Protein AF-A0A284QQT1-F1 (afdb_monomer_lite)

Organism: Armillaria ostoyae (NCBI:txid47428)

Structure (mmCIF, N/CA/C/O backbone):
data_AF-A0A284QQT1-F1
#
_entry.id   AF-A0A284QQT1-F1
#
loop_
_atom_site.group_PDB
_atom_site.id
_atom_site.type_symbol
_atom_site.label_atom_id
_atom_site.label_alt_id
_atom_site.label_comp_id
_atom_site.label_asym_id
_atom_site.label_entity_id
_atom_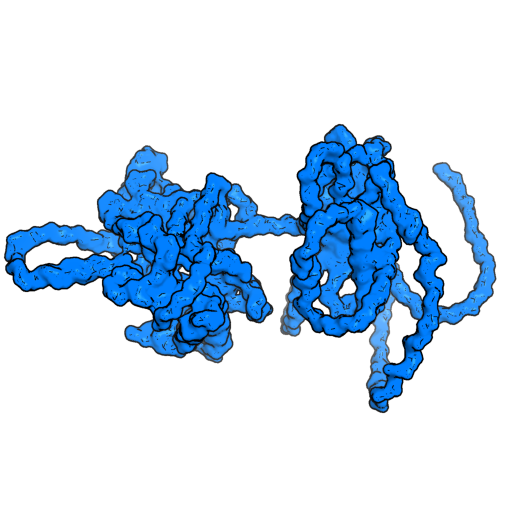site.label_seq_id
_atom_site.pdbx_PDB_ins_code
_atom_site.Cartn_x
_atom_site.Cartn_y
_atom_site.Cartn_z
_atom_site.occupancy
_atom_site.B_iso_or_equiv
_atom_site.auth_seq_id
_atom_site.auth_comp_id
_atom_site.auth_asym_id
_atom_site.auth_atom_id
_atom_site.pdbx_PDB_model_num
ATOM 1 N N . MET A 1 1 ? -47.652 -57.757 -17.327 1.00 28.08 1 MET A N 1
ATOM 2 C CA . MET A 1 1 ? -48.384 -58.516 -18.363 1.00 28.08 1 MET A CA 1
ATOM 3 C C . MET A 1 1 ? -47.341 -58.958 -19.384 1.00 28.08 1 MET A C 1
ATOM 5 O O . MET A 1 1 ? -46.647 -58.100 -19.905 1.00 28.08 1 MET A O 1
ATOM 9 N N . GLN A 1 2 ? -47.108 -60.270 -19.503 1.00 24.55 2 GLN A N 1
ATOM 10 C CA . GLN A 1 2 ? -46.099 -60.898 -20.380 1.00 24.55 2 GLN A CA 1
ATOM 11 C C . GLN A 1 2 ? -46.450 -60.778 -21.873 1.00 24.55 2 GLN A C 1
ATOM 13 O O . GLN A 1 2 ? -47.635 -60.691 -22.186 1.00 24.55 2 GLN A O 1
ATOM 18 N N . VAL A 1 3 ? -45.424 -60.898 -22.741 1.00 20.69 3 VAL A N 1
ATOM 19 C CA . VAL A 1 3 ? -45.260 -61.805 -23.925 1.00 20.69 3 VAL A CA 1
ATOM 20 C C . VAL A 1 3 ? -44.183 -61.166 -24.844 1.00 20.69 3 VAL A C 1
ATOM 22 O O . VAL A 1 3 ? -44.364 -60.019 -25.223 1.00 20.69 3 VAL A O 1
ATOM 25 N N . ASN A 1 4 ? -42.960 -61.682 -25.064 1.00 23.77 4 ASN A N 1
ATOM 26 C CA . ASN A 1 4 ? -42.384 -62.929 -25.637 1.00 23.77 4 ASN A CA 1
ATOM 27 C C . ASN A 1 4 ? -42.171 -62.964 -27.174 1.00 23.77 4 ASN A C 1
ATOM 29 O O . ASN A 1 4 ? -43.134 -62.916 -27.932 1.00 23.77 4 ASN A O 1
ATOM 33 N N . GLY A 1 5 ? -40.916 -63.259 -27.573 1.00 24.55 5 GLY A N 1
ATOM 34 C CA . GLY A 1 5 ? -40.476 -63.856 -28.857 1.00 24.55 5 GLY A CA 1
ATOM 35 C C . GLY A 1 5 ? -39.921 -62.855 -29.887 1.00 24.55 5 GLY A C 1
ATOM 36 O O . GLY A 1 5 ? -40.485 -61.787 -30.040 1.00 24.55 5 GLY A O 1
ATOM 37 N N . LYS A 1 6 ? -38.869 -63.113 -30.676 1.00 22.75 6 LYS A N 1
ATOM 38 C CA . LYS A 1 6 ? -38.123 -64.339 -31.001 1.00 22.75 6 LYS A CA 1
ATOM 39 C C . LYS A 1 6 ? -36.881 -63.922 -31.823 1.00 22.75 6 LYS A C 1
ATOM 41 O O . LYS A 1 6 ? -36.971 -62.991 -32.615 1.00 22.75 6 LYS A O 1
ATOM 46 N N . VAL A 1 7 ? -35.756 -64.612 -31.644 1.00 26.89 7 VAL A N 1
ATOM 47 C CA . VAL A 1 7 ? -34.553 -64.511 -32.493 1.00 26.89 7 VAL A CA 1
ATOM 48 C C . VAL A 1 7 ? -34.760 -65.349 -33.756 1.00 26.89 7 VAL A C 1
ATOM 50 O O . VAL A 1 7 ? -35.151 -66.508 -33.631 1.00 26.89 7 VAL A O 1
ATOM 53 N N . ASP A 1 8 ? -34.424 -64.801 -34.927 1.00 25.69 8 ASP A N 1
ATOM 54 C CA . ASP A 1 8 ? -34.067 -65.572 -36.123 1.00 25.69 8 ASP A CA 1
ATOM 55 C C . ASP A 1 8 ? -32.670 -65.132 -36.591 1.00 25.69 8 ASP A C 1
ATOM 57 O O . ASP A 1 8 ? -32.424 -63.962 -36.879 1.00 25.69 8 ASP A O 1
ATOM 61 N N . LYS A 1 9 ? -31.742 -66.096 -36.623 1.00 30.42 9 LYS A N 1
ATOM 62 C CA . LYS A 1 9 ? -30.432 -65.996 -37.275 1.00 30.42 9 LYS A CA 1
ATOM 63 C C . LYS A 1 9 ? -30.581 -66.516 -38.703 1.00 30.42 9 LYS A C 1
ATOM 65 O O . LYS A 1 9 ? -30.955 -67.674 -38.878 1.00 30.42 9 LYS A O 1
ATOM 70 N N . SER A 1 10 ? -30.190 -65.734 -39.707 1.00 26.75 10 SER A N 1
ATOM 71 C CA . SER A 1 10 ? -29.832 -66.296 -41.012 1.00 26.75 10 SER A CA 1
ATOM 72 C C . SER A 1 10 ? -28.797 -65.452 -41.756 1.00 26.75 10 SER A C 1
ATOM 74 O O . SER A 1 10 ? -28.992 -64.257 -41.955 1.00 26.75 10 SER A O 1
ATOM 76 N N . SER A 1 11 ? -27.762 -66.169 -42.201 1.00 26.08 11 SER A N 1
ATOM 77 C CA . SER A 1 11 ? -26.782 -65.897 -43.260 1.00 26.08 11 SER A CA 1
ATOM 78 C C . SER A 1 11 ? -25.823 -64.714 -43.107 1.00 26.08 11 SER A C 1
ATOM 80 O O . SER A 1 11 ? -26.127 -63.574 -43.445 1.00 26.08 11 SER A O 1
ATOM 82 N N . GLU A 1 12 ? -24.610 -65.090 -42.708 1.00 27.80 12 GLU A N 1
ATOM 83 C CA . GLU A 1 12 ? -23.335 -64.437 -42.981 1.00 27.80 12 GLU A CA 1
ATOM 84 C C . GLU A 1 12 ? -23.133 -64.194 -44.487 1.00 27.80 12 GLU A C 1
ATOM 86 O O . GLU A 1 12 ? -23.283 -65.104 -45.303 1.00 27.80 12 GLU A O 1
ATOM 91 N N . HIS A 1 13 ? -22.694 -62.987 -44.842 1.00 27.36 13 HIS A N 1
ATOM 92 C CA . HIS A 1 13 ? -21.769 -62.787 -45.951 1.00 27.36 13 HIS A CA 1
ATOM 93 C C . HIS A 1 13 ? -20.703 -61.782 -45.515 1.00 27.36 13 HIS A C 1
ATOM 95 O O . HIS A 1 13 ? -21.000 -60.636 -45.185 1.00 27.36 13 HIS A O 1
ATOM 101 N N . CYS A 1 14 ? -19.463 -62.266 -45.483 1.00 27.08 14 CYS A N 1
ATOM 102 C CA . CYS A 1 14 ? -18.268 -61.549 -45.071 1.00 27.08 14 CYS A CA 1
ATOM 103 C C . CYS A 1 14 ? -17.951 -60.377 -46.013 1.00 27.08 14 CYS A C 1
ATOM 105 O O . CYS A 1 14 ? -17.749 -60.576 -47.211 1.00 27.08 14 CYS A O 1
ATOM 107 N N . LEU A 1 15 ? -17.812 -59.182 -45.443 1.00 29.58 15 LEU A N 1
ATOM 108 C CA . LEU A 1 15 ? -16.957 -58.112 -45.953 1.00 29.58 15 LEU A CA 1
ATOM 109 C C . LEU A 1 15 ? -15.849 -57.878 -44.911 1.00 29.58 15 LEU A C 1
ATOM 111 O O . LEU A 1 15 ? -16.092 -58.109 -43.726 1.00 29.58 15 LEU A O 1
ATOM 115 N N . PRO A 1 16 ? -14.626 -57.512 -45.327 1.00 28.66 16 PRO A N 1
ATOM 116 C CA . PRO A 1 16 ? -13.477 -57.440 -44.431 1.00 28.66 16 PRO A CA 1
ATOM 117 C C . PRO A 1 16 ? -13.679 -56.371 -43.350 1.00 28.66 16 PRO A C 1
ATOM 119 O O . PRO A 1 16 ? -14.016 -55.227 -43.651 1.00 28.66 16 PRO A O 1
ATOM 122 N N . ASN A 1 17 ? -13.454 -56.777 -42.099 1.00 27.52 17 ASN A N 1
ATOM 123 C CA . ASN A 1 17 ? -13.447 -55.917 -40.922 1.00 27.52 17 ASN A CA 1
ATOM 124 C C . ASN A 1 17 ? -12.356 -54.846 -41.073 1.00 27.52 17 ASN A C 1
ATOM 126 O O . ASN A 1 17 ? -11.167 -55.159 -41.026 1.00 27.52 17 ASN A O 1
ATOM 130 N N . GLY A 1 18 ? -12.769 -53.592 -41.258 1.00 29.72 18 GLY A N 1
ATOM 131 C CA . GLY A 1 18 ? -11.951 -52.443 -40.879 1.00 29.72 18 GLY A CA 1
ATOM 132 C C . GLY A 1 18 ? -11.875 -52.330 -39.349 1.00 29.72 18 GLY A C 1
ATOM 133 O O . GLY A 1 18 ? -12.683 -52.960 -38.659 1.00 29.72 18 GLY A O 1
ATOM 134 N N . PRO A 1 19 ? -10.912 -51.568 -38.807 1.00 26.78 19 PRO A N 1
ATOM 135 C CA . PRO A 1 19 ? -10.749 -51.409 -37.367 1.00 26.78 19 PRO A CA 1
ATOM 136 C C . PRO A 1 19 ? -12.041 -50.885 -36.728 1.00 26.78 19 PRO A C 1
ATOM 138 O O . PRO A 1 19 ? -12.615 -49.884 -37.158 1.00 26.78 19 PRO A O 1
ATOM 141 N N . VAL A 1 20 ? -12.506 -51.601 -35.705 1.00 26.95 20 VAL A N 1
ATOM 142 C CA . VAL A 1 20 ? -13.601 -51.178 -34.833 1.00 26.95 20 VAL A CA 1
ATOM 143 C C . VAL A 1 20 ? -13.033 -50.087 -33.931 1.00 26.95 20 VAL A C 1
ATOM 145 O O . VAL A 1 20 ? -12.347 -50.383 -32.959 1.00 26.95 20 VAL A O 1
ATOM 148 N N . HIS A 1 21 ? -13.262 -48.822 -34.280 1.00 31.19 21 HIS A N 1
ATOM 149 C CA . HIS A 1 21 ? -13.003 -47.721 -33.358 1.00 31.19 21 HIS A CA 1
ATOM 150 C C . HIS A 1 21 ? -13.952 -47.850 -32.163 1.00 31.19 21 HIS A C 1
ATOM 152 O O . HIS A 1 21 ? -15.158 -48.036 -32.351 1.00 31.19 21 HIS A O 1
ATOM 158 N N . ALA A 1 22 ? -13.408 -47.759 -30.948 1.00 32.28 22 ALA A N 1
ATOM 159 C CA . ALA A 1 22 ? -14.195 -47.645 -29.728 1.00 32.28 22 ALA A CA 1
ATOM 160 C C . ALA A 1 22 ? -15.203 -46.496 -29.897 1.00 32.28 22 ALA A C 1
ATOM 162 O O . ALA A 1 22 ? -14.828 -45.357 -30.183 1.00 32.28 22 ALA A O 1
ATOM 163 N N . GLY A 1 23 ? -16.495 -46.818 -29.820 1.00 36.34 23 GLY A N 1
ATOM 164 C CA . GLY A 1 23 ? -17.561 -45.845 -30.016 1.00 36.34 23 GLY A CA 1
ATOM 165 C C . GLY A 1 23 ? -17.504 -44.773 -28.933 1.00 36.34 23 GLY A C 1
ATOM 166 O O . GLY A 1 23 ? -17.477 -45.087 -27.747 1.00 36.34 23 GLY A O 1
ATOM 167 N N . LEU A 1 24 ? -17.498 -43.505 -29.343 1.00 43.81 24 LEU A N 1
ATOM 168 C CA . LEU A 1 24 ? -17.655 -42.376 -28.428 1.00 43.81 24 LEU A CA 1
ATOM 169 C C . LEU A 1 24 ? -18.958 -42.537 -27.619 1.00 43.81 24 LEU A C 1
ATOM 171 O O . LEU A 1 24 ? -19.968 -42.963 -28.190 1.00 43.81 24 LEU A O 1
ATOM 175 N N . PRO A 1 25 ? -18.995 -42.156 -26.328 1.00 46.91 25 PRO A N 1
ATOM 176 C CA . PRO A 1 25 ? -20.251 -42.030 -25.606 1.00 46.91 25 PRO A CA 1
ATOM 177 C C . PRO A 1 25 ? -21.079 -40.917 -26.256 1.00 46.91 25 PRO A C 1
ATOM 179 O O . PRO A 1 25 ? -20.834 -39.729 -26.064 1.00 46.91 25 PRO A O 1
ATOM 182 N N . THR A 1 26 ? -22.053 -41.300 -27.077 1.00 55.56 26 THR A N 1
ATOM 183 C CA . THR A 1 26 ? -22.999 -40.360 -27.678 1.00 55.56 26 THR A CA 1
ATOM 184 C C . THR A 1 26 ? -24.182 -40.177 -26.738 1.00 55.56 26 THR A C 1
ATOM 186 O O . THR A 1 26 ? -24.978 -41.101 -26.546 1.00 55.56 26 THR A O 1
ATOM 189 N N . PHE A 1 27 ? -24.336 -38.982 -26.171 1.00 72.69 27 PHE A N 1
ATOM 190 C CA . PHE A 1 27 ? -25.574 -38.600 -25.498 1.00 72.69 27 PHE A CA 1
ATOM 191 C C . PHE A 1 27 ? -26.673 -38.442 -26.551 1.00 72.69 27 PHE A C 1
ATOM 193 O O . PHE A 1 27 ? -26.556 -37.623 -27.457 1.00 72.69 27 PHE A O 1
ATOM 200 N N . SER A 1 28 ? -27.756 -39.211 -26.447 1.00 76.94 28 SER A N 1
ATOM 201 C CA . SER A 1 28 ? -28.916 -39.048 -27.338 1.00 76.94 28 SER A CA 1
ATOM 202 C C . SER A 1 28 ? -29.820 -37.883 -26.914 1.00 76.94 28 SER A C 1
ATOM 204 O O . SER A 1 28 ? -30.544 -37.320 -27.740 1.00 76.94 28 SER A O 1
ATOM 206 N N . SER A 1 29 ? -29.746 -37.487 -25.641 1.00 83.00 29 SER A N 1
ATOM 207 C CA . SER A 1 29 ? -30.500 -36.376 -25.067 1.00 83.00 29 SER A CA 1
ATOM 208 C C . SER A 1 29 ? -29.786 -35.747 -23.868 1.00 83.00 29 SER A C 1
ATOM 210 O O . SER A 1 29 ? -29.057 -36.433 -23.155 1.00 83.00 29 SER A O 1
ATOM 212 N N . LEU A 1 30 ? -30.054 -34.465 -23.620 1.00 81.88 30 LEU A N 1
ATOM 213 C CA . LEU A 1 30 ? -29.575 -33.679 -22.483 1.00 81.88 30 LEU A CA 1
ATOM 214 C C . LEU A 1 30 ? -30.773 -33.122 -21.713 1.00 81.88 30 LEU A C 1
ATOM 216 O O . LEU A 1 30 ? -31.537 -32.326 -22.255 1.00 81.88 30 LEU A O 1
ATOM 220 N N . THR A 1 31 ? -30.927 -33.503 -20.450 1.00 83.88 31 THR A N 1
ATOM 221 C CA . THR A 1 31 ? -32.019 -33.014 -19.602 1.00 83.88 31 THR A CA 1
ATOM 222 C C . THR A 1 31 ? -31.536 -31.885 -18.702 1.00 83.88 31 THR A C 1
ATOM 224 O O . THR A 1 31 ? -30.620 -32.064 -17.904 1.00 83.88 31 THR A O 1
ATOM 227 N N . LEU A 1 32 ? -32.169 -30.719 -18.821 1.00 81.31 32 LEU A N 1
ATOM 228 C CA . LEU A 1 32 ? -31.902 -29.541 -18.007 1.00 81.31 32 LEU A CA 1
ATOM 229 C C . LEU A 1 32 ? -33.040 -29.341 -17.003 1.00 81.31 32 LEU A C 1
ATOM 231 O O . LEU A 1 32 ? -34.192 -29.105 -17.380 1.00 81.31 32 LEU A O 1
ATOM 235 N N . HIS A 1 33 ? -32.724 -29.401 -15.713 1.00 78.50 33 HIS A N 1
ATOM 236 C CA . HIS A 1 33 ? -33.700 -29.139 -14.658 1.00 78.50 33 HIS A CA 1
ATOM 237 C C . HIS A 1 33 ? -33.823 -27.632 -14.365 1.00 78.50 33 HIS A C 1
ATOM 239 O O . HIS A 1 33 ? -32.838 -26.900 -14.412 1.00 78.50 33 HIS A O 1
ATOM 245 N N . ARG A 1 34 ? -35.039 -27.189 -14.001 1.00 74.50 34 ARG A N 1
ATOM 246 C CA . ARG A 1 34 ? -35.406 -25.819 -13.571 1.00 74.50 34 ARG A CA 1
ATOM 247 C C . ARG A 1 34 ? -35.375 -24.738 -14.661 1.00 74.50 34 ARG A C 1
ATOM 249 O O . ARG A 1 34 ? -35.382 -23.551 -14.345 1.00 74.50 34 ARG A O 1
ATOM 256 N N . LEU A 1 35 ? -35.429 -25.118 -15.936 1.00 66.81 35 LEU A N 1
ATOM 257 C CA . LEU A 1 35 ? -35.175 -24.203 -17.056 1.00 66.81 35 LEU A CA 1
ATOM 258 C C . LEU A 1 35 ? -36.398 -23.410 -17.572 1.00 66.81 35 LEU A C 1
ATOM 260 O O . LEU A 1 35 ? -36.397 -22.883 -18.679 1.00 66.81 35 LEU A O 1
ATOM 264 N N . GLY A 1 36 ? -37.465 -23.293 -16.789 1.00 59.97 36 GLY A N 1
ATOM 265 C CA . GLY A 1 36 ? -38.680 -22.578 -17.186 1.00 59.97 36 GLY A CA 1
ATOM 266 C C . GLY A 1 36 ? -39.734 -22.614 -16.090 1.00 59.97 36 GLY A C 1
ATOM 267 O O . GLY A 1 36 ? -39.589 -23.362 -15.122 1.00 59.97 36 GLY A O 1
ATOM 268 N N . SER A 1 37 ? -40.789 -21.808 -16.227 1.00 59.78 37 SER A N 1
ATOM 269 C CA . SER A 1 37 ? -41.978 -21.977 -15.390 1.00 59.78 37 SER A CA 1
ATOM 270 C C . SER A 1 37 ? -43.265 -21.739 -16.156 1.00 59.78 37 SER A C 1
ATOM 272 O O . SER A 1 37 ? -43.434 -20.678 -16.747 1.00 59.78 37 SER A O 1
ATOM 274 N N . SER A 1 38 ? -44.210 -22.669 -16.056 1.00 53.72 38 SER A N 1
ATOM 275 C CA . SER A 1 38 ? -45.629 -22.328 -16.137 1.00 53.72 38 SER A CA 1
ATOM 276 C C . SER A 1 38 ? -46.112 -22.131 -14.703 1.00 53.72 38 SER A C 1
ATOM 278 O O . SER A 1 38 ? -46.046 -23.066 -13.900 1.00 53.72 38 SER A O 1
ATOM 280 N N . ASP A 1 39 ? -46.534 -20.914 -14.358 1.00 61.03 39 ASP A N 1
ATOM 281 C CA . ASP A 1 39 ? -47.142 -20.597 -13.058 1.00 61.03 39 ASP A CA 1
ATOM 282 C C . ASP A 1 39 ? -46.340 -21.137 -11.845 1.00 61.03 39 ASP A C 1
ATOM 284 O O . ASP A 1 39 ? -46.816 -21.984 -11.085 1.00 61.03 39 ASP A O 1
ATOM 288 N N . ASP A 1 40 ? -45.085 -20.686 -11.706 1.00 62.44 40 ASP A N 1
ATOM 289 C CA . ASP A 1 40 ? -44.166 -20.975 -10.583 1.00 62.44 40 ASP A CA 1
ATOM 290 C C . ASP A 1 40 ? -43.715 -22.433 -10.366 1.00 62.44 40 ASP A C 1
ATOM 292 O O . ASP A 1 40 ? -43.054 -22.732 -9.372 1.00 62.44 40 ASP A O 1
ATOM 296 N N . ASN A 1 41 ? -43.971 -23.347 -11.306 1.00 68.50 41 ASN A N 1
ATOM 297 C CA . ASN A 1 41 ? -43.420 -24.708 -11.235 1.00 68.50 41 ASN A CA 1
ATOM 298 C C . ASN A 1 41 ? -42.108 -24.807 -12.032 1.00 68.50 41 ASN A C 1
ATOM 300 O O . ASN A 1 41 ? -42.075 -24.318 -13.160 1.00 68.50 41 ASN A O 1
ATOM 304 N N . PRO A 1 42 ? -41.041 -25.437 -11.505 1.00 70.50 42 PRO A N 1
ATOM 305 C CA . PRO A 1 42 ? -39.818 -25.658 -12.273 1.00 70.50 42 PRO A CA 1
ATOM 306 C C . PRO A 1 42 ? -40.104 -26.584 -13.463 1.00 70.50 42 PRO A C 1
ATOM 308 O O . PRO A 1 42 ? -40.751 -27.613 -13.296 1.00 70.50 42 PRO A O 1
ATOM 311 N N . ALA A 1 43 ? -39.631 -26.229 -14.657 1.00 74.75 43 ALA A N 1
ATOM 312 C CA . ALA A 1 43 ? -39.707 -27.081 -15.842 1.00 74.75 43 ALA A CA 1
ATOM 313 C C . ALA A 1 43 ? -38.469 -27.980 -15.980 1.00 74.75 43 ALA A C 1
ATOM 315 O O . ALA A 1 43 ? -37.369 -27.608 -15.564 1.00 74.75 43 ALA A O 1
ATOM 316 N N . GLU A 1 44 ? -38.653 -29.147 -16.589 1.00 82.00 44 GLU A N 1
ATOM 317 C CA . GLU A 1 44 ? -37.581 -30.057 -16.985 1.00 82.00 44 GLU A CA 1
ATOM 318 C C . GLU A 1 44 ? -37.559 -30.112 -18.510 1.00 82.00 44 GLU A C 1
ATOM 320 O O . GLU A 1 44 ? -38.528 -30.533 -19.134 1.00 82.00 44 GLU A O 1
ATOM 325 N N . ILE A 1 45 ? -36.476 -29.631 -19.119 1.00 82.00 45 ILE A N 1
ATOM 326 C CA . ILE A 1 45 ? -36.366 -29.544 -20.576 1.00 82.00 45 ILE A CA 1
ATOM 327 C C . ILE A 1 45 ? -35.402 -30.620 -21.050 1.00 82.00 45 ILE A C 1
ATOM 329 O O . ILE A 1 45 ? -34.219 -30.576 -20.729 1.00 82.00 45 ILE A O 1
ATOM 333 N N . THR A 1 46 ? -35.905 -31.574 -21.831 1.00 83.06 46 THR A N 1
ATOM 334 C CA . THR A 1 46 ? -35.066 -32.571 -22.505 1.00 83.06 46 THR A CA 1
ATOM 335 C C . THR A 1 46 ? -34.747 -32.086 -23.912 1.00 83.06 46 THR A C 1
ATOM 337 O O . THR A 1 46 ? -35.637 -31.907 -24.741 1.00 83.06 46 THR A O 1
ATOM 340 N N . LEU A 1 47 ? -33.469 -31.851 -24.168 1.00 85.00 47 LEU A N 1
ATOM 341 C CA . LEU A 1 47 ? -32.919 -31.498 -25.465 1.00 85.00 47 LEU A CA 1
ATOM 342 C C . LEU A 1 47 ? -32.458 -32.767 -26.172 1.00 85.00 47 LEU A C 1
ATOM 344 O O . LEU A 1 47 ? -31.955 -33.683 -25.527 1.00 85.00 47 LEU A O 1
ATOM 348 N N . TYR A 1 48 ? -32.581 -32.814 -27.492 1.00 83.81 48 TYR A N 1
ATOM 349 C CA . TYR A 1 48 ? -32.136 -33.962 -28.279 1.00 83.81 48 TYR A CA 1
ATOM 350 C C . TYR A 1 48 ? -30.883 -33.606 -29.060 1.00 83.81 48 TYR A C 1
ATOM 352 O O . TYR A 1 48 ? -30.721 -32.462 -29.499 1.00 83.81 48 TYR A O 1
ATOM 360 N N . TRP A 1 49 ? -29.996 -34.589 -29.208 1.00 85.25 49 TRP A N 1
ATOM 361 C CA . TRP A 1 49 ? -28.791 -34.433 -30.011 1.00 85.25 49 TRP A CA 1
ATOM 362 C C . TRP A 1 49 ? -29.160 -34.026 -31.439 1.00 85.25 49 TRP A C 1
ATOM 364 O O . TRP A 1 49 ? -30.088 -34.573 -32.041 1.00 85.25 49 TRP A O 1
ATOM 374 N N . SER A 1 50 ? -28.441 -33.044 -31.967 1.00 79.00 50 SER A N 1
ATOM 375 C CA . SER A 1 50 ? -28.660 -32.478 -33.288 1.00 79.00 50 SER A CA 1
ATOM 376 C C . SER A 1 50 ? -27.350 -32.484 -34.062 1.00 79.00 50 SER A C 1
ATOM 378 O O . SER A 1 50 ? -26.288 -32.176 -33.526 1.00 79.00 50 SER A O 1
ATOM 380 N N . GLN A 1 51 ? -27.424 -32.852 -35.338 1.00 75.38 51 GLN A N 1
ATOM 381 C CA . GLN A 1 51 ? -26.246 -32.981 -36.186 1.00 75.38 51 GLN A CA 1
ATOM 382 C C . GLN A 1 51 ? -25.634 -31.600 -36.486 1.00 75.38 51 GLN A C 1
ATOM 384 O O . GLN A 1 51 ? -26.339 -30.686 -36.920 1.00 75.38 51 GLN A O 1
ATOM 389 N N . SER A 1 52 ? -24.323 -31.459 -36.279 1.00 68.44 52 SER A N 1
ATOM 390 C CA . SER A 1 52 ? -23.538 -30.264 -36.619 1.00 68.44 52 SER A CA 1
ATOM 391 C C . SER A 1 52 ? -23.290 -30.156 -38.151 1.00 68.44 52 SER A C 1
ATOM 393 O O . SER A 1 52 ? -23.533 -31.112 -38.895 1.00 68.44 52 SER A O 1
ATOM 395 N N . PHE A 1 53 ? -22.853 -28.995 -38.676 1.00 63.88 53 PHE A N 1
ATOM 396 C CA . PHE A 1 53 ? -22.689 -28.764 -40.134 1.00 63.88 53 PHE A CA 1
ATOM 397 C C . PHE A 1 53 ? -21.243 -28.521 -40.576 1.00 63.88 53 PHE A C 1
ATOM 399 O O . PHE A 1 53 ? -20.586 -27.676 -39.970 1.00 63.88 53 PHE A O 1
ATOM 406 N N . PRO A 1 54 ? -20.810 -29.039 -41.745 1.00 40.41 54 PRO A N 1
ATOM 407 C CA . PRO A 1 54 ? -19.550 -28.630 -42.351 1.00 40.41 54 PRO A CA 1
ATOM 408 C C . PRO A 1 54 ? -19.514 -27.155 -42.748 1.00 40.41 54 PRO A C 1
ATOM 410 O O . PRO A 1 54 ? -20.394 -26.657 -43.460 1.00 40.41 54 PRO A O 1
ATOM 413 N N . ALA A 1 55 ? -18.471 -26.451 -42.303 1.00 37.53 55 ALA A N 1
ATOM 414 C CA . ALA A 1 55 ? -18.181 -25.097 -42.758 1.00 37.53 55 ALA A CA 1
ATOM 415 C C . ALA A 1 55 ? -17.727 -25.117 -44.235 1.00 37.53 55 ALA A C 1
ATOM 417 O O . ALA A 1 55 ? -17.034 -26.046 -44.659 1.00 37.53 55 ALA A O 1
ATOM 418 N N . PRO A 1 56 ? -18.092 -24.117 -45.062 1.00 31.53 56 PRO A N 1
ATOM 419 C CA . PRO A 1 56 ? -17.493 -23.984 -46.387 1.00 31.53 56 PRO A CA 1
ATOM 420 C C . PRO A 1 56 ? -15.977 -23.786 -46.244 1.00 31.53 56 PRO A C 1
ATOM 422 O O . PRO A 1 56 ? -15.553 -22.967 -45.432 1.00 31.53 56 PRO A O 1
ATOM 425 N N . ARG A 1 57 ? -15.177 -24.519 -47.037 1.00 29.34 57 ARG A N 1
ATOM 426 C CA . ARG A 1 57 ? -13.709 -24.384 -47.081 1.00 29.34 57 ARG A CA 1
ATOM 427 C C . ARG A 1 57 ? -13.325 -22.906 -47.236 1.00 29.34 57 ARG A C 1
AT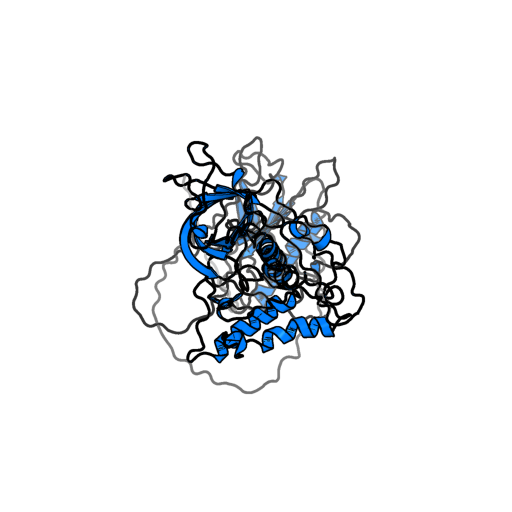OM 429 O O . ARG A 1 57 ? -13.583 -22.321 -48.290 1.00 29.34 57 ARG A O 1
ATOM 436 N N . LEU A 1 58 ? -12.726 -22.314 -46.200 1.00 26.81 58 LEU A N 1
ATOM 437 C CA . LEU A 1 58 ? -11.970 -21.073 -46.347 1.00 26.81 58 LEU A CA 1
ATOM 438 C C . LEU A 1 58 ? -10.675 -21.424 -47.082 1.00 26.81 58 LEU A C 1
ATOM 440 O O . LEU A 1 58 ? -9.946 -22.320 -46.670 1.00 26.81 58 LEU A O 1
ATOM 444 N N . VAL A 1 59 ? -10.438 -20.751 -48.202 1.00 24.66 59 VAL A N 1
ATOM 445 C CA . VAL A 1 59 ? -9.219 -20.889 -49.000 1.00 24.66 59 VAL A CA 1
ATOM 446 C C . VAL A 1 59 ? -8.055 -20.266 -48.225 1.00 24.66 59 VAL A C 1
ATOM 448 O O . VAL A 1 59 ? -8.154 -19.113 -47.815 1.00 24.66 59 VAL A O 1
ATOM 451 N N . ASP A 1 60 ? -7.005 -21.065 -48.030 1.00 26.16 60 ASP A N 1
ATOM 452 C CA . ASP A 1 60 ? -5.649 -20.772 -47.548 1.00 26.16 60 ASP A CA 1
ATOM 453 C C . ASP A 1 60 ? -5.373 -19.348 -47.032 1.00 26.16 60 ASP A C 1
ATOM 455 O O . ASP A 1 60 ? -4.989 -18.450 -47.784 1.00 26.16 60 ASP A O 1
ATOM 459 N N . ILE A 1 61 ? -5.453 -19.177 -45.709 1.00 24.34 61 ILE A N 1
ATOM 460 C CA . ILE A 1 61 ? -4.695 -18.147 -44.990 1.00 24.34 61 ILE A CA 1
ATOM 461 C C . ILE A 1 61 ? -4.017 -18.830 -43.803 1.00 24.34 61 ILE A C 1
ATOM 463 O O . ILE A 1 61 ? -4.666 -19.266 -42.857 1.00 24.34 61 ILE A O 1
ATOM 467 N N . TYR A 1 62 ? -2.694 -18.929 -43.875 1.00 23.97 62 TYR A N 1
ATOM 468 C CA . TYR A 1 62 ? -1.845 -19.414 -42.794 1.00 23.97 62 TYR A CA 1
ATOM 469 C C . TYR A 1 62 ? -1.839 -18.367 -41.666 1.00 23.97 62 TYR A C 1
ATOM 471 O O . TYR A 1 62 ? -1.301 -17.273 -41.850 1.00 23.97 62 TYR A O 1
ATOM 479 N N . ILE A 1 63 ? -2.454 -18.671 -40.518 1.00 24.30 63 ILE A N 1
ATOM 480 C CA . ILE A 1 63 ? -2.424 -17.822 -39.314 1.00 24.30 63 ILE A CA 1
ATOM 481 C C . ILE A 1 63 ? -1.815 -18.643 -38.167 1.00 24.30 63 ILE A C 1
ATOM 483 O O . ILE A 1 63 ? -2.377 -19.679 -37.814 1.00 24.30 63 ILE A O 1
ATOM 487 N N . PRO A 1 64 ? -0.681 -18.225 -37.574 1.00 24.48 64 PRO A N 1
ATOM 488 C CA . PRO A 1 64 ? -0.102 -18.914 -36.424 1.00 24.48 64 PRO A CA 1
ATOM 489 C C . PRO A 1 64 ? -1.001 -18.802 -35.178 1.00 24.48 64 PRO A C 1
ATOM 491 O O . PRO A 1 64 ? -1.639 -17.775 -34.933 1.00 24.48 64 PRO A O 1
ATOM 494 N N . VAL A 1 65 ? -1.018 -19.883 -34.393 1.00 33.50 65 VAL A N 1
ATOM 495 C CA . VAL A 1 65 ? -1.976 -20.214 -33.320 1.00 33.50 65 VAL A CA 1
ATOM 496 C C . VAL A 1 65 ? -1.604 -19.592 -31.954 1.00 33.50 65 VAL A C 1
ATOM 498 O O . VAL A 1 65 ? -1.378 -20.306 -30.985 1.00 33.50 65 VAL A O 1
ATOM 501 N N . PRO A 1 66 ? -1.543 -18.252 -31.825 1.00 29.14 66 PRO A N 1
ATOM 502 C CA . PRO A 1 66 ? -2.012 -17.672 -30.561 1.00 29.14 66 PRO A CA 1
ATOM 503 C C . PRO A 1 66 ? -2.871 -16.401 -30.710 1.00 29.14 66 PRO A C 1
ATOM 505 O O . PRO A 1 66 ? -3.024 -15.653 -29.752 1.00 29.14 66 PRO A O 1
ATOM 508 N N . ARG A 1 67 ? -3.447 -16.103 -31.887 1.00 32.19 67 ARG A N 1
ATOM 509 C CA . ARG A 1 67 ? -4.174 -14.825 -32.122 1.00 32.19 67 ARG A CA 1
ATOM 510 C C . ARG A 1 67 ? -5.616 -14.932 -32.637 1.00 32.19 67 ARG A C 1
ATOM 512 O O . ARG A 1 67 ? -6.105 -14.016 -33.293 1.00 32.19 67 ARG A O 1
ATOM 519 N N . ILE A 1 68 ? -6.326 -16.019 -32.339 1.00 30.38 68 ILE A N 1
ATOM 520 C CA . ILE A 1 68 ? -7.706 -16.203 -32.835 1.00 30.38 68 ILE A CA 1
ATOM 521 C C . ILE A 1 68 ? -8.762 -15.570 -31.906 1.00 30.38 68 ILE A C 1
ATOM 523 O O . ILE A 1 68 ? -9.779 -15.086 -32.400 1.00 30.38 68 ILE A O 1
ATOM 527 N N . GLU A 1 69 ? -8.507 -15.432 -30.598 1.00 29.67 69 GLU A N 1
ATOM 528 C CA . GLU A 1 69 ? -9.461 -14.778 -29.677 1.00 29.67 69 GLU A CA 1
ATOM 529 C C . GLU A 1 69 ? -9.665 -13.279 -29.958 1.00 29.67 69 GLU A C 1
ATOM 531 O O . GLU A 1 69 ? -10.712 -12.712 -29.644 1.00 29.67 69 GLU A O 1
ATOM 536 N N . THR A 1 70 ? -8.702 -12.629 -30.613 1.00 31.91 70 THR A N 1
ATOM 537 C CA . THR A 1 70 ? -8.774 -11.203 -30.958 1.00 31.91 70 THR A CA 1
ATOM 538 C C . THR A 1 70 ? -9.595 -10.950 -32.228 1.00 31.91 70 THR A C 1
ATOM 540 O O . THR A 1 70 ? -10.257 -9.920 -32.343 1.00 31.91 70 THR A O 1
ATOM 543 N N . TYR A 1 71 ? -9.641 -11.910 -33.160 1.00 26.08 71 TYR A N 1
ATOM 544 C CA . TYR A 1 71 ? -10.277 -11.725 -34.473 1.00 26.08 71 TYR A CA 1
ATOM 545 C C . TYR A 1 71 ? -11.814 -11.738 -34.440 1.00 26.08 71 TYR A C 1
ATOM 547 O O . TYR A 1 71 ? -12.454 -11.308 -35.394 1.00 26.08 71 TYR A O 1
ATOM 555 N N . LEU A 1 72 ? -12.423 -12.183 -33.336 1.00 30.16 72 LEU A N 1
ATOM 556 C CA . LEU A 1 72 ? -13.875 -12.104 -33.129 1.00 30.16 72 LEU A CA 1
ATOM 557 C C . LEU A 1 72 ? -14.313 -10.869 -32.322 1.00 30.16 72 LEU A C 1
ATOM 559 O O . LEU A 1 72 ? -15.514 -10.676 -32.128 1.00 30.16 72 LEU A O 1
ATOM 563 N N . ARG A 1 73 ? -13.376 -10.028 -31.854 1.00 31.84 73 ARG A N 1
ATOM 564 C CA . ARG A 1 73 ? -13.689 -8.823 -31.061 1.00 31.84 73 ARG A CA 1
ATOM 565 C C . ARG A 1 73 ? -13.523 -7.498 -31.801 1.00 31.84 73 ARG A C 1
ATOM 567 O O . ARG A 1 73 ? -14.141 -6.526 -31.376 1.00 31.84 73 ARG A O 1
ATOM 574 N N . GLU A 1 74 ? -12.782 -7.444 -32.905 1.00 31.17 74 GLU A N 1
ATOM 575 C CA . GLU A 1 74 ? -12.521 -6.185 -33.614 1.00 31.17 74 GLU A CA 1
ATOM 576 C C . GLU A 1 74 ? -12.804 -6.276 -35.117 1.00 31.17 74 GLU A C 1
ATOM 578 O O . GLU A 1 74 ? -11.903 -6.309 -35.945 1.00 31.17 74 GLU A O 1
ATOM 583 N N . GLU A 1 75 ? -14.082 -6.207 -35.485 1.00 25.38 75 GLU A N 1
ATOM 584 C CA . GLU A 1 75 ? -14.472 -5.444 -36.670 1.00 25.38 75 GLU A CA 1
ATOM 585 C C . GLU A 1 75 ? -15.640 -4.533 -36.291 1.00 25.38 75 GLU A C 1
ATOM 587 O O . GLU A 1 75 ? -16.693 -4.972 -35.824 1.00 25.38 75 GLU A O 1
ATOM 592 N N . SER A 1 76 ? -15.439 -3.232 -36.487 1.00 31.91 76 SER A N 1
ATOM 593 C CA . SER A 1 76 ? -16.460 -2.195 -36.377 1.00 31.91 76 SER A CA 1
ATOM 594 C C . SER A 1 76 ? -17.455 -2.325 -37.535 1.00 31.91 76 SER A C 1
ATOM 596 O O . SER A 1 76 ? -17.485 -1.531 -38.471 1.00 31.91 76 SER A O 1
ATOM 598 N N . VAL A 1 77 ? -18.295 -3.358 -37.473 1.00 25.33 77 VAL A N 1
ATOM 599 C CA . VAL A 1 77 ? -19.434 -3.538 -38.370 1.00 25.33 77 VAL A CA 1
ATOM 600 C C . VAL A 1 77 ? -20.661 -2.950 -37.685 1.00 25.33 77 VAL A C 1
ATOM 602 O O . VAL A 1 77 ? -21.015 -3.320 -36.567 1.00 25.33 77 VAL A O 1
ATOM 605 N N . SER A 1 78 ? -21.310 -2.005 -38.362 1.00 26.53 78 SER A N 1
ATOM 606 C CA . SER A 1 78 ? -22.601 -1.430 -37.978 1.00 26.53 78 SER A CA 1
ATOM 607 C C . SER A 1 78 ? -23.557 -2.497 -37.429 1.00 26.53 78 SER A C 1
ATOM 609 O O . SER A 1 78 ? -23.800 -3.496 -38.104 1.00 26.53 78 SER A O 1
ATOM 611 N N . HIS A 1 79 ? -24.102 -2.271 -36.229 1.00 30.52 79 HIS A N 1
ATOM 612 C CA . HIS A 1 79 ? -25.016 -3.175 -35.527 1.00 30.52 79 HIS A CA 1
ATOM 613 C C . HIS A 1 79 ? -26.220 -3.584 -36.392 1.00 30.52 79 HIS A C 1
ATOM 615 O O . HIS A 1 79 ? -27.199 -2.847 -36.504 1.00 30.52 79 HIS A O 1
ATOM 621 N N . ILE A 1 80 ? -26.162 -4.784 -36.972 1.00 28.75 80 ILE A N 1
ATOM 622 C CA . ILE A 1 80 ? -27.319 -5.476 -37.545 1.00 28.75 80 ILE A CA 1
ATOM 623 C C . ILE A 1 80 ? -27.729 -6.551 -36.525 1.00 28.75 80 ILE A C 1
ATOM 625 O O . ILE A 1 80 ? -26.886 -7.379 -36.173 1.00 28.75 80 ILE A O 1
ATOM 629 N N . PRO A 1 81 ? -28.978 -6.556 -36.020 1.00 40.84 81 PRO A N 1
ATOM 630 C CA . PRO A 1 81 ? -29.484 -7.632 -35.170 1.00 40.84 81 PRO A CA 1
ATOM 631 C C . PRO A 1 81 ? -29.352 -8.975 -35.895 1.00 40.84 81 PRO A C 1
ATOM 633 O O . PRO A 1 81 ? -29.762 -9.094 -37.051 1.00 40.84 81 PRO A O 1
ATOM 636 N N . LEU A 1 82 ? -28.775 -9.978 -35.235 1.00 48.81 82 LEU A N 1
ATOM 637 C CA . LEU A 1 82 ? -28.747 -11.337 -35.770 1.00 48.81 82 LEU A CA 1
ATOM 638 C C . LEU A 1 82 ? -30.113 -11.979 -35.507 1.00 48.81 82 LEU A C 1
ATOM 640 O O . LEU A 1 82 ? -30.620 -11.909 -34.390 1.00 48.81 82 LEU A O 1
ATOM 644 N N . ASP A 1 83 ? -30.714 -12.600 -36.524 1.00 72.31 83 ASP A N 1
ATOM 645 C CA . ASP A 1 83 ? -31.918 -13.407 -36.310 1.00 72.31 83 ASP A CA 1
ATOM 646 C C . ASP A 1 83 ? -31.581 -14.716 -35.565 1.00 72.31 83 ASP A C 1
ATOM 648 O O . ASP A 1 83 ? -30.445 -15.201 -35.601 1.00 72.31 83 ASP A O 1
ATOM 652 N N . GLU A 1 84 ? -32.564 -15.305 -34.875 1.00 64.81 84 GLU A N 1
ATOM 653 C CA . GLU A 1 84 ? -32.408 -16.567 -34.123 1.00 64.81 84 GLU A CA 1
ATOM 654 C C . GLU A 1 84 ? -31.805 -17.692 -34.987 1.00 64.81 84 GLU A C 1
ATOM 656 O O . GLU A 1 84 ? -30.991 -18.496 -34.523 1.00 64.81 84 GLU A O 1
ATOM 661 N N . ALA A 1 85 ? -32.142 -17.718 -36.282 1.00 70.06 85 ALA A N 1
ATOM 662 C CA . ALA A 1 85 ? -31.610 -18.697 -37.222 1.00 70.06 85 ALA A CA 1
ATOM 663 C C . ALA A 1 85 ? -30.095 -18.546 -37.408 1.00 70.06 85 ALA A C 1
ATOM 665 O O . ALA A 1 85 ? -29.385 -19.536 -37.588 1.00 70.06 85 ALA A O 1
ATOM 666 N N . GLN A 1 86 ? -29.577 -17.320 -37.394 1.00 75.75 86 GLN A N 1
ATOM 667 C CA . GLN A 1 86 ? -28.155 -17.052 -37.522 1.00 75.75 86 GLN A CA 1
ATOM 668 C C . GLN A 1 86 ? -27.386 -17.442 -36.262 1.00 75.75 86 GLN A C 1
ATOM 670 O O . GLN A 1 86 ? -26.296 -17.992 -36.390 1.00 75.75 86 GLN A O 1
ATOM 675 N N . VAL A 1 87 ? -27.981 -17.281 -35.078 1.00 71.44 87 VAL A N 1
ATOM 676 C CA . VAL A 1 87 ? -27.382 -17.732 -33.813 1.00 71.44 87 VAL A CA 1
ATOM 677 C C . VAL A 1 87 ? -27.241 -19.254 -33.766 1.00 71.44 87 VAL A C 1
ATOM 679 O O . VAL A 1 87 ? -26.139 -19.757 -33.540 1.00 71.44 87 VAL A O 1
ATOM 682 N N . CYS A 1 88 ? -28.308 -20.004 -34.055 1.00 73.62 88 CYS A N 1
ATOM 683 C CA . CYS A 1 88 ? -28.222 -21.468 -34.076 1.00 73.62 88 CYS A CA 1
ATOM 684 C C . CYS A 1 88 ? -27.280 -21.979 -35.182 1.00 73.62 88 CYS A C 1
ATOM 686 O O . CYS A 1 88 ? -26.573 -22.961 -34.968 1.00 73.62 88 CYS A O 1
ATOM 688 N N . ARG A 1 89 ? -27.181 -21.289 -36.332 1.00 76.12 89 ARG A N 1
ATOM 689 C CA . ARG A 1 89 ? -26.173 -21.604 -37.365 1.00 76.12 89 ARG A CA 1
ATOM 690 C C . ARG A 1 89 ? -24.740 -21.391 -36.874 1.00 76.12 89 ARG A C 1
ATOM 692 O O . ARG A 1 89 ? -23.873 -22.179 -37.237 1.00 76.12 89 ARG A O 1
ATOM 699 N N . THR A 1 90 ? -24.483 -20.352 -36.082 1.00 77.19 90 THR A N 1
ATOM 700 C CA . THR A 1 90 ? -23.153 -20.096 -35.511 1.00 77.19 90 THR A CA 1
ATOM 701 C C . THR A 1 90 ? -22.774 -21.170 -34.495 1.00 77.19 90 THR A C 1
ATOM 703 O O . THR A 1 90 ? -21.710 -21.763 -34.635 1.00 77.19 90 THR A O 1
ATOM 706 N N . LEU A 1 91 ? -23.665 -21.501 -33.553 1.00 78.06 91 LEU A N 1
ATOM 707 C CA . LEU A 1 91 ? -23.410 -22.558 -32.563 1.00 78.06 91 LEU A CA 1
ATOM 708 C C . LEU A 1 91 ? -23.224 -23.935 -33.214 1.00 78.06 91 LEU A C 1
ATOM 710 O O . LEU A 1 91 ? -22.332 -24.679 -32.825 1.00 78.06 91 LEU A O 1
ATOM 714 N N . ALA A 1 92 ? -24.006 -24.263 -34.245 1.00 78.06 92 ALA A N 1
ATOM 715 C CA . ALA A 1 92 ? -23.850 -25.525 -34.967 1.00 78.06 92 ALA A CA 1
ATOM 716 C C . ALA A 1 92 ? -22.535 -25.606 -35.769 1.00 78.06 92 ALA A C 1
ATOM 718 O O . ALA A 1 92 ? -21.991 -26.696 -35.943 1.00 78.06 92 ALA A O 1
ATOM 719 N N . ARG A 1 93 ? -22.011 -24.471 -36.259 1.00 80.12 93 ARG A N 1
ATOM 720 C CA . ARG A 1 93 ? -20.682 -24.403 -36.900 1.00 80.12 93 ARG A CA 1
ATOM 721 C C . ARG A 1 93 ? -19.556 -24.545 -35.885 1.00 80.12 93 ARG A C 1
ATOM 723 O O . ARG A 1 93 ? -18.579 -25.224 -36.170 1.00 80.12 93 ARG A O 1
ATOM 730 N N . GLU A 1 94 ? -19.703 -23.915 -34.723 1.00 82.38 94 GLU A N 1
ATOM 731 C CA . GLU A 1 94 ? -18.760 -24.037 -33.610 1.00 82.38 94 GLU A CA 1
ATOM 732 C C . GLU A 1 94 ? -18.700 -25.488 -33.110 1.00 82.38 94 GLU A C 1
ATOM 734 O O . GLU A 1 94 ? -17.618 -26.055 -33.004 1.00 82.38 94 GLU A O 1
ATOM 739 N N . ALA A 1 95 ? -19.853 -26.139 -32.926 1.00 82.38 95 ALA A N 1
ATOM 740 C CA . ALA A 1 95 ? -19.928 -27.557 -32.579 1.00 82.38 95 ALA A CA 1
ATOM 741 C C . ALA A 1 95 ? -19.208 -28.451 -33.600 1.00 82.38 95 ALA A C 1
ATOM 743 O O . ALA A 1 95 ? -18.401 -29.295 -33.220 1.00 82.38 95 ALA A O 1
ATOM 744 N N . TRP A 1 96 ? -19.462 -28.229 -34.896 1.00 86.56 96 TRP A N 1
ATOM 745 C CA . TRP A 1 96 ? -18.812 -28.990 -35.963 1.00 86.56 96 TRP A CA 1
ATOM 746 C C . TRP A 1 96 ? -17.297 -28.798 -35.969 1.00 86.56 96 TRP A C 1
ATOM 748 O O . TRP A 1 96 ? -16.563 -29.759 -36.174 1.00 86.56 96 TRP A O 1
ATOM 758 N N . PHE A 1 97 ? -16.825 -27.573 -35.730 1.00 84.12 97 PHE A N 1
ATOM 759 C CA . PHE A 1 97 ? -15.398 -27.281 -35.649 1.00 84.12 97 PHE A CA 1
ATOM 760 C C . PHE A 1 97 ? -14.717 -28.132 -34.569 1.00 84.12 97 PHE A C 1
ATOM 762 O O . PHE A 1 97 ? -13.731 -28.799 -34.867 1.00 84.12 97 PHE A O 1
ATOM 769 N N . TYR A 1 98 ? -15.279 -28.190 -33.356 1.00 81.56 98 TYR A N 1
ATOM 770 C CA . TYR A 1 98 ? -14.733 -29.027 -32.282 1.00 81.56 98 TYR A CA 1
ATOM 771 C C . TYR A 1 98 ? -14.818 -30.532 -32.586 1.00 81.56 98 TYR A C 1
ATOM 773 O O . TYR A 1 98 ? -13.900 -31.281 -32.246 1.00 81.56 98 TYR A O 1
ATOM 781 N N . GLU A 1 99 ? -15.886 -30.981 -33.251 1.00 81.06 99 GLU A N 1
ATOM 782 C CA . GLU A 1 99 ? -16.021 -32.374 -33.697 1.00 81.06 99 GLU A CA 1
ATOM 783 C C . GLU A 1 99 ? -14.959 -32.753 -34.742 1.00 81.06 99 GLU A C 1
ATOM 785 O O . GLU A 1 99 ? -14.389 -33.837 -34.656 1.00 81.06 99 GLU A O 1
ATOM 790 N N . GLN A 1 100 ? -14.653 -31.879 -35.710 1.00 83.69 100 GLN A N 1
ATOM 791 C CA . GLN A 1 100 ? -13.591 -32.147 -36.690 1.00 83.69 100 GLN A CA 1
ATOM 792 C C . GLN A 1 100 ? -12.204 -32.099 -36.067 1.00 83.69 100 GLN A C 1
ATOM 794 O O . GLN A 1 100 ? -11.387 -32.969 -36.346 1.00 83.69 100 GLN A O 1
ATOM 799 N N . LEU A 1 101 ? -11.955 -31.120 -35.197 1.00 77.31 101 LEU A N 1
ATOM 800 C CA . LEU A 1 101 ? -10.674 -30.978 -34.514 1.00 77.31 101 LEU A CA 1
ATOM 801 C C . LEU A 1 101 ? -10.338 -32.236 -33.700 1.00 77.31 101 LEU A C 1
ATOM 803 O O . LEU A 1 101 ? -9.216 -32.731 -33.752 1.00 77.31 101 LEU A O 1
ATOM 807 N N . SER A 1 102 ? -11.353 -32.805 -33.041 1.00 76.38 102 SER A N 1
ATOM 808 C CA . SER A 1 102 ? -11.251 -34.078 -32.320 1.00 76.38 102 SER A CA 1
ATOM 809 C C . SER A 1 102 ? -10.928 -35.272 -33.232 1.00 76.38 102 SER A C 1
ATOM 811 O O . SER A 1 102 ? -10.227 -36.192 -32.817 1.00 76.38 102 SER A O 1
ATOM 813 N N . LEU A 1 103 ? -11.454 -35.285 -34.463 1.00 75.12 103 LEU A N 1
ATOM 814 C CA . LEU A 1 103 ? -11.227 -36.362 -35.435 1.00 75.12 103 LEU A CA 1
ATOM 815 C C . LEU A 1 103 ? -9.852 -36.275 -36.108 1.00 75.12 103 LEU A C 1
ATOM 817 O O . LEU A 1 103 ? -9.275 -37.313 -36.420 1.00 75.12 103 LEU A O 1
ATOM 821 N N . GLU A 1 104 ? -9.350 -35.065 -36.365 1.00 76.12 104 GLU A N 1
ATOM 822 C CA . GLU A 1 104 ? -8.093 -34.856 -37.095 1.00 76.12 104 GLU A CA 1
ATOM 823 C C . GLU A 1 104 ? -6.849 -35.002 -36.214 1.00 76.12 104 GLU A C 1
ATOM 825 O O . GLU A 1 104 ? -5.839 -35.513 -36.693 1.00 76.12 104 GLU A O 1
ATOM 830 N N . LEU A 1 105 ? -6.905 -34.565 -34.952 1.00 70.00 105 LEU A N 1
ATOM 831 C CA . LEU A 1 105 ? -5.712 -34.465 -34.101 1.00 70.00 105 LEU A CA 1
ATOM 832 C C . LEU A 1 105 ? -5.538 -35.622 -33.109 1.00 70.00 105 LEU A C 1
ATOM 834 O O . LEU A 1 105 ? -4.457 -35.774 -32.552 1.00 70.00 105 LEU A O 1
ATOM 838 N N . GLY A 1 106 ? -6.565 -36.449 -32.896 1.00 64.19 106 GLY A N 1
ATOM 839 C CA . GLY A 1 106 ? -6.561 -37.429 -31.808 1.00 64.19 106 GLY A CA 1
ATOM 840 C C . GLY A 1 106 ? -6.672 -36.753 -30.433 1.00 64.19 106 GLY A C 1
ATOM 841 O O . GLY A 1 106 ? -6.194 -35.643 -30.206 1.00 64.19 106 GLY A O 1
ATOM 842 N N . TYR A 1 107 ? -7.367 -37.396 -29.495 1.00 57.28 107 TYR A N 1
ATOM 843 C CA . TYR A 1 107 ? -7.692 -36.768 -28.207 1.00 57.28 107 TYR A CA 1
ATOM 844 C C . TYR A 1 107 ? -6.490 -36.596 -27.268 1.00 57.28 107 TYR A C 1
ATOM 846 O O . TYR A 1 107 ? -6.540 -35.736 -26.396 1.00 57.28 107 TYR A O 1
ATOM 854 N N . GLU A 1 108 ? -5.420 -37.373 -27.439 1.00 52.66 108 GLU A N 1
ATOM 855 C CA . GLU A 1 108 ? -4.307 -37.410 -26.480 1.00 52.66 108 GLU A CA 1
ATOM 856 C C . GLU A 1 108 ? -3.335 -36.221 -26.598 1.00 52.66 108 GLU A C 1
ATOM 858 O O . GLU A 1 108 ? -2.572 -35.975 -25.670 1.00 52.66 108 GLU A O 1
ATOM 863 N N . GLU A 1 109 ? -3.387 -35.430 -27.680 1.00 46.22 109 GLU A N 1
ATOM 864 C CA . GLU A 1 109 ? -2.366 -34.402 -27.959 1.00 46.22 109 GLU A CA 1
ATOM 865 C C . GLU A 1 109 ? -2.890 -32.951 -28.031 1.00 46.22 109 GLU A C 1
ATOM 867 O O . GLU A 1 109 ? -2.138 -32.045 -28.394 1.00 46.22 109 GLU A O 1
ATOM 872 N N . THR A 1 110 ? -4.159 -32.669 -27.689 1.00 51.25 110 THR A N 1
ATOM 873 C CA . THR A 1 110 ? -4.735 -31.318 -27.892 1.00 51.25 110 THR A CA 1
ATOM 874 C C . THR A 1 110 ? -5.236 -30.615 -26.630 1.00 51.25 110 THR A C 1
ATOM 876 O O . THR A 1 110 ? -5.987 -31.162 -25.834 1.00 51.25 110 THR A O 1
ATOM 879 N N . ILE A 1 111 ? -4.904 -29.321 -26.505 1.00 67.94 111 ILE A N 1
ATOM 880 C CA . ILE A 1 111 ? -5.406 -28.385 -25.473 1.00 67.94 111 ILE A CA 1
ATOM 881 C C . ILE A 1 111 ? -6.800 -27.853 -25.871 1.00 67.94 111 ILE A C 1
ATOM 883 O O . ILE A 1 111 ? -7.105 -26.672 -25.712 1.00 67.94 111 ILE A O 1
ATOM 887 N N . THR A 1 112 ? -7.640 -28.675 -26.506 1.00 72.81 112 THR A N 1
ATOM 888 C CA . THR A 1 112 ? -8.936 -28.219 -27.034 1.00 72.81 112 THR A CA 1
ATOM 889 C C . THR A 1 112 ? -10.084 -28.855 -26.261 1.00 72.81 112 THR A C 1
ATOM 891 O O . THR A 1 112 ? -10.036 -30.056 -26.012 1.00 72.81 112 THR A O 1
ATOM 894 N N . PRO A 1 113 ? -11.117 -28.087 -25.862 1.00 77.50 113 PRO A N 1
ATOM 895 C CA . PRO A 1 113 ? -12.269 -28.643 -25.164 1.00 77.50 113 PRO A CA 1
ATOM 896 C C . PRO A 1 113 ? -12.930 -29.752 -25.980 1.00 77.50 113 PRO A C 1
ATOM 898 O O . PRO A 1 113 ? -13.297 -29.531 -27.140 1.00 77.50 113 PRO A O 1
ATOM 901 N N . ARG A 1 114 ? -13.173 -30.917 -25.376 1.00 79.94 114 ARG A N 1
ATOM 902 C CA . ARG A 1 114 ? -14.005 -31.942 -26.004 1.00 79.94 114 ARG A CA 1
ATOM 903 C C . ARG A 1 114 ? -15.439 -31.438 -26.159 1.00 79.94 114 ARG A C 1
ATOM 905 O O . ARG A 1 114 ? -16.080 -31.020 -25.197 1.00 79.94 114 ARG A O 1
ATOM 912 N N . CYS A 1 115 ? -15.972 -31.494 -27.376 1.00 87.31 115 CYS A N 1
ATOM 913 C CA . CYS A 1 115 ? -17.390 -31.245 -27.623 1.00 87.31 115 CYS A CA 1
ATOM 914 C C . CYS A 1 115 ? -18.193 -32.515 -27.338 1.00 87.31 115 CYS A C 1
ATOM 916 O O . CYS A 1 115 ? -17.948 -33.559 -27.941 1.00 87.31 115 CYS A O 1
ATOM 918 N N . PHE A 1 116 ? -19.164 -32.426 -26.429 1.00 83.25 116 PHE A N 1
ATOM 919 C CA . PHE A 1 116 ? -20.053 -33.545 -26.091 1.00 83.25 116 PHE A CA 1
ATOM 920 C C . PHE A 1 116 ? -21.336 -33.560 -26.924 1.00 83.25 116 PHE A C 1
ATOM 922 O O . PHE A 1 116 ? -22.048 -34.565 -26.957 1.00 83.25 116 PHE A O 1
ATOM 929 N N . GLY A 1 117 ? -21.631 -32.455 -27.608 1.00 87.94 117 GLY A N 1
ATOM 930 C CA . GLY A 1 117 ? -22.700 -32.387 -28.588 1.00 87.94 117 GLY A CA 1
ATOM 931 C C . GLY A 1 117 ? -23.366 -31.022 -28.676 1.00 87.94 117 GLY A C 1
ATOM 932 O O . GLY A 1 117 ? -23.291 -30.179 -27.775 1.00 87.94 117 GLY A O 1
ATOM 933 N N . PHE A 1 118 ? -24.067 -30.844 -29.789 1.00 87.69 118 PHE A N 1
ATOM 934 C CA . PHE A 1 118 ? -25.003 -29.758 -30.018 1.00 87.69 118 PHE A CA 1
ATOM 935 C C . PHE A 1 118 ? -26.424 -30.290 -29.846 1.00 87.69 118 PHE A C 1
ATOM 937 O O . PHE A 1 118 ? -26.823 -31.253 -30.499 1.00 87.69 118 PHE A O 1
ATOM 944 N N . PHE A 1 119 ? -27.197 -29.674 -28.959 1.00 91.25 119 PHE A N 1
ATOM 945 C CA . PHE A 1 119 ? -28.544 -30.111 -28.625 1.00 91.25 119 PHE A CA 1
ATOM 946 C C . PHE A 1 119 ? -29.550 -29.026 -28.974 1.00 91.25 119 PHE A C 1
ATOM 948 O O . PHE A 1 119 ? -29.323 -27.840 -28.719 1.00 91.25 119 PHE A O 1
ATOM 955 N N . THR A 1 120 ? -30.683 -29.432 -29.541 1.00 88.75 120 THR A N 1
ATOM 956 C CA . THR A 1 120 ? -31.758 -28.502 -29.892 1.00 88.75 120 THR A CA 1
ATOM 957 C C . THR A 1 120 ? -33.121 -29.036 -29.485 1.00 88.75 120 THR A C 1
ATOM 959 O O . THR A 1 120 ? -33.359 -30.240 -29.569 1.00 88.75 120 THR A O 1
ATOM 962 N N . VAL A 1 121 ? -34.038 -28.148 -29.103 1.00 90.81 121 VAL A N 1
ATOM 963 C CA . VAL A 1 121 ? -35.463 -28.482 -28.960 1.00 90.81 121 VAL A CA 1
ATOM 964 C C . VAL A 1 121 ? -36.328 -27.286 -29.365 1.00 90.81 121 VAL A C 1
ATOM 966 O O . VAL A 1 121 ? -35.991 -26.145 -29.027 1.00 90.81 121 VAL A O 1
ATOM 969 N N . PRO A 1 122 ? -37.442 -27.489 -30.087 1.00 87.06 122 PRO A N 1
ATOM 970 C CA . PRO A 1 122 ? -38.436 -26.438 -30.268 1.00 87.06 122 PRO A CA 1
ATOM 971 C C . PRO A 1 122 ? -39.062 -26.056 -28.923 1.00 87.06 122 PRO A C 1
ATOM 973 O O . PRO A 1 122 ? -39.431 -26.928 -28.139 1.00 87.06 122 PRO A O 1
ATOM 976 N N . LEU A 1 123 ? -39.250 -24.760 -28.654 1.00 82.25 123 LEU A N 1
ATOM 977 C CA . LEU A 1 123 ? -39.827 -24.306 -27.380 1.00 82.25 123 LEU A CA 1
ATOM 978 C C . LEU A 1 123 ? -41.220 -24.902 -27.130 1.00 82.25 123 LEU A C 1
ATOM 980 O O . LEU A 1 123 ? -41.558 -25.245 -26.003 1.00 82.25 123 LEU A O 1
ATOM 984 N N . LYS A 1 124 ? -42.015 -25.076 -28.192 1.00 84.31 124 LYS A N 1
ATOM 985 C CA . LYS A 1 124 ? -43.348 -25.700 -28.125 1.00 84.31 124 LYS A CA 1
ATOM 986 C C . LYS A 1 124 ? -43.326 -27.153 -27.628 1.00 84.31 124 LYS A C 1
ATOM 988 O O . LYS A 1 124 ? -44.344 -27.623 -27.130 1.00 84.31 124 LYS A O 1
ATOM 993 N N . ASP A 1 125 ? -42.190 -27.834 -27.772 1.00 85.94 125 ASP A N 1
ATOM 994 C CA . ASP A 1 125 ? -41.997 -29.222 -27.349 1.00 85.94 125 ASP A CA 1
ATOM 995 C C . ASP A 1 125 ? -41.418 -29.299 -25.922 1.00 85.94 125 ASP A C 1
ATOM 997 O O . ASP A 1 125 ? -41.305 -30.381 -25.349 1.00 85.94 125 ASP A O 1
ATOM 1001 N N . CYS A 1 126 ? -41.088 -28.153 -25.314 1.00 82.75 126 CYS A N 1
ATOM 1002 C CA . CYS A 1 126 ? -40.692 -28.077 -23.914 1.00 82.75 126 CYS A CA 1
ATOM 1003 C C . CYS A 1 126 ? -41.933 -28.165 -23.029 1.00 82.75 126 CYS A C 1
ATOM 1005 O O . CYS A 1 126 ? -42.820 -27.310 -23.104 1.00 82.75 126 CYS A O 1
ATOM 1007 N N . LEU A 1 127 ? -41.976 -29.172 -22.160 1.00 81.31 127 LEU A N 1
ATOM 1008 C CA . LEU A 1 127 ? -43.035 -29.346 -21.173 1.00 81.31 127 LEU A CA 1
ATOM 1009 C C . LEU A 1 127 ? -42.497 -29.056 -19.767 1.00 81.31 127 LEU A C 1
ATOM 1011 O O . LEU A 1 127 ? -41.339 -29.327 -19.464 1.00 81.31 127 LEU A O 1
ATOM 1015 N N . ASP A 1 128 ? -43.327 -28.496 -18.895 1.00 80.88 128 ASP A N 1
ATOM 1016 C CA . ASP A 1 128 ? -43.017 -28.407 -17.473 1.00 80.88 128 ASP A CA 1
ATOM 1017 C C . ASP A 1 128 ? -43.202 -29.766 -16.767 1.00 80.88 128 ASP A C 1
ATOM 1019 O O . ASP A 1 128 ? -43.663 -30.746 -17.357 1.00 80.88 128 ASP A O 1
ATOM 1023 N N . VAL A 1 129 ? -42.888 -29.834 -15.469 1.00 76.44 129 VAL A N 1
ATOM 1024 C CA . VAL A 1 129 ? -43.058 -31.061 -14.659 1.00 76.44 129 VAL A CA 1
ATOM 1025 C C . VAL A 1 129 ? -44.507 -31.569 -14.577 1.00 76.44 129 VAL A C 1
ATOM 1027 O O . VAL A 1 129 ? -44.744 -32.683 -14.115 1.00 76.44 129 VAL A O 1
ATOM 1030 N N . LYS A 1 130 ? -45.496 -30.773 -15.007 1.00 78.00 130 LYS A N 1
ATOM 1031 C CA . LYS A 1 130 ? -46.918 -31.142 -15.086 1.00 78.00 130 LYS A CA 1
ATOM 1032 C C . LYS A 1 130 ? -47.351 -31.493 -16.516 1.00 78.00 130 LYS A C 1
ATOM 1034 O O . LYS A 1 130 ? -48.543 -31.708 -16.750 1.00 78.00 130 LYS A O 1
ATOM 1039 N N . GLY A 1 131 ? -46.418 -31.562 -17.466 1.00 81.31 131 GLY A N 1
ATOM 1040 C CA . GLY A 1 131 ? -46.691 -31.855 -18.870 1.00 81.31 131 GLY A CA 1
ATOM 1041 C C . GLY A 1 131 ? -47.339 -30.696 -19.635 1.00 81.31 131 GLY A C 1
ATOM 1042 O O . GLY A 1 131 ? -47.966 -30.942 -20.664 1.00 81.31 131 GLY A O 1
ATOM 1043 N N . GLN A 1 132 ? -47.257 -29.458 -19.134 1.00 82.38 132 GLN A N 1
ATOM 1044 C CA . GLN A 1 132 ? -47.800 -28.270 -19.801 1.00 82.38 132 GLN A CA 1
ATOM 1045 C C . GLN A 1 132 ? -46.730 -27.576 -20.658 1.00 82.38 132 GLN A C 1
ATOM 1047 O O . GLN A 1 132 ? -45.582 -27.507 -20.224 1.00 82.38 132 GLN A O 1
ATOM 1052 N N . PRO A 1 133 ? -47.072 -27.021 -21.837 1.00 81.69 133 PRO A N 1
ATOM 1053 C CA . PRO A 1 133 ? -46.116 -26.288 -22.666 1.00 81.69 133 PRO A CA 1
ATOM 1054 C C . PRO A 1 133 ? -45.465 -25.113 -21.925 1.00 81.69 133 PRO A C 1
ATOM 1056 O O . PRO A 1 133 ? -46.153 -24.281 -21.328 1.00 81.69 133 PRO A O 1
ATOM 1059 N N . VAL A 1 134 ? -44.138 -25.010 -22.001 1.00 80.50 134 VAL A N 1
ATOM 1060 C CA . VAL A 1 134 ? -43.378 -23.899 -21.417 1.00 80.50 134 VAL A CA 1
ATOM 1061 C C . VAL A 1 134 ? -43.606 -22.642 -22.259 1.00 80.50 134 VAL A C 1
ATOM 1063 O O . VAL A 1 134 ? -43.198 -22.560 -23.413 1.00 80.50 134 VAL A O 1
ATOM 1066 N N . SER A 1 135 ? -44.266 -21.637 -21.680 1.00 73.75 135 SER A N 1
ATOM 1067 C CA . SER A 1 135 ? -44.582 -20.379 -22.377 1.00 73.75 135 SER A CA 1
ATOM 1068 C C . SER A 1 135 ? -43.430 -19.367 -22.378 1.00 73.75 135 SER A C 1
ATOM 1070 O O . SER A 1 135 ? -43.420 -18.450 -23.197 1.00 73.75 135 SER A O 1
ATOM 1072 N N . HIS A 1 136 ? -42.475 -19.514 -21.456 1.00 73.81 136 HIS A N 1
ATOM 1073 C CA . HIS A 1 136 ? -41.288 -18.674 -21.330 1.00 73.81 136 HIS A CA 1
ATOM 1074 C C . HIS A 1 136 ? -40.189 -19.396 -20.534 1.00 73.81 136 HIS A C 1
ATOM 1076 O O . HIS A 1 136 ? -40.458 -20.123 -19.575 1.00 73.81 136 HIS A O 1
ATOM 1082 N N . ILE A 1 137 ? -38.938 -19.158 -20.912 1.00 70.44 137 ILE A N 1
ATOM 1083 C CA . ILE A 1 137 ? -37.745 -19.639 -20.204 1.00 70.44 137 ILE A CA 1
ATOM 1084 C C . ILE A 1 137 ? -37.300 -18.529 -19.247 1.00 70.44 137 ILE A C 1
ATOM 1086 O O . ILE A 1 137 ? -37.192 -17.366 -19.650 1.00 70.44 137 ILE A O 1
ATOM 1090 N N . ARG A 1 138 ? -37.075 -18.860 -17.970 1.00 62.03 138 ARG A N 1
ATOM 1091 C CA . ARG A 1 138 ? -36.576 -17.886 -16.986 1.00 62.03 138 ARG A CA 1
ATOM 1092 C C . ARG A 1 138 ? -35.114 -17.520 -17.290 1.00 62.03 138 ARG A C 1
ATOM 1094 O O . ARG A 1 138 ? -34.390 -18.338 -17.851 1.00 62.03 138 ARG A O 1
ATOM 1101 N N . PRO A 1 139 ? -34.655 -16.315 -16.908 1.00 50.28 139 PRO A N 1
ATOM 1102 C CA . PRO A 1 139 ? -33.233 -15.991 -16.910 1.00 50.28 139 PRO A CA 1
ATOM 1103 C C . PRO A 1 139 ? -32.437 -17.051 -16.139 1.00 50.28 139 PRO A C 1
ATOM 1105 O O . PRO A 1 139 ? -32.861 -17.504 -15.080 1.00 50.28 139 PRO A O 1
ATOM 1108 N N . TRP A 1 140 ? -31.312 -17.454 -16.716 1.00 59.56 140 TRP A N 1
ATOM 1109 C CA . TRP A 1 140 ? -30.525 -18.620 -16.333 1.00 59.56 140 TRP A CA 1
ATOM 1110 C C . TRP A 1 140 ? -29.917 -18.516 -14.926 1.00 59.56 140 TRP A C 1
ATOM 1112 O O . TRP A 1 140 ? -28.913 -17.830 -14.746 1.00 59.56 140 TRP A O 1
ATOM 1122 N N . GLU A 1 141 ? -30.495 -19.218 -13.950 1.00 37.16 141 GLU A N 1
ATOM 1123 C CA . GLU A 1 141 ? -29.925 -19.413 -12.610 1.00 37.16 141 GLU A CA 1
ATOM 1124 C C . GLU A 1 141 ? -30.196 -20.868 -12.160 1.00 37.16 141 GLU A C 1
ATOM 1126 O O . GLU A 1 141 ? -31.351 -21.273 -12.038 1.00 37.16 141 GLU A O 1
ATOM 1131 N N . ASN A 1 142 ? -29.132 -21.646 -11.903 1.00 41.84 142 ASN A N 1
ATOM 1132 C CA . ASN A 1 142 ? -29.124 -23.017 -11.340 1.00 41.84 142 ASN A CA 1
ATOM 1133 C C . ASN A 1 142 ? -29.624 -24.174 -12.243 1.00 41.84 142 ASN A C 1
ATOM 1135 O O . ASN A 1 142 ? -30.749 -24.652 -12.083 1.00 41.84 142 ASN A O 1
ATOM 1139 N N . ILE A 1 143 ? -28.750 -24.694 -13.118 1.00 48.00 143 ILE A N 1
ATOM 1140 C CA . ILE A 1 143 ? -28.947 -25.963 -13.854 1.00 48.00 143 ILE A CA 1
ATOM 1141 C C . ILE A 1 143 ? -28.165 -27.084 -13.159 1.00 48.00 143 ILE A C 1
ATOM 1143 O O . ILE A 1 143 ? -27.042 -26.871 -12.714 1.00 48.00 143 ILE A O 1
ATOM 1147 N N . THR A 1 144 ? -28.733 -28.287 -13.119 1.00 43.34 144 THR A N 1
ATOM 1148 C CA . THR A 1 144 ? -28.038 -29.521 -12.725 1.00 43.34 144 THR A CA 1
ATOM 1149 C C . THR A 1 144 ? -28.059 -30.493 -13.905 1.00 43.34 144 THR A C 1
ATOM 1151 O O . THR A 1 144 ? -29.124 -30.690 -14.493 1.00 43.34 144 THR A O 1
ATOM 1154 N N . ILE A 1 145 ? -26.909 -31.080 -14.254 1.00 47.88 145 ILE A N 1
ATOM 1155 C CA . ILE A 1 145 ? -26.770 -32.120 -15.287 1.00 47.88 145 ILE A CA 1
ATOM 1156 C C . ILE A 1 145 ? -26.547 -33.452 -14.567 1.00 47.88 145 ILE A C 1
ATOM 1158 O O . ILE A 1 145 ? -25.623 -33.563 -13.771 1.00 47.88 145 ILE A O 1
ATOM 1162 N N . ASN A 1 146 ? -27.380 -34.457 -14.843 1.00 41.28 146 ASN A N 1
ATOM 1163 C CA . ASN A 1 146 ? -27.210 -35.804 -14.294 1.00 41.28 146 ASN A CA 1
ATOM 1164 C C . ASN A 1 146 ? -26.684 -36.741 -15.396 1.00 41.28 146 ASN A C 1
ATOM 1166 O O . ASN A 1 146 ? -27.472 -37.120 -16.269 1.00 41.28 146 ASN A O 1
ATOM 1170 N N . PRO A 1 147 ? -25.396 -37.132 -15.405 1.00 41.59 147 PRO A N 1
ATOM 1171 C CA . PRO A 1 147 ? -24.932 -38.173 -16.314 1.00 41.59 147 PRO A CA 1
ATOM 1172 C C . PRO A 1 147 ? -25.511 -39.544 -15.901 1.00 41.59 147 PRO A C 1
ATOM 1174 O O . PRO A 1 147 ? -25.688 -39.812 -14.708 1.00 41.59 147 PRO A O 1
ATOM 1177 N N . PRO A 1 148 ? -25.838 -40.440 -16.852 1.00 35.44 148 PRO A N 1
ATOM 1178 C CA . PRO A 1 148 ? -26.197 -41.814 -16.517 1.00 35.44 148 PRO A CA 1
ATOM 1179 C C . PRO A 1 148 ? -24.997 -42.534 -15.885 1.00 35.44 148 PRO A C 1
ATOM 1181 O O . PRO A 1 148 ? -23.862 -42.353 -16.322 1.00 35.44 148 PRO A O 1
ATOM 1184 N N . LYS A 1 149 ? -25.252 -43.376 -14.872 1.00 31.77 149 LYS A N 1
ATOM 1185 C CA . LYS A 1 149 ? -24.217 -44.241 -14.284 1.00 31.77 149 LYS A CA 1
ATOM 1186 C C . LYS A 1 149 ? -23.591 -45.107 -15.387 1.00 31.77 149 LYS A C 1
ATOM 1188 O O . LYS A 1 149 ? -24.363 -45.710 -16.141 1.00 31.77 149 LYS A O 1
ATOM 1193 N N . PRO A 1 150 ? -22.253 -45.197 -15.486 1.00 33.94 150 PRO A N 1
ATOM 1194 C CA . PRO A 1 150 ? -21.624 -46.108 -16.432 1.00 33.94 150 PRO A CA 1
ATOM 1195 C C .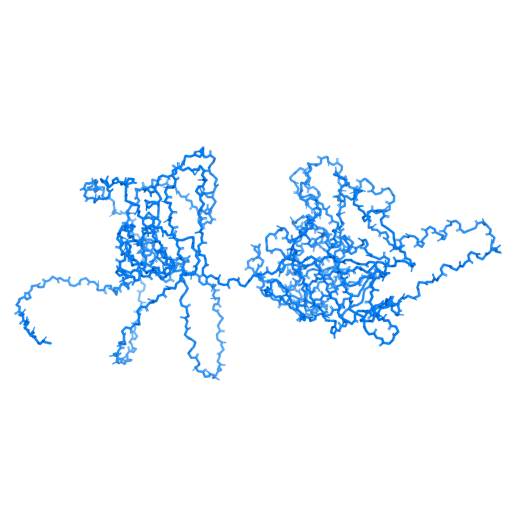 PRO A 1 150 ? -22.110 -47.538 -16.167 1.00 33.94 150 PRO A C 1
ATOM 1197 O O . PRO A 1 150 ? -22.310 -47.939 -15.016 1.00 33.94 150 PRO A O 1
ATOM 1200 N N . ALA A 1 151 ? -22.361 -48.290 -17.240 1.00 32.62 151 ALA A N 1
ATOM 1201 C CA . ALA A 1 151 ? -22.599 -49.720 -17.129 1.00 32.62 151 ALA A CA 1
ATOM 1202 C C . ALA A 1 151 ? -21.342 -50.360 -16.523 1.00 32.62 151 ALA A C 1
ATOM 1204 O O . ALA A 1 151 ? -20.237 -50.113 -16.997 1.00 32.62 151 ALA A O 1
ATOM 1205 N N . SER A 1 152 ? -21.508 -51.124 -15.445 1.00 32.88 152 SER A N 1
ATOM 1206 C CA . SER A 1 152 ? -20.425 -51.884 -14.827 1.00 32.88 152 SER A CA 1
ATOM 1207 C C . SER A 1 152 ? -19.993 -52.996 -15.786 1.00 32.88 152 SER A C 1
ATOM 1209 O O . SER A 1 152 ? -20.678 -54.019 -15.872 1.00 32.88 152 SER A O 1
ATOM 1211 N N . ASP A 1 153 ? -18.901 -52.785 -16.519 1.00 33.16 153 ASP A N 1
ATOM 1212 C CA . ASP A 1 153 ? -18.252 -53.840 -17.295 1.00 33.16 153 ASP A CA 1
ATOM 1213 C C . ASP A 1 153 ? -17.349 -54.652 -16.359 1.00 33.16 153 ASP A C 1
ATOM 1215 O O . ASP A 1 153 ? -16.201 -54.310 -16.088 1.00 33.16 153 ASP A O 1
ATOM 1219 N N . ASP A 1 154 ? -17.912 -55.746 -15.846 1.00 37.31 154 ASP A N 1
ATOM 1220 C CA . ASP A 1 154 ? -17.154 -56.862 -15.288 1.00 37.31 154 ASP A CA 1
ATOM 1221 C C . ASP A 1 154 ? -16.578 -57.679 -16.454 1.00 37.31 154 ASP A C 1
ATOM 1223 O O . ASP A 1 154 ? -17.190 -58.651 -16.909 1.00 37.31 154 ASP A O 1
ATOM 1227 N N . THR A 1 155 ? -15.385 -57.327 -16.931 1.00 35.25 155 THR A N 1
ATOM 1228 C CA . THR A 1 155 ? -14.548 -58.279 -17.673 1.00 35.25 155 THR A CA 1
ATOM 1229 C C . THR A 1 155 ? -13.118 -58.240 -17.170 1.00 35.25 155 THR A C 1
ATOM 1231 O O . THR A 1 155 ? -12.371 -57.290 -17.364 1.00 35.25 155 THR A O 1
ATOM 1234 N N . ASN A 1 156 ? -12.800 -59.333 -16.492 1.00 37.22 156 ASN A N 1
ATOM 1235 C CA . ASN A 1 156 ? -11.527 -59.728 -15.936 1.00 37.22 156 ASN A CA 1
ATOM 1236 C C . ASN A 1 156 ? -10.719 -60.395 -17.063 1.00 37.22 156 ASN A C 1
ATOM 1238 O O . ASN A 1 156 ? -11.035 -61.532 -17.416 1.00 37.22 156 ASN A O 1
ATOM 1242 N N . GLU A 1 157 ? -9.725 -59.721 -17.640 1.00 34.78 157 GLU A N 1
ATOM 1243 C CA . GLU A 1 157 ? -8.731 -60.369 -18.504 1.00 34.78 157 GLU A CA 1
ATOM 1244 C C . GLU A 1 157 ? -7.318 -59.919 -18.128 1.00 34.78 157 GLU A C 1
ATOM 1246 O O . GLU A 1 157 ? -7.036 -58.746 -17.906 1.00 34.78 157 GLU A O 1
ATOM 1251 N N . SER A 1 158 ? -6.486 -60.939 -17.967 1.00 33.91 158 SER A N 1
ATOM 1252 C CA . SER A 1 158 ? -5.153 -60.976 -17.391 1.00 33.91 158 SER A CA 1
ATOM 1253 C C . SER A 1 158 ? -4.053 -60.664 -18.399 1.00 33.91 158 SER A C 1
ATOM 1255 O O . SER A 1 158 ? -4.134 -61.093 -19.548 1.00 33.91 158 SER A O 1
ATOM 1257 N N . ASP A 1 159 ? -3.009 -60.025 -17.880 1.00 38.34 159 ASP A N 1
ATOM 1258 C CA . ASP A 1 159 ? -1.607 -59.960 -18.304 1.00 38.34 159 ASP A CA 1
ATOM 1259 C C . ASP A 1 159 ? -1.156 -60.969 -19.374 1.00 38.34 159 ASP A C 1
ATOM 1261 O O . ASP A 1 159 ? -1.099 -62.168 -19.102 1.00 38.34 159 ASP A O 1
ATOM 1265 N N . GLU A 1 160 ? -0.690 -60.460 -20.520 1.00 35.47 160 GLU A N 1
ATOM 1266 C CA . GLU A 1 160 ? 0.468 -61.002 -21.247 1.00 35.47 160 GLU A CA 1
ATOM 1267 C C . GLU A 1 160 ? 1.255 -59.829 -21.872 1.00 35.47 160 GLU A C 1
ATOM 1269 O O . GLU A 1 160 ? 0.840 -59.227 -22.864 1.00 35.47 160 GLU A O 1
ATOM 1274 N N . GLU A 1 161 ? 2.393 -59.486 -21.255 1.00 36.59 161 GLU A N 1
ATOM 1275 C CA . GLU A 1 161 ? 3.475 -58.708 -21.869 1.00 36.59 161 GLU A CA 1
ATOM 1276 C C . GLU A 1 161 ? 4.093 -59.531 -23.011 1.00 36.59 161 GLU A C 1
ATOM 1278 O O . GLU A 1 161 ? 4.654 -60.603 -22.777 1.00 36.59 161 GLU A O 1
ATOM 1283 N N . GLU A 1 162 ? 4.036 -59.023 -24.244 1.00 33.56 162 GLU A N 1
ATOM 1284 C CA . GLU A 1 162 ? 4.868 -59.514 -25.346 1.00 33.56 162 GLU A CA 1
ATOM 1285 C C . GLU A 1 162 ? 5.682 -58.361 -25.948 1.00 33.56 162 GLU A C 1
ATOM 1287 O O . GLU A 1 162 ? 5.155 -57.467 -26.617 1.00 33.56 162 GLU A O 1
ATOM 1292 N N . ASP A 1 163 ? 6.994 -58.440 -25.719 1.00 34.19 163 ASP A N 1
ATOM 1293 C CA . ASP A 1 163 ? 8.053 -57.689 -26.384 1.00 34.19 163 ASP A CA 1
ATOM 1294 C C . ASP A 1 163 ? 7.869 -57.673 -27.910 1.00 34.19 163 ASP A C 1
ATOM 1296 O O . ASP A 1 163 ? 7.852 -58.719 -28.571 1.00 34.19 163 ASP A O 1
ATOM 1300 N N . ARG A 1 164 ? 7.821 -56.475 -28.505 1.00 28.31 164 ARG A N 1
ATOM 1301 C CA . ARG A 1 164 ? 8.028 -56.301 -29.948 1.00 28.31 164 ARG A CA 1
ATOM 1302 C C . ARG A 1 164 ? 9.021 -55.187 -30.243 1.00 28.31 164 ARG A C 1
ATOM 1304 O O . ARG A 1 164 ? 8.724 -54.003 -30.120 1.00 28.31 164 ARG A O 1
ATOM 1311 N N . ASP A 1 165 ? 10.186 -55.634 -30.704 1.00 29.19 165 ASP A N 1
ATOM 1312 C CA . ASP A 1 165 ? 11.227 -54.864 -31.375 1.00 29.19 165 ASP A CA 1
ATOM 1313 C C . ASP A 1 165 ? 10.662 -54.060 -32.559 1.00 29.19 165 ASP A C 1
ATOM 1315 O O . ASP A 1 165 ? 10.132 -54.624 -33.522 1.00 29.19 165 ASP A O 1
ATOM 1319 N N . TRP A 1 166 ? 10.852 -52.741 -32.532 1.00 30.88 166 TRP A N 1
ATOM 1320 C CA . TRP A 1 166 ? 10.585 -51.860 -33.668 1.00 30.88 166 TRP A CA 1
ATOM 1321 C C . TRP A 1 166 ? 11.872 -51.615 -34.463 1.00 30.88 166 TRP A C 1
ATOM 1323 O O . TRP A 1 166 ? 12.825 -51.012 -33.974 1.00 30.88 166 TRP A O 1
ATOM 1333 N N . TRP A 1 167 ? 11.888 -52.060 -35.722 1.00 29.06 167 TRP A N 1
ATOM 1334 C CA . TRP A 1 167 ? 12.847 -51.608 -36.733 1.00 29.06 167 TRP A CA 1
ATOM 1335 C C . TRP A 1 167 ? 12.322 -50.334 -37.409 1.00 29.06 167 TRP A C 1
ATOM 1337 O O . TRP A 1 167 ? 11.213 -50.324 -37.941 1.00 29.06 167 TRP A O 1
ATOM 1347 N N . LEU A 1 168 ? 13.146 -49.285 -37.434 1.00 28.23 168 LEU A N 1
ATOM 1348 C CA . LEU A 1 168 ? 12.964 -48.088 -38.262 1.00 28.23 168 LEU A CA 1
ATOM 1349 C C . LEU A 1 168 ? 13.217 -48.405 -39.747 1.00 28.23 168 LEU A C 1
ATOM 1351 O O . LEU A 1 168 ? 14.201 -49.082 -40.061 1.00 28.23 168 LEU A O 1
ATOM 1355 N N . PRO A 1 169 ? 12.428 -47.836 -40.673 1.00 31.88 169 PRO A N 1
ATOM 1356 C CA . PRO A 1 169 ? 12.902 -47.524 -42.012 1.00 31.88 169 PRO A CA 1
ATOM 1357 C C . PRO A 1 169 ? 13.123 -46.015 -42.179 1.00 31.88 169 PRO A C 1
ATOM 1359 O O . PRO A 1 169 ? 12.204 -45.210 -42.034 1.00 31.88 169 PRO A O 1
ATOM 1362 N N . ASP A 1 170 ? 14.352 -45.668 -42.556 1.00 32.56 170 ASP A N 1
ATOM 1363 C CA . ASP A 1 170 ? 14.734 -44.395 -43.161 1.00 32.56 170 ASP A CA 1
ATOM 1364 C C . ASP A 1 170 ? 14.142 -44.282 -44.581 1.00 32.56 170 ASP A C 1
ATOM 1366 O O . ASP A 1 170 ? 14.627 -44.969 -45.477 1.00 32.56 170 ASP A O 1
ATOM 1370 N N . ASP A 1 171 ? 13.140 -43.422 -44.813 1.00 31.11 171 ASP A N 1
ATOM 1371 C CA . ASP A 1 171 ? 12.966 -42.684 -46.087 1.00 31.11 171 ASP A CA 1
ATOM 1372 C C . ASP A 1 171 ? 11.872 -41.590 -45.975 1.00 31.11 171 ASP A C 1
ATOM 1374 O O . ASP A 1 171 ? 10.702 -41.913 -45.742 1.00 31.11 171 ASP A O 1
ATOM 1378 N N . PRO A 1 172 ? 12.192 -40.296 -46.174 1.00 34.91 172 PRO A N 1
ATOM 1379 C CA . PRO A 1 172 ? 11.216 -39.223 -46.275 1.00 34.91 172 PRO A CA 1
ATOM 1380 C C . PRO A 1 172 ? 10.905 -38.923 -47.750 1.00 34.91 172 PRO A C 1
ATOM 1382 O O . PRO A 1 172 ? 11.441 -37.982 -48.336 1.00 34.91 172 PRO A O 1
ATOM 1385 N N . SER A 1 173 ? 10.010 -39.691 -48.372 1.00 31.17 173 SER A N 1
ATOM 1386 C CA . SER A 1 173 ? 9.435 -39.303 -49.668 1.00 31.17 173 SER A CA 1
ATOM 1387 C C . SER A 1 173 ? 8.105 -40.007 -49.961 1.00 31.17 173 SER A C 1
ATOM 1389 O O . SER A 1 173 ? 8.062 -41.138 -50.434 1.00 31.17 173 SER A O 1
ATOM 1391 N N . GLY A 1 174 ? 6.977 -39.329 -49.712 1.00 30.42 174 GLY A N 1
ATOM 1392 C CA . GLY A 1 174 ? 5.681 -39.904 -50.087 1.00 30.42 174 GLY A CA 1
ATOM 1393 C C . GLY A 1 174 ? 4.428 -39.207 -49.571 1.00 30.42 174 GLY A C 1
ATOM 1394 O O . GLY A 1 174 ? 3.544 -39.885 -49.067 1.00 30.42 174 GLY A O 1
ATOM 1395 N N . LEU A 1 175 ? 4.310 -37.886 -49.710 1.00 25.83 175 LEU A N 1
ATOM 1396 C CA . LEU A 1 175 ? 3.046 -37.177 -49.470 1.00 25.83 175 LEU A CA 1
ATOM 1397 C C . LEU A 1 175 ? 2.849 -36.104 -50.539 1.00 25.83 175 LEU A C 1
ATOM 1399 O O . LEU A 1 175 ? 3.027 -34.919 -50.295 1.00 25.83 175 LEU A O 1
ATOM 1403 N N . ASP A 1 176 ? 2.529 -36.547 -51.756 1.00 31.42 176 ASP A N 1
ATOM 1404 C CA . ASP A 1 176 ? 2.045 -35.647 -52.803 1.00 31.42 176 ASP A CA 1
ATOM 1405 C C . ASP A 1 176 ? 1.248 -36.425 -53.863 1.00 31.42 176 ASP A C 1
ATOM 1407 O O . ASP A 1 176 ? 1.722 -36.663 -54.970 1.00 31.42 176 ASP A O 1
ATOM 1411 N N . ALA A 1 177 ? 0.056 -36.919 -53.500 1.00 27.88 177 ALA A N 1
ATOM 1412 C CA . ALA A 1 177 ? -0.945 -37.386 -54.472 1.00 27.88 177 ALA A CA 1
ATOM 1413 C C . ALA A 1 177 ? -2.290 -37.767 -53.825 1.00 27.88 177 ALA A C 1
ATOM 1415 O O . ALA A 1 177 ? -2.664 -38.926 -53.900 1.00 27.88 177 ALA A O 1
ATOM 1416 N N . PHE A 1 178 ? -3.069 -36.844 -53.247 1.00 23.45 178 PHE A N 1
ATOM 1417 C CA . PHE A 1 178 ? -4.516 -37.083 -53.046 1.00 23.45 178 PHE A CA 1
ATOM 1418 C C . PHE A 1 178 ? -5.312 -35.773 -52.910 1.00 23.45 178 PHE A C 1
ATOM 1420 O O . PHE A 1 178 ? -5.834 -35.441 -51.856 1.00 23.45 178 PHE A O 1
ATOM 1427 N N . PHE A 1 179 ? -5.479 -35.043 -54.016 1.00 25.50 179 PHE A N 1
ATOM 1428 C CA . PHE A 1 179 ? -6.591 -34.098 -54.163 1.00 25.50 179 PHE A CA 1
ATOM 1429 C C . PHE A 1 179 ? -7.231 -34.282 -55.539 1.00 25.50 179 PHE A C 1
ATOM 1431 O O . PHE A 1 179 ? -6.768 -33.755 -56.549 1.00 25.50 179 PHE A O 1
ATOM 1438 N N . LYS A 1 180 ? -8.311 -35.067 -55.583 1.00 26.84 180 LYS A N 1
ATOM 1439 C CA . LYS A 1 180 ? -9.319 -34.959 -56.639 1.00 26.84 180 LYS A CA 1
ATOM 1440 C C . LYS A 1 180 ? -10.470 -34.121 -56.097 1.00 26.84 180 LYS A C 1
ATOM 1442 O O . LYS A 1 180 ? -11.037 -34.443 -55.058 1.00 26.84 180 LYS A O 1
ATOM 1447 N N . ASN A 1 181 ? -10.769 -33.045 -56.816 1.00 30.47 181 ASN A N 1
ATOM 1448 C CA . ASN A 1 181 ? -11.981 -32.256 -56.661 1.00 30.47 181 ASN A CA 1
ATOM 1449 C C . ASN A 1 181 ? -13.172 -33.096 -57.131 1.00 30.47 181 ASN A C 1
ATOM 1451 O O . ASN A 1 181 ? -13.205 -33.472 -58.300 1.00 30.47 181 ASN A O 1
ATOM 1455 N N . ASP A 1 182 ? -14.130 -33.351 -56.242 1.00 30.06 182 ASP A N 1
ATOM 1456 C CA . ASP A 1 182 ? -15.478 -33.782 -56.610 1.00 30.06 182 ASP A CA 1
ATOM 1457 C C . ASP A 1 182 ? -16.500 -32.870 -55.911 1.00 30.06 182 ASP A C 1
ATOM 1459 O O . ASP A 1 182 ? -16.715 -32.914 -54.697 1.00 30.06 182 ASP A O 1
ATOM 1463 N N . ASP A 1 183 ? -17.140 -32.024 -56.716 1.00 34.62 183 ASP A N 1
ATOM 1464 C CA . ASP A 1 183 ? -18.050 -30.940 -56.331 1.00 34.62 183 ASP A CA 1
ATOM 1465 C C . ASP A 1 183 ? -19.484 -31.446 -56.046 1.00 34.62 183 ASP A C 1
ATOM 1467 O O . ASP A 1 183 ? -20.479 -30.907 -56.536 1.00 34.62 183 ASP A O 1
ATOM 1471 N N . GLY A 1 184 ? -19.613 -32.524 -55.268 1.00 33.72 184 GLY A N 1
ATOM 1472 C CA . GLY A 1 184 ? -20.842 -33.326 -55.191 1.00 33.72 184 GLY A CA 1
ATOM 1473 C C . GLY A 1 184 ? -21.811 -33.076 -54.026 1.00 33.72 184 GLY A C 1
ATOM 1474 O O . GLY A 1 184 ? -22.766 -33.835 -53.898 1.00 33.72 184 GLY A O 1
ATOM 1475 N N . TRP A 1 185 ? -21.610 -32.079 -53.154 1.00 33.69 185 TRP A N 1
ATOM 1476 C CA . TRP A 1 185 ? -22.331 -32.000 -51.862 1.00 33.69 185 TRP A CA 1
ATOM 1477 C C . TRP A 1 185 ? -23.052 -30.664 -51.602 1.00 33.69 185 TRP A C 1
ATOM 1479 O O . TRP A 1 185 ? -22.840 -30.016 -50.579 1.00 33.69 185 TRP A O 1
ATOM 1489 N N . LYS A 1 186 ? -23.939 -30.221 -52.508 1.00 35.69 186 LYS A N 1
ATOM 1490 C CA . LYS A 1 186 ? -24.794 -29.032 -52.259 1.00 35.69 186 LYS A CA 1
ATOM 1491 C C . LYS A 1 186 ? -26.305 -29.271 -52.199 1.00 35.69 186 LYS A C 1
ATOM 1493 O O . LYS A 1 186 ? -27.035 -28.342 -51.865 1.00 35.69 186 LYS A O 1
ATOM 1498 N N . SER A 1 187 ? -26.809 -30.480 -52.426 1.00 36.44 187 SER A N 1
ATOM 1499 C CA . SER A 1 187 ? -28.259 -30.726 -52.436 1.00 36.44 187 SER A CA 1
ATOM 1500 C C . SER A 1 187 ? -28.629 -31.955 -51.609 1.00 36.44 187 SER A C 1
ATOM 1502 O O . SER A 1 187 ? -28.623 -33.069 -52.121 1.00 36.44 187 SER A O 1
ATOM 1504 N N . GLY A 1 188 ? -28.954 -31.759 -50.330 1.00 33.03 188 GLY A N 1
ATOM 1505 C CA . GLY A 1 188 ? -29.472 -32.855 -49.502 1.00 33.03 188 GLY A CA 1
ATOM 1506 C C . GLY A 1 188 ? -29.744 -32.527 -48.035 1.00 33.03 188 GLY A C 1
ATOM 1507 O O . GLY A 1 188 ? -30.559 -33.208 -47.424 1.00 33.03 188 GLY A O 1
ATOM 1508 N N . SER A 1 189 ? -29.126 -31.486 -47.462 1.00 46.66 189 SER A N 1
ATOM 1509 C CA . SER A 1 189 ? -29.350 -31.170 -46.043 1.00 46.66 189 SER A CA 1
ATOM 1510 C C . SER A 1 189 ? -30.766 -30.614 -45.799 1.00 46.66 189 SER A C 1
ATOM 1512 O O . SER A 1 189 ? -31.135 -29.628 -46.452 1.00 46.66 189 SER A O 1
ATOM 1514 N N . PRO A 1 190 ? -31.535 -31.165 -44.833 1.00 42.84 190 PRO A N 1
ATOM 1515 C CA . PRO A 1 190 ? -32.840 -30.636 -44.416 1.00 42.84 190 PRO A CA 1
ATOM 1516 C C . PRO A 1 190 ? -32.794 -29.160 -43.991 1.00 42.84 190 PRO A C 1
ATOM 1518 O O . PRO A 1 190 ? -33.798 -28.454 -44.077 1.00 42.84 190 PRO A O 1
ATOM 1521 N N . TRP A 1 191 ? -31.620 -28.673 -43.580 1.00 49.47 191 TRP A N 1
ATOM 1522 C CA . TRP A 1 191 ? -31.443 -27.349 -42.988 1.00 49.47 191 TRP A CA 1
ATOM 1523 C C . TRP A 1 191 ? -31.120 -26.238 -43.989 1.00 49.47 191 TRP A C 1
ATOM 1525 O O . TRP A 1 191 ? -31.391 -25.075 -43.706 1.00 49.47 191 TRP A O 1
ATOM 1535 N N . ASN A 1 192 ? -30.644 -26.564 -45.198 1.00 45.41 192 ASN A N 1
ATOM 1536 C CA . ASN A 1 192 ? -30.446 -25.553 -46.251 1.00 45.41 192 ASN A CA 1
ATOM 1537 C C . ASN A 1 192 ? -31.774 -24.940 -46.732 1.00 45.41 192 ASN A C 1
ATOM 1539 O O . ASN A 1 192 ? -31.785 -23.840 -47.279 1.00 45.41 192 ASN A O 1
ATOM 1543 N N . ASN A 1 193 ? -32.889 -25.636 -46.494 1.00 44.22 193 ASN A N 1
ATOM 1544 C CA . ASN A 1 193 ? -34.244 -25.147 -46.745 1.00 44.22 193 ASN A CA 1
ATOM 1545 C C . ASN A 1 193 ? -34.981 -24.748 -45.459 1.00 44.22 193 ASN A C 1
ATOM 1547 O O . ASN A 1 193 ? -36.134 -24.317 -45.528 1.00 44.22 193 ASN A O 1
ATOM 1551 N N . TRP A 1 194 ? -34.341 -24.881 -44.294 1.00 46.66 194 TRP A N 1
ATOM 1552 C CA . TRP A 1 194 ? -34.942 -24.493 -43.030 1.00 46.66 194 TRP A CA 1
ATOM 1553 C C . TRP A 1 194 ? -34.907 -22.971 -42.908 1.00 46.66 194 TRP A C 1
ATOM 1555 O O . TRP A 1 194 ? -33.856 -22.339 -42.793 1.00 46.66 194 TRP A O 1
ATOM 1565 N N . ARG A 1 195 ? -36.091 -22.370 -42.973 1.00 48.81 195 ARG A N 1
ATOM 1566 C CA . ARG A 1 195 ? -36.317 -21.001 -42.523 1.00 48.81 195 ARG A CA 1
ATOM 1567 C C . ARG A 1 195 ? -36.839 -21.117 -41.103 1.00 48.81 195 ARG A C 1
ATOM 1569 O O . ARG A 1 195 ? -37.854 -21.787 -40.916 1.00 48.81 195 ARG A O 1
ATOM 1576 N N . ALA A 1 196 ? -36.182 -20.472 -40.139 1.00 49.72 196 ALA A N 1
ATOM 1577 C CA . ALA A 1 196 ? -36.794 -20.282 -38.832 1.00 49.72 196 ALA A CA 1
ATOM 1578 C C . ALA A 1 196 ? -38.162 -19.643 -39.066 1.00 49.72 196 ALA A C 1
ATOM 1580 O O . ALA A 1 196 ? -38.272 -18.568 -39.663 1.00 49.72 196 ALA A O 1
ATOM 1581 N N . SER A 1 197 ? -39.213 -20.360 -38.686 1.00 51.25 197 SER A N 1
ATOM 1582 C CA . SER A 1 197 ? -40.523 -19.750 -38.605 1.00 51.25 197 SER A CA 1
ATOM 1583 C C . SER A 1 197 ? -40.454 -18.800 -37.414 1.00 51.25 197 SER A C 1
ATOM 1585 O O . SER A 1 197 ? -40.185 -19.282 -36.316 1.00 51.25 197 SER A O 1
ATOM 1587 N N . PRO A 1 198 ? -40.736 -17.493 -37.561 1.00 57.66 198 PRO A N 1
ATOM 1588 C CA . PRO A 1 198 ? -40.818 -16.586 -36.412 1.00 57.66 198 PRO A CA 1
ATOM 1589 C C . PRO A 1 198 ? -41.915 -16.989 -35.401 1.00 57.66 198 PRO A C 1
ATOM 1591 O O . PRO A 1 198 ? -42.105 -16.319 -34.395 1.00 57.66 198 PRO A O 1
ATOM 1594 N N . LEU A 1 199 ? -42.665 -18.064 -35.678 1.00 63.62 199 LEU A N 1
ATOM 1595 C CA . LEU A 1 199 ? -43.692 -18.638 -34.816 1.00 63.62 199 LEU A CA 1
ATOM 1596 C C . LEU A 1 199 ? -43.194 -19.818 -33.962 1.00 63.62 199 LEU A C 1
ATOM 1598 O O . LEU A 1 199 ? -43.957 -20.293 -33.126 1.00 63.62 199 LEU A O 1
ATOM 1602 N N . GLU A 1 200 ? -41.969 -20.319 -34.164 1.00 78.38 200 GLU A N 1
ATOM 1603 C CA . GLU A 1 200 ? -41.451 -21.502 -33.459 1.00 78.38 200 GLU A CA 1
ATOM 1604 C C . GLU A 1 200 ? -39.998 -21.287 -32.994 1.00 78.38 200 GLU A C 1
ATOM 1606 O O . GLU A 1 200 ? -39.071 -21.690 -33.701 1.00 78.38 200 GLU A O 1
ATOM 1611 N N . PRO A 1 201 ? -39.780 -20.652 -31.826 1.00 80.75 201 PRO A N 1
ATOM 1612 C CA . PRO A 1 201 ? -38.436 -20.441 -31.297 1.00 80.75 201 PRO A CA 1
ATOM 1613 C C . PRO A 1 201 ? -37.768 -21.778 -30.947 1.00 80.75 201 PRO A C 1
ATOM 1615 O O . PRO A 1 201 ? -38.421 -22.723 -30.486 1.00 80.75 201 PRO A O 1
ATOM 1618 N N . LEU A 1 202 ? -36.458 -21.856 -31.181 1.00 83.31 202 LEU A N 1
ATOM 1619 C CA . LEU A 1 202 ? -35.628 -23.043 -30.971 1.00 83.31 202 LEU A CA 1
ATOM 1620 C C . LEU A 1 202 ? -34.621 -22.767 -29.851 1.00 83.31 202 LEU A C 1
ATOM 1622 O O . LEU A 1 202 ? -33.917 -21.761 -29.887 1.00 83.31 202 LEU A O 1
ATOM 1626 N N . ILE A 1 203 ? -34.518 -23.672 -28.881 1.00 85.75 203 ILE A N 1
ATOM 1627 C CA . ILE A 1 203 ? -33.454 -23.633 -27.875 1.00 85.75 203 ILE A CA 1
ATOM 1628 C C . ILE A 1 203 ? -32.261 -24.386 -28.454 1.00 85.75 203 ILE A C 1
ATOM 1630 O O . ILE A 1 203 ? -32.408 -25.536 -28.866 1.00 85.75 203 ILE A O 1
ATOM 1634 N N . CYS A 1 204 ? -31.096 -23.746 -28.473 1.00 87.38 204 CYS A N 1
ATOM 1635 C CA . CYS A 1 204 ? -29.840 -24.314 -28.959 1.00 87.38 204 CYS A CA 1
ATOM 1636 C C . CYS A 1 204 ? -28.826 -24.328 -27.807 1.00 87.38 204 CYS A C 1
ATOM 1638 O O . CYS A 1 204 ? -28.597 -23.281 -27.197 1.00 87.38 204 CYS A O 1
ATOM 1640 N N . VAL A 1 205 ? -28.237 -25.493 -27.512 1.00 87.81 205 VAL A N 1
ATOM 1641 C CA . VAL A 1 205 ? -27.251 -25.686 -26.437 1.00 87.81 205 VAL A CA 1
ATOM 1642 C C . VAL A 1 205 ? -26.015 -26.405 -26.963 1.00 87.81 205 VAL A C 1
ATOM 1644 O O . VAL A 1 205 ? -26.128 -27.462 -27.579 1.00 87.81 205 VAL A O 1
ATOM 1647 N N . LEU A 1 206 ? -24.837 -25.844 -26.699 1.00 87.25 206 LEU A N 1
ATOM 1648 C CA . LEU A 1 206 ? -23.543 -26.475 -26.964 1.00 87.25 206 LEU A CA 1
ATOM 1649 C C . LEU A 1 206 ? -22.890 -26.861 -25.633 1.00 87.25 206 LEU A C 1
ATOM 1651 O O . LEU A 1 206 ? -22.771 -26.005 -24.751 1.00 87.25 206 LEU A O 1
ATOM 1655 N N . VAL A 1 207 ? -22.489 -28.129 -25.499 1.00 87.19 207 VAL A N 1
ATOM 1656 C CA . VAL A 1 207 ? -21.827 -28.665 -24.298 1.00 87.19 207 VAL A CA 1
ATOM 1657 C C . VAL A 1 207 ? -20.369 -28.976 -24.608 1.00 87.19 207 VAL A C 1
ATOM 1659 O O . VAL A 1 207 ? -20.081 -29.813 -25.467 1.00 87.19 207 VAL A O 1
ATOM 1662 N N . LEU A 1 208 ? -19.463 -28.317 -23.889 1.00 85.94 208 LEU A N 1
ATOM 1663 C CA . LEU A 1 208 ? -18.017 -28.497 -24.012 1.00 85.94 208 LEU A CA 1
ATOM 1664 C C . LEU A 1 208 ? -17.419 -28.962 -22.675 1.00 85.94 208 LEU A C 1
ATOM 1666 O O . LEU A 1 208 ? -17.923 -28.616 -21.604 1.00 85.94 208 LEU A O 1
ATOM 1670 N N . GLU A 1 209 ? -16.338 -29.730 -22.741 1.00 83.19 209 GLU A N 1
ATOM 1671 C CA . GLU A 1 209 ? -15.482 -30.068 -21.604 1.00 83.19 209 GLU A CA 1
ATOM 1672 C C . GLU A 1 209 ? -14.808 -28.823 -21.042 1.00 83.19 209 GLU A C 1
ATOM 1674 O O . GLU A 1 209 ? -14.328 -27.965 -21.785 1.00 83.19 209 GLU A O 1
ATOM 1679 N N . LYS A 1 210 ? -14.756 -28.711 -19.716 1.00 73.44 210 LYS A N 1
ATOM 1680 C CA . LYS A 1 210 ? -13.938 -27.686 -19.080 1.00 73.44 210 LYS A CA 1
ATOM 1681 C C . LYS A 1 210 ? -12.500 -28.195 -19.039 1.00 73.44 210 LYS A C 1
ATOM 1683 O O . LYS A 1 210 ? -12.214 -29.150 -18.327 1.00 73.44 210 LYS A O 1
ATOM 1688 N N . LEU A 1 211 ? -11.599 -27.549 -19.776 1.00 70.50 211 LEU A N 1
ATOM 1689 C CA . LEU A 1 211 ? -10.171 -27.837 -19.660 1.00 70.50 211 LEU A CA 1
ATOM 1690 C C . LEU A 1 211 ? -9.718 -27.517 -18.228 1.00 70.50 211 LEU A C 1
ATOM 1692 O O . LEU A 1 211 ? -9.851 -26.381 -17.763 1.00 70.50 211 LEU A O 1
ATOM 1696 N N . GLY A 1 212 ? -9.244 -28.538 -17.513 1.00 59.16 212 GLY A N 1
ATOM 1697 C CA . GLY A 1 212 ? -8.632 -28.387 -16.197 1.00 59.16 212 GLY A CA 1
ATOM 1698 C C . GLY A 1 212 ? -7.300 -27.638 -16.277 1.00 59.16 212 GLY A C 1
ATOM 1699 O O . GLY A 1 212 ? -6.728 -27.457 -17.353 1.00 59.16 212 GLY A O 1
ATOM 1700 N N . LYS A 1 213 ? -6.785 -27.196 -15.125 1.00 43.91 213 LYS A N 1
ATOM 1701 C CA . LYS A 1 213 ? -5.410 -26.686 -15.039 1.00 43.91 213 LYS A CA 1
ATOM 1702 C C . LYS A 1 213 ? -4.458 -27.820 -15.436 1.00 43.91 213 LYS A C 1
ATOM 1704 O O . LYS A 1 213 ? -4.565 -28.913 -14.890 1.00 43.91 213 LYS A O 1
ATOM 1709 N N . SER A 1 214 ? -3.544 -27.567 -16.370 1.00 34.50 214 SER A N 1
ATOM 1710 C CA . SER A 1 214 ? -2.494 -28.520 -16.734 1.00 34.50 214 SER A CA 1
ATOM 1711 C C . SER A 1 214 ? -1.616 -28.802 -15.513 1.00 34.50 214 SER A C 1
ATOM 1713 O O . SER A 1 214 ? -0.907 -27.905 -15.052 1.00 34.50 214 SER A O 1
ATOM 1715 N N . TYR A 1 215 ? -1.652 -30.024 -14.987 1.00 33.78 215 TYR A N 1
ATOM 1716 C CA . TYR A 1 215 ? -0.649 -30.485 -14.033 1.00 33.78 215 TYR A CA 1
ATOM 1717 C C . TYR A 1 215 ? 0.624 -30.824 -14.811 1.00 33.78 215 TYR A C 1
ATOM 1719 O O . TYR A 1 215 ? 0.618 -31.690 -15.682 1.00 33.78 215 TYR A O 1
ATOM 1727 N N . SER A 1 216 ? 1.718 -30.117 -14.528 1.00 32.22 216 SER A N 1
ATOM 1728 C CA . SER A 1 216 ? 3.048 -30.536 -14.965 1.00 32.22 216 SER A CA 1
ATOM 1729 C C . SER A 1 216 ? 3.413 -31.820 -14.223 1.00 32.22 216 SER A C 1
ATOM 1731 O O . SER A 1 216 ? 3.414 -31.821 -12.990 1.00 32.22 216 SER A O 1
ATOM 1733 N N . SER A 1 217 ? 3.718 -32.897 -14.947 1.00 30.92 217 SER A N 1
ATOM 1734 C CA . SER A 1 217 ? 4.174 -34.154 -14.354 1.00 30.92 217 SER A CA 1
ATOM 1735 C C . SER A 1 217 ? 5.453 -33.918 -13.547 1.00 30.92 217 SER A C 1
ATOM 1737 O O . SER A 1 217 ? 6.497 -33.601 -14.117 1.00 30.92 217 SER A O 1
ATOM 1739 N N . SER A 1 218 ? 5.385 -34.060 -12.226 1.00 34.44 218 SER A N 1
ATOM 1740 C CA . SER A 1 218 ? 6.575 -34.207 -11.393 1.00 34.44 218 SER A CA 1
ATOM 1741 C C . SER A 1 218 ? 6.950 -35.684 -11.331 1.00 34.44 218 SER A C 1
ATOM 1743 O O . SER A 1 218 ? 6.145 -36.503 -10.887 1.00 34.44 218 SER A O 1
ATOM 1745 N N . GLU A 1 219 ? 8.158 -35.997 -11.789 1.00 40.28 219 GLU A N 1
ATOM 1746 C CA . GLU A 1 219 ? 8.798 -37.304 -11.660 1.00 40.28 219 GLU A CA 1
ATOM 1747 C C . GLU A 1 219 ? 8.921 -37.746 -10.188 1.00 40.28 219 GLU A C 1
ATOM 1749 O O . GLU A 1 219 ? 9.228 -36.955 -9.296 1.00 40.28 219 GLU A O 1
ATOM 1754 N N . GLU A 1 220 ? 8.662 -39.041 -9.995 1.00 41.44 220 GLU A N 1
ATOM 1755 C CA . GLU A 1 220 ? 9.166 -39.970 -8.975 1.00 41.44 220 GLU A CA 1
ATOM 1756 C C . GLU A 1 220 ? 9.270 -39.492 -7.511 1.00 41.44 220 GLU A C 1
ATOM 1758 O O . GLU A 1 220 ? 10.289 -38.984 -7.038 1.00 41.44 220 GLU A O 1
ATOM 1763 N N . ARG A 1 221 ? 8.245 -39.839 -6.722 1.00 37.00 221 ARG A N 1
ATOM 1764 C CA . ARG A 1 221 ? 8.408 -40.164 -5.298 1.00 37.00 221 ARG A CA 1
ATOM 1765 C C . ARG A 1 221 ? 7.955 -41.599 -5.047 1.00 37.00 221 ARG A C 1
ATOM 1767 O O . ARG A 1 221 ? 6.764 -41.884 -5.054 1.00 37.00 221 ARG A O 1
ATOM 1774 N N . GLU A 1 222 ? 8.918 -42.482 -4.794 1.00 48.34 222 GLU A N 1
ATOM 1775 C CA . GLU A 1 222 ? 8.682 -43.745 -4.093 1.00 48.34 222 GLU A CA 1
ATOM 1776 C C . GLU A 1 222 ? 8.298 -43.441 -2.638 1.00 48.34 222 GLU A C 1
ATOM 1778 O O . GLU A 1 222 ? 9.052 -42.797 -1.902 1.00 48.34 222 GLU A O 1
ATOM 1783 N N . GLY A 1 223 ? 7.127 -43.908 -2.217 1.00 42.44 223 GLY A N 1
ATOM 1784 C CA . GLY A 1 223 ? 6.692 -43.849 -0.828 1.00 42.44 223 GLY A CA 1
ATOM 1785 C C . GLY A 1 223 ? 5.258 -44.331 -0.680 1.00 42.44 223 GLY A C 1
ATOM 1786 O O . GLY A 1 223 ? 4.336 -43.611 -1.040 1.00 42.44 223 GLY A O 1
ATOM 1787 N N . ASP A 1 224 ? 5.110 -45.552 -0.165 1.00 47.66 224 ASP A N 1
ATOM 1788 C CA . ASP A 1 224 ? 3.849 -46.215 0.173 1.00 47.66 224 ASP A CA 1
ATOM 1789 C C . ASP A 1 224 ? 2.892 -45.293 0.946 1.00 47.66 224 ASP A C 1
ATOM 1791 O O . ASP A 1 224 ? 3.181 -44.956 2.093 1.00 47.66 224 ASP A O 1
ATOM 1795 N N . GLU A 1 225 ? 1.727 -44.961 0.384 1.00 44.47 225 GLU A N 1
ATOM 1796 C CA . GLU A 1 225 ? 0.574 -44.492 1.160 1.00 44.47 225 GLU A CA 1
ATOM 1797 C C . GLU A 1 225 ? -0.754 -44.753 0.422 1.00 44.47 225 GLU A C 1
ATOM 1799 O O . GLU A 1 225 ? -0.801 -44.906 -0.792 1.00 44.47 225 GLU A O 1
ATOM 1804 N N . GLN A 1 226 ? -1.805 -44.944 1.218 1.00 37.44 226 GLN A N 1
ATOM 1805 C CA . GLN A 1 226 ? -3.054 -45.641 0.902 1.00 37.44 226 GLN A CA 1
ATOM 1806 C C . GLN A 1 226 ? -3.925 -44.945 -0.157 1.00 37.44 226 GLN A C 1
ATOM 1808 O O . GLN A 1 226 ? -4.182 -43.750 -0.057 1.00 37.44 226 GLN A O 1
ATOM 1813 N N . ASP A 1 227 ? -4.460 -45.741 -1.089 1.00 35.53 227 ASP A N 1
ATOM 1814 C CA . ASP A 1 227 ? -5.462 -45.341 -2.083 1.00 35.53 227 ASP A CA 1
ATOM 1815 C C . ASP A 1 227 ? -6.768 -44.860 -1.415 1.00 35.53 227 ASP A C 1
ATOM 1817 O O . ASP A 1 227 ? -7.633 -45.659 -1.037 1.00 35.53 227 ASP A O 1
ATOM 1821 N N . GLU A 1 228 ? -6.945 -43.544 -1.301 1.00 37.12 228 GLU A N 1
ATOM 1822 C CA . GLU A 1 228 ? -8.268 -42.927 -1.222 1.00 37.12 228 GLU A CA 1
ATOM 1823 C C . GLU A 1 228 ? -8.695 -42.553 -2.648 1.00 37.12 228 GLU A C 1
ATOM 1825 O O . GLU A 1 228 ? -8.147 -41.644 -3.266 1.00 37.12 228 GLU A O 1
ATOM 1830 N N . HIS A 1 229 ? -9.664 -43.289 -3.202 1.00 29.16 229 HIS A N 1
ATOM 1831 C CA . HIS A 1 229 ? -10.309 -42.935 -4.466 1.00 29.16 229 HIS A CA 1
ATOM 1832 C C . HIS A 1 229 ? -11.087 -41.619 -4.294 1.00 29.16 229 HIS A C 1
ATOM 1834 O O . HIS A 1 229 ? -12.231 -41.628 -3.836 1.00 29.16 229 HIS A O 1
ATOM 1840 N N . GLU A 1 230 ? -10.486 -40.491 -4.668 1.00 36.25 230 GLU A N 1
ATOM 1841 C CA . GLU A 1 230 ? -11.230 -39.264 -4.949 1.00 36.25 230 GLU A CA 1
ATOM 1842 C C . GLU A 1 230 ? -12.016 -39.462 -6.258 1.00 36.25 230 GLU A C 1
ATOM 1844 O O . GLU A 1 230 ? -11.447 -39.709 -7.321 1.00 36.25 230 GLU A O 1
ATOM 1849 N N . GLU A 1 231 ? -13.350 -39.412 -6.186 1.00 32.84 231 GLU A N 1
ATOM 1850 C CA . GLU A 1 231 ? -14.199 -39.359 -7.379 1.00 32.84 231 GLU A CA 1
ATOM 1851 C C . GLU A 1 231 ? -13.951 -38.017 -8.096 1.00 32.84 231 GLU A C 1
ATOM 1853 O O . GLU A 1 231 ? -14.368 -36.964 -7.612 1.00 32.84 231 GLU A O 1
ATOM 1858 N N . GLU A 1 232 ? -13.274 -38.034 -9.250 1.00 36.44 232 GLU A N 1
ATOM 1859 C CA . GLU A 1 232 ? -13.111 -36.844 -10.093 1.00 36.44 232 GLU A CA 1
ATOM 1860 C C . GLU A 1 232 ? -14.476 -36.353 -10.613 1.00 36.44 232 GLU A C 1
ATOM 1862 O O . GLU A 1 232 ? -15.145 -36.997 -11.426 1.00 36.44 232 GLU A O 1
ATOM 1867 N N . GLU A 1 233 ? -14.902 -35.175 -10.154 1.00 39.16 233 GLU A N 1
ATOM 1868 C CA . GLU A 1 233 ? -16.122 -34.521 -10.625 1.00 39.16 233 GLU A CA 1
ATOM 1869 C C . GLU A 1 233 ? -15.870 -33.837 -11.986 1.00 39.16 233 GLU A C 1
ATOM 1871 O O . GLU A 1 233 ? -15.210 -32.799 -12.079 1.00 39.16 233 GLU A O 1
ATOM 1876 N N . LEU A 1 234 ? -16.411 -34.413 -13.067 1.00 39.78 234 LEU A N 1
ATOM 1877 C CA . LEU A 1 234 ? -16.368 -33.837 -14.418 1.00 39.78 234 LEU A CA 1
ATOM 1878 C C . LEU A 1 234 ? -17.094 -32.479 -14.477 1.00 39.78 234 LEU A C 1
ATOM 1880 O O . LEU A 1 234 ? -18.284 -32.378 -14.174 1.00 39.78 234 LEU A O 1
ATOM 1884 N N . LYS A 1 235 ? -16.395 -31.432 -14.939 1.00 49.69 235 LYS A N 1
ATOM 1885 C CA . LYS A 1 235 ? -16.937 -30.068 -15.096 1.00 49.69 235 LYS A CA 1
ATOM 1886 C C . LYS A 1 235 ? -17.239 -29.750 -16.568 1.00 49.69 235 LYS A C 1
ATOM 1888 O O . LYS A 1 235 ? -16.433 -30.034 -17.452 1.00 49.69 235 LYS A O 1
ATOM 1893 N N . TYR A 1 236 ? -18.373 -29.096 -16.834 1.00 52.94 236 TYR A N 1
ATOM 1894 C CA . TYR A 1 236 ? -18.853 -28.785 -18.191 1.00 52.94 236 TYR A CA 1
ATOM 1895 C C . TYR A 1 236 ? -19.148 -27.291 -18.379 1.00 52.94 236 TYR A C 1
ATOM 1897 O O . TYR A 1 236 ? -19.606 -26.621 -17.453 1.00 52.94 236 TYR A O 1
ATOM 1905 N N . VAL A 1 237 ? -18.960 -26.785 -19.603 1.00 53.62 237 VAL A N 1
ATOM 1906 C CA . VAL A 1 237 ? -19.380 -25.436 -20.021 1.00 53.62 237 VAL A CA 1
ATOM 1907 C C . VAL A 1 237 ? -20.616 -25.542 -20.913 1.00 53.62 237 VAL A C 1
ATOM 1909 O O . VAL A 1 237 ? -20.623 -26.284 -21.897 1.00 53.62 237 VAL A O 1
ATOM 1912 N N . VAL A 1 238 ? -21.661 -24.772 -20.589 1.00 59.19 238 VAL A N 1
ATOM 1913 C CA . VAL A 1 238 ? -22.928 -24.752 -21.335 1.00 59.19 238 VAL A CA 1
ATOM 1914 C C . VAL A 1 238 ? -23.147 -23.369 -21.946 1.00 59.19 238 VAL A C 1
ATOM 1916 O O . VAL A 1 238 ? -23.287 -22.375 -21.231 1.00 59.19 238 VAL A O 1
ATOM 1919 N N . ARG A 1 239 ? -23.225 -23.291 -23.280 1.00 60.22 239 ARG A N 1
ATOM 1920 C CA . ARG A 1 239 ? -23.668 -22.078 -23.991 1.00 60.22 239 ARG A CA 1
ATOM 1921 C C . ARG A 1 239 ? -25.079 -22.269 -24.521 1.00 60.22 239 ARG A C 1
ATOM 1923 O O . ARG A 1 239 ? -25.337 -23.244 -25.221 1.00 60.22 239 ARG A O 1
ATOM 1930 N N . ALA A 1 240 ? -25.965 -21.319 -24.232 1.00 60.31 240 ALA A N 1
ATOM 1931 C CA . ALA A 1 240 ? -27.345 -21.342 -24.702 1.00 60.31 240 ALA A CA 1
ATOM 1932 C C . ALA A 1 240 ? -27.787 -19.984 -25.264 1.00 60.31 240 ALA A C 1
ATOM 1934 O O . ALA A 1 240 ? -27.371 -18.929 -24.781 1.00 60.31 240 ALA A O 1
ATOM 1935 N N . SER A 1 241 ? -28.655 -20.013 -26.276 1.00 59.00 241 SER A N 1
ATOM 1936 C CA . SER A 1 241 ? -29.340 -18.829 -26.807 1.00 59.00 241 SER A CA 1
ATOM 1937 C C . SER A 1 241 ? -30.821 -18.874 -26.440 1.00 59.00 241 SER A C 1
ATOM 1939 O O . SER A 1 241 ? -31.445 -19.932 -26.524 1.00 59.00 241 SER A O 1
ATOM 1941 N N . ASN A 1 242 ? -31.375 -17.737 -26.019 1.00 49.94 242 ASN A N 1
ATOM 1942 C CA . ASN A 1 242 ? -32.809 -17.580 -25.819 1.00 49.94 242 ASN A CA 1
ATOM 1943 C C . ASN A 1 242 ? -33.208 -16.116 -26.037 1.00 49.94 242 ASN A C 1
ATOM 1945 O O . ASN A 1 242 ? -32.977 -15.284 -25.161 1.00 49.94 242 ASN A O 1
ATOM 1949 N N . ASP A 1 243 ? -33.813 -15.819 -27.183 1.00 50.66 243 ASP A N 1
ATOM 1950 C CA . ASP A 1 243 ? -34.545 -14.576 -27.412 1.00 50.66 243 ASP A CA 1
ATOM 1951 C C . ASP A 1 243 ? -36.007 -14.959 -27.678 1.00 50.66 243 ASP A C 1
ATOM 1953 O O . ASP A 1 243 ? -36.321 -15.622 -28.656 1.00 50.66 243 ASP A O 1
ATOM 1957 N N . VAL A 1 244 ? -36.919 -14.575 -26.781 1.00 45.78 244 VAL A N 1
ATOM 1958 C CA . VAL A 1 244 ? -38.364 -14.609 -27.045 1.00 45.78 244 VAL A CA 1
ATOM 1959 C C . VAL A 1 244 ? -38.799 -13.159 -27.208 1.00 45.78 244 VAL A C 1
ATOM 1961 O O . VAL A 1 244 ? -38.801 -12.388 -26.247 1.00 45.78 244 VAL A O 1
ATOM 1964 N N . MET A 1 245 ? -39.135 -12.764 -28.438 1.00 35.16 245 MET A N 1
ATOM 1965 C CA . MET A 1 245 ? -39.608 -11.415 -28.768 1.00 35.16 245 MET A CA 1
ATOM 1966 C C . MET A 1 245 ? -40.827 -11.015 -27.915 1.00 35.16 245 MET A C 1
ATOM 1968 O O . MET A 1 245 ? -41.940 -11.499 -28.120 1.00 35.16 245 MET A O 1
ATOM 1972 N N . CYS A 1 246 ? -40.644 -10.059 -26.999 1.00 32.56 246 CYS A N 1
ATOM 1973 C CA . CYS A 1 246 ? -41.737 -9.273 -26.425 1.00 32.56 246 CYS A CA 1
ATOM 1974 C C . CYS A 1 246 ? -41.962 -8.037 -27.326 1.00 32.56 246 CYS A C 1
ATOM 1976 O O . CYS A 1 246 ? -40.999 -7.306 -27.558 1.00 32.56 246 CYS A O 1
ATOM 1978 N N . PRO A 1 247 ? -43.178 -7.730 -27.831 1.00 32.81 247 PRO A N 1
ATOM 1979 C CA . PRO A 1 247 ? -43.371 -6.755 -28.920 1.00 32.81 247 PRO A CA 1
ATOM 1980 C C . PRO A 1 247 ? -43.082 -5.276 -28.600 1.00 32.81 247 PRO A C 1
ATOM 1982 O O . PRO A 1 247 ? -43.453 -4.401 -29.382 1.00 32.81 247 PRO A O 1
ATOM 1985 N N . ARG A 1 248 ? -42.487 -4.943 -27.452 1.00 36.59 248 ARG A N 1
ATOM 1986 C CA . ARG A 1 248 ? -42.163 -3.564 -27.070 1.00 36.59 248 ARG A CA 1
ATOM 1987 C C . ARG A 1 248 ? -40.902 -3.540 -26.217 1.00 36.59 248 ARG A C 1
ATOM 1989 O O . ARG A 1 248 ? -41.010 -3.744 -25.012 1.00 36.59 248 ARG A O 1
ATOM 1996 N N . HIS A 1 249 ? -39.759 -3.299 -26.857 1.00 34.97 249 HIS A N 1
ATOM 1997 C CA . HIS A 1 249 ? -38.579 -2.525 -26.426 1.00 34.97 249 HIS A CA 1
ATOM 1998 C C . HIS A 1 249 ? -37.337 -3.067 -27.151 1.00 34.97 249 HIS A C 1
ATOM 2000 O O . HIS A 1 249 ? -37.008 -4.242 -27.026 1.00 34.97 249 HIS A O 1
ATOM 2006 N N . GLU A 1 250 ? -36.639 -2.196 -27.879 1.00 38.03 250 GLU A N 1
ATOM 2007 C CA . GLU A 1 250 ? -35.302 -2.463 -28.414 1.00 38.03 250 GLU A CA 1
ATOM 2008 C C . GLU A 1 250 ? -34.331 -2.683 -27.243 1.00 38.03 250 GLU A C 1
ATOM 2010 O O . GLU A 1 250 ? -34.061 -1.769 -26.460 1.00 38.03 250 GLU A O 1
ATOM 2015 N N . ARG A 1 251 ? -33.819 -3.905 -27.088 1.00 35.75 251 ARG A N 1
ATOM 2016 C CA . ARG A 1 251 ? -32.658 -4.198 -26.241 1.00 35.75 251 ARG A CA 1
ATOM 2017 C C . ARG A 1 251 ? -31.646 -4.992 -27.052 1.00 35.75 251 ARG A C 1
ATOM 2019 O O . ARG A 1 251 ? -32.012 -5.902 -27.785 1.00 35.75 251 ARG A O 1
ATOM 2026 N N . ALA A 1 252 ? -30.381 -4.610 -26.910 1.00 36.34 252 ALA A N 1
ATOM 2027 C CA . ALA A 1 252 ? -29.244 -5.259 -27.544 1.00 36.34 252 ALA A CA 1
ATOM 2028 C C . ALA A 1 252 ? -29.080 -6.712 -27.063 1.00 36.34 252 ALA A C 1
ATOM 2030 O O . ALA A 1 252 ? -29.244 -6.995 -25.872 1.00 36.34 252 ALA A O 1
ATOM 2031 N N . HIS A 1 253 ? -28.720 -7.604 -27.991 1.00 37.12 253 HIS A N 1
ATOM 2032 C CA . HIS A 1 253 ? -28.392 -9.005 -27.723 1.00 37.12 253 HIS A CA 1
ATOM 2033 C C . HIS A 1 253 ? -27.258 -9.092 -26.692 1.00 37.12 253 HIS A C 1
ATOM 2035 O O . HIS A 1 253 ? -26.183 -8.523 -26.890 1.00 37.12 253 HIS A O 1
ATOM 2041 N N . ARG A 1 254 ? -27.489 -9.795 -25.580 1.00 36.00 254 ARG A N 1
ATOM 2042 C CA . ARG A 1 254 ? -26.491 -9.986 -24.522 1.00 36.00 254 ARG A CA 1
ATOM 2043 C C . ARG A 1 254 ? -26.248 -11.475 -24.330 1.00 36.00 254 ARG A C 1
ATOM 2045 O O . ARG A 1 254 ? -27.064 -12.166 -23.729 1.00 36.00 254 ARG A O 1
ATOM 2052 N N . TRP A 1 255 ? -25.116 -11.954 -24.829 1.00 40.00 255 TRP A N 1
ATOM 2053 C CA . TRP A 1 255 ? -24.611 -13.293 -24.538 1.00 40.00 255 TRP A CA 1
ATOM 2054 C C . TRP A 1 255 ? -24.310 -13.414 -23.037 1.00 40.00 255 TRP A C 1
ATOM 2056 O O . TRP A 1 255 ? -23.769 -12.482 -22.437 1.00 40.00 255 TRP A O 1
ATOM 2066 N N . ARG A 1 256 ? -24.649 -14.550 -22.421 1.00 39.41 256 ARG A N 1
ATOM 2067 C CA . ARG A 1 256 ? -24.148 -14.927 -21.093 1.00 39.41 256 ARG A CA 1
ATOM 2068 C C . ARG A 1 256 ? -23.410 -16.250 -21.226 1.00 39.41 256 ARG A C 1
ATOM 2070 O O . ARG A 1 256 ? -24.008 -17.245 -21.621 1.00 39.41 256 ARG A O 1
ATOM 2077 N N . LEU A 1 257 ? -22.122 -16.242 -20.900 1.00 38.06 257 LEU A N 1
ATOM 2078 C CA . LEU A 1 257 ? -21.419 -17.462 -20.530 1.00 38.06 257 LEU A CA 1
ATOM 2079 C C . LEU A 1 257 ? -22.003 -17.887 -19.174 1.00 38.06 257 LEU A C 1
ATOM 2081 O O . LEU A 1 257 ? -22.022 -17.073 -18.249 1.00 38.06 257 LEU A O 1
ATOM 2085 N N . ILE A 1 258 ? -22.554 -19.095 -19.076 1.00 39.97 258 ILE A N 1
ATOM 2086 C CA . ILE A 1 258 ? -22.950 -19.666 -17.786 1.00 39.97 258 ILE A CA 1
ATOM 2087 C C . ILE A 1 258 ? -21.785 -20.554 -17.373 1.00 39.97 258 ILE A C 1
ATOM 2089 O O . ILE A 1 258 ? -21.696 -21.708 -17.785 1.00 39.97 258 ILE A O 1
ATOM 2093 N N . ASP A 1 259 ? -20.850 -19.963 -16.638 1.00 36.19 259 ASP A N 1
ATOM 2094 C CA . ASP A 1 259 ? -19.795 -20.714 -15.972 1.00 36.19 259 ASP A CA 1
ATOM 2095 C C . ASP A 1 259 ? -20.399 -21.349 -14.713 1.00 36.19 259 ASP A C 1
ATOM 2097 O O . ASP A 1 259 ? -20.978 -20.647 -13.883 1.00 36.19 259 ASP A O 1
ATOM 2101 N N . PHE A 1 260 ? -20.298 -22.673 -14.581 1.00 38.91 260 PHE A N 1
ATOM 2102 C CA . PHE A 1 260 ? -20.696 -23.409 -13.372 1.00 38.91 260 PHE A CA 1
ATOM 2103 C C . PHE A 1 260 ? -19.574 -23.454 -12.332 1.00 38.91 260 PHE A C 1
ATOM 2105 O O . PHE A 1 260 ? -19.498 -24.384 -11.536 1.00 38.91 260 PHE A O 1
ATOM 2112 N N . ASP A 1 261 ? -18.709 -22.442 -12.298 1.00 40.84 261 ASP A N 1
ATOM 2113 C CA . ASP A 1 261 ? -17.969 -22.186 -11.075 1.00 40.84 261 ASP A CA 1
ATOM 2114 C C . ASP A 1 261 ? -18.915 -21.460 -10.117 1.00 40.84 261 ASP A C 1
ATOM 2116 O O . ASP A 1 261 ? -19.308 -20.311 -10.338 1.00 40.84 261 ASP A O 1
ATOM 2120 N N . ILE A 1 262 ? -19.189 -22.085 -8.970 1.00 44.09 262 ILE A N 1
ATOM 2121 C CA . ILE A 1 262 ? -19.257 -21.322 -7.722 1.00 44.09 262 ILE A CA 1
ATOM 2122 C C . ILE A 1 262 ? -17.843 -20.757 -7.528 1.00 44.09 262 ILE A C 1
ATOM 2124 O O . ILE A 1 262 ? -17.068 -21.240 -6.711 1.00 44.09 262 ILE A O 1
ATOM 2128 N N . ALA A 1 263 ? -17.447 -19.802 -8.374 1.00 50.47 263 ALA A N 1
ATOM 2129 C CA . ALA A 1 263 ? -16.212 -19.077 -8.211 1.00 50.47 263 ALA A CA 1
ATOM 2130 C C . ALA A 1 263 ? -16.458 -18.308 -6.932 1.00 50.47 263 ALA A C 1
ATOM 2132 O O . ALA A 1 263 ? -17.297 -17.398 -6.907 1.00 50.47 263 ALA A O 1
ATOM 2133 N N . ALA A 1 264 ? -15.818 -18.751 -5.852 1.00 59.72 264 ALA A N 1
ATOM 2134 C CA . ALA A 1 264 ? -15.816 -18.003 -4.620 1.00 59.72 264 ALA A CA 1
ATOM 2135 C C . ALA A 1 264 ? -15.527 -16.551 -4.994 1.00 59.72 264 ALA A C 1
ATOM 2137 O O . ALA A 1 264 ? -14.565 -16.261 -5.713 1.00 59.72 264 ALA A O 1
ATOM 2138 N N . LYS A 1 265 ? -16.445 -15.652 -4.629 1.00 81.00 265 LYS A N 1
ATOM 2139 C CA . LYS A 1 265 ? -16.319 -14.244 -4.991 1.00 81.00 265 LYS A CA 1
ATOM 2140 C C . LYS A 1 265 ? -15.030 -13.759 -4.359 1.00 81.00 265 LYS A C 1
ATOM 2142 O O . LYS A 1 265 ? -14.965 -13.618 -3.145 1.00 81.00 265 LYS A O 1
ATOM 2147 N N . GLN A 1 266 ? -14.001 -13.538 -5.162 1.00 87.00 266 GLN A N 1
ATOM 2148 C CA . GLN A 1 266 ? -12.745 -13.029 -4.649 1.00 87.00 266 GLN A CA 1
ATOM 2149 C C . GLN A 1 266 ? -12.927 -11.545 -4.339 1.00 87.00 266 GLN A C 1
ATOM 2151 O O . GLN A 1 266 ? -13.322 -10.765 -5.208 1.00 87.00 266 GLN A O 1
ATOM 2156 N N . ALA A 1 267 ? -12.663 -11.151 -3.094 1.00 91.44 267 ALA A N 1
ATOM 2157 C CA . ALA A 1 267 ? -12.643 -9.737 -2.750 1.00 91.44 267 ALA A CA 1
ATOM 2158 C C . ALA A 1 267 ? -11.462 -9.037 -3.428 1.00 91.44 267 ALA A C 1
ATOM 2160 O O . ALA A 1 267 ? -10.343 -9.558 -3.447 1.00 91.44 267 ALA A O 1
ATOM 2161 N N . ASN A 1 268 ? -11.737 -7.830 -3.908 1.00 93.62 268 ASN A N 1
ATOM 2162 C CA . ASN A 1 268 ? -10.789 -6.905 -4.518 1.00 93.62 268 ASN A CA 1
ATOM 2163 C C . ASN A 1 268 ? -10.767 -5.565 -3.766 1.00 93.62 268 ASN A C 1
ATOM 2165 O O . ASN A 1 268 ? -11.572 -5.322 -2.860 1.00 93.62 268 ASN A O 1
ATOM 2169 N N . ILE A 1 269 ? -9.909 -4.653 -4.215 1.00 95.44 269 ILE A N 1
ATOM 2170 C CA . ILE A 1 269 ? -9.717 -3.329 -3.618 1.00 95.44 269 ILE A CA 1
ATOM 2171 C C . ILE A 1 269 ? -10.978 -2.461 -3.512 1.00 95.44 269 ILE A C 1
ATOM 2173 O O . ILE A 1 269 ? -11.010 -1.534 -2.711 1.00 95.44 269 ILE A O 1
ATOM 2177 N N . SER A 1 270 ? -12.035 -2.739 -4.275 1.00 95.38 270 SER A N 1
ATOM 2178 C CA . SER A 1 270 ? -13.302 -1.990 -4.239 1.00 95.38 270 SER A CA 1
ATOM 2179 C C . SER A 1 270 ? -14.393 -2.652 -3.388 1.00 95.38 270 SER A C 1
ATOM 2181 O O . SER A 1 270 ? -15.506 -2.135 -3.300 1.00 95.38 270 SER A O 1
ATOM 2183 N N . THR A 1 271 ? -14.095 -3.796 -2.765 1.00 96.75 271 THR A N 1
ATOM 2184 C CA . THR A 1 271 ? -15.099 -4.619 -2.072 1.00 96.75 271 THR A CA 1
ATOM 2185 C C . THR A 1 271 ? -15.584 -3.973 -0.779 1.00 96.75 271 THR A C 1
ATOM 2187 O O . THR A 1 271 ? -16.783 -3.984 -0.509 1.00 96.75 271 THR A O 1
ATOM 2190 N N . PHE A 1 272 ? -14.680 -3.383 0.006 1.00 98.00 272 PHE A N 1
ATOM 2191 C CA . PHE A 1 272 ? -14.976 -2.910 1.357 1.00 98.00 272 PHE A CA 1
ATOM 2192 C C . PHE A 1 272 ? -15.102 -1.385 1.440 1.00 98.00 272 PHE A C 1
ATOM 2194 O O . PHE A 1 272 ? -14.248 -0.646 0.949 1.00 98.00 272 PHE A O 1
ATOM 2201 N N . THR A 1 273 ? -16.157 -0.909 2.107 1.00 98.06 273 THR A N 1
ATOM 2202 C CA . THR A 1 273 ? -16.379 0.518 2.422 1.00 98.06 273 THR A CA 1
ATOM 2203 C C . THR A 1 273 ? -16.071 0.885 3.863 1.00 98.06 273 THR A C 1
ATOM 2205 O O . THR A 1 273 ? -15.899 2.066 4.162 1.00 98.06 273 THR A O 1
ATOM 2208 N N . SER A 1 274 ? -16.026 -0.090 4.765 1.00 98.50 274 SER A N 1
ATOM 2209 C CA . SER A 1 274 ? -15.755 0.144 6.180 1.00 98.50 274 SER A CA 1
ATOM 2210 C C . SER A 1 274 ? -14.996 -1.022 6.796 1.00 98.50 274 SER A C 1
ATOM 2212 O O . SER A 1 274 ? -15.081 -2.158 6.324 1.00 98.50 274 SER A O 1
ATOM 2214 N N . LEU A 1 275 ? -14.259 -0.714 7.856 1.00 98.56 275 LEU A N 1
ATOM 2215 C CA . LEU A 1 275 ? -13.354 -1.625 8.539 1.00 98.56 275 LEU A CA 1
ATOM 2216 C C . LEU A 1 275 ? -13.520 -1.456 10.049 1.00 98.56 275 LEU A C 1
ATOM 2218 O O . LEU A 1 275 ? -13.416 -0.335 10.522 1.00 98.56 275 LEU A O 1
ATOM 2222 N N . THR A 1 276 ? -13.741 -2.528 10.804 1.00 98.31 276 THR A N 1
ATOM 2223 C CA . THR A 1 276 ? -13.655 -2.507 12.274 1.00 98.31 276 THR A CA 1
ATOM 2224 C C . THR A 1 276 ? -12.422 -3.274 12.724 1.00 98.31 276 THR A C 1
ATOM 2226 O O . THR A 1 276 ? -12.171 -4.371 12.231 1.00 98.31 276 THR A O 1
ATOM 2229 N N . ILE A 1 277 ? -11.643 -2.708 13.647 1.00 97.88 277 ILE A N 1
ATOM 2230 C CA . ILE A 1 277 ? -10.430 -3.335 14.182 1.00 97.88 277 ILE A CA 1
ATOM 2231 C C . ILE A 1 277 ? -10.535 -3.467 15.700 1.00 97.88 277 ILE A C 1
ATOM 2233 O O . ILE A 1 277 ? -10.664 -2.474 16.421 1.00 97.88 277 ILE A O 1
ATOM 2237 N N . HIS A 1 278 ? -10.415 -4.703 16.174 1.00 96.56 278 HIS A N 1
ATOM 2238 C CA . HIS A 1 278 ? -10.354 -5.077 17.583 1.00 96.56 278 HIS A CA 1
ATOM 2239 C C . HIS A 1 278 ? -8.919 -5.021 18.106 1.00 96.56 278 HIS A C 1
ATOM 2241 O O . HIS A 1 278 ? -7.977 -5.435 17.425 1.00 96.56 278 HIS A O 1
ATOM 2247 N N . GLY A 1 279 ? -8.748 -4.534 19.338 1.00 91.94 279 GLY A N 1
ATOM 2248 C CA . GLY A 1 279 ? -7.450 -4.513 20.023 1.00 91.94 279 GLY A CA 1
ATOM 2249 C C . GLY A 1 279 ? -6.481 -3.415 19.568 1.00 91.94 279 GLY A C 1
ATOM 2250 O O . GLY A 1 279 ? -5.347 -3.381 20.045 1.00 91.94 279 GLY A O 1
ATOM 2251 N N . LEU A 1 280 ? -6.905 -2.517 18.673 1.00 94.25 280 LEU A N 1
ATOM 2252 C CA . LEU A 1 280 ? -6.090 -1.393 18.197 1.00 94.25 280 LEU A CA 1
ATOM 2253 C C . LEU A 1 280 ? -6.007 -0.254 19.225 1.00 94.25 280 LEU A C 1
ATOM 2255 O O . LEU A 1 280 ? -4.950 0.350 19.416 1.00 94.25 280 LEU A O 1
ATOM 2259 N N . ALA A 1 281 ? -7.128 0.039 19.876 1.00 94.06 281 ALA A N 1
ATOM 2260 C CA . ALA A 1 281 ? -7.306 1.227 20.691 1.00 94.06 281 ALA A CA 1
ATOM 2261 C C . ALA A 1 281 ? -7.862 0.900 22.072 1.00 94.06 281 ALA A C 1
ATOM 2263 O O . ALA A 1 281 ? -8.484 -0.148 22.272 1.00 94.06 281 ALA A O 1
ATOM 2264 N N . PHE A 1 282 ? -7.644 1.812 23.018 1.00 92.19 282 PHE A N 1
ATOM 2265 C CA . PHE A 1 282 ? -8.030 1.623 24.410 1.00 92.19 282 PHE A CA 1
ATOM 2266 C C . PHE A 1 282 ? -8.583 2.923 25.018 1.00 92.19 282 PHE A C 1
ATOM 2268 O O . PHE A 1 282 ? -8.169 4.036 24.682 1.00 92.19 282 PHE A O 1
ATOM 2275 N N . SER A 1 283 ? -9.553 2.769 25.919 1.00 91.81 283 SER A N 1
ATOM 2276 C CA . SER A 1 283 ? -10.046 3.824 26.809 1.00 91.81 283 SER A CA 1
ATOM 2277 C C . SER A 1 283 ? -9.870 3.344 28.245 1.00 91.81 283 SER A C 1
ATOM 2279 O O . SER A 1 283 ? -10.515 2.386 28.694 1.00 91.81 283 SER A O 1
ATOM 2281 N N . ASP A 1 284 ? -8.950 3.989 28.958 1.00 87.44 284 ASP A N 1
ATOM 2282 C CA . ASP A 1 284 ? -8.430 3.509 30.239 1.00 87.44 284 ASP A CA 1
ATOM 2283 C C . ASP A 1 284 ? -7.884 2.066 30.086 1.00 87.44 284 ASP A C 1
ATOM 2285 O O . ASP A 1 284 ? -7.013 1.814 29.259 1.00 87.44 284 ASP A O 1
ATOM 2289 N N . GLU A 1 285 ? -8.423 1.104 30.839 1.00 86.06 285 GLU A N 1
ATOM 2290 C CA . GLU A 1 285 ? -8.064 -0.322 30.768 1.00 86.06 285 GLU A CA 1
ATOM 2291 C C . GLU A 1 285 ? -8.944 -1.136 29.793 1.00 86.06 285 GLU A C 1
ATOM 2293 O O . GLU A 1 285 ? -8.780 -2.351 29.677 1.00 86.06 285 GLU A O 1
ATOM 2298 N N . ASN A 1 286 ? -9.920 -0.514 29.117 1.00 89.69 286 ASN A N 1
ATOM 2299 C CA . ASN A 1 286 ? -10.849 -1.231 28.236 1.00 89.69 286 ASN A CA 1
ATOM 2300 C C . ASN A 1 286 ? -10.391 -1.131 26.779 1.00 89.69 286 ASN A C 1
ATOM 2302 O O . ASN A 1 286 ? -10.115 -0.036 26.293 1.00 89.69 286 ASN A O 1
ATOM 2306 N N . SER A 1 287 ? -10.376 -2.257 26.064 1.00 91.31 287 SER A N 1
ATOM 2307 C CA . SER A 1 287 ? -10.199 -2.242 24.610 1.00 91.31 287 SER A CA 1
ATOM 2308 C C . SER A 1 287 ? -11.410 -1.594 23.934 1.00 91.31 287 SER A C 1
ATOM 2310 O O . SER A 1 287 ? -12.551 -1.790 24.362 1.00 91.31 287 SER A O 1
ATOM 2312 N N . ALA A 1 288 ? -11.144 -0.807 22.899 1.00 94.06 288 ALA A N 1
ATOM 2313 C CA . ALA A 1 288 ? -12.134 -0.185 22.041 1.00 94.06 288 ALA A CA 1
ATOM 2314 C C . ALA A 1 288 ? -12.108 -0.827 20.648 1.00 94.06 288 ALA A C 1
ATOM 2316 O O . ALA A 1 288 ? -11.048 -1.182 20.123 1.00 94.06 288 ALA A O 1
ATOM 2317 N N . GLU A 1 289 ? -13.290 -0.940 20.055 1.00 95.56 289 GLU A N 1
ATOM 2318 C CA . GLU A 1 289 ? -13.479 -1.343 18.667 1.00 95.56 289 GLU A CA 1
ATOM 2319 C C . GLU A 1 289 ? -13.436 -0.084 17.803 1.00 95.56 289 GLU A C 1
ATOM 2321 O O . GLU A 1 289 ? -14.232 0.835 17.995 1.00 95.56 289 GLU A O 1
ATOM 2326 N N . ILE A 1 290 ? -12.484 -0.012 16.873 1.00 97.12 290 ILE A N 1
ATOM 2327 C CA . ILE A 1 290 ? -12.337 1.163 16.011 1.00 97.12 290 ILE A CA 1
ATOM 2328 C C . ILE A 1 290 ? -12.950 0.879 14.657 1.00 97.12 290 ILE A C 1
ATOM 2330 O O . ILE A 1 290 ? -12.444 0.033 13.924 1.00 97.12 290 ILE A O 1
ATOM 2334 N N . THR A 1 291 ? -13.993 1.627 14.303 1.00 97.75 291 THR A N 1
ATOM 2335 C CA . THR A 1 291 ? -14.577 1.600 12.962 1.00 97.75 291 THR A CA 1
ATOM 2336 C C . THR A 1 291 ? -14.002 2.724 12.106 1.00 97.75 291 THR A C 1
ATOM 2338 O O . THR A 1 291 ? -14.150 3.903 12.414 1.00 97.75 291 THR A O 1
ATOM 2341 N N . LEU A 1 292 ? -13.378 2.350 10.996 1.00 98.19 292 LEU A N 1
ATOM 2342 C CA . LEU A 1 292 ? -12.811 3.232 9.992 1.00 98.19 292 LEU A CA 1
ATOM 2343 C C . LEU A 1 292 ? -13.656 3.209 8.719 1.00 98.19 292 LEU A C 1
ATOM 2345 O O . LEU A 1 292 ? -14.244 2.188 8.345 1.00 98.19 292 LEU A O 1
ATOM 2349 N N . SER A 1 293 ? -13.679 4.340 8.020 1.00 98.31 293 SER A N 1
ATOM 2350 C CA . SER A 1 293 ? -14.327 4.462 6.713 1.00 98.31 293 SER A CA 1
ATOM 2351 C C . SER A 1 293 ? -13.293 4.395 5.600 1.00 98.31 293 SER A C 1
ATOM 2353 O O . SER A 1 293 ? -12.156 4.835 5.773 1.00 98.31 293 SER A O 1
ATOM 2355 N N . ARG A 1 294 ? -13.684 3.857 4.441 1.00 98.06 294 ARG A N 1
ATOM 2356 C CA . ARG A 1 294 ? -12.844 3.890 3.244 1.00 98.06 294 ARG A CA 1
ATOM 2357 C C . ARG A 1 294 ? -12.517 5.342 2.899 1.00 98.06 294 ARG A C 1
ATOM 2359 O O . ARG A 1 294 ? -13.426 6.157 2.754 1.00 98.06 294 ARG A O 1
ATOM 2366 N N . SER A 1 295 ? -11.233 5.631 2.726 1.00 98.12 295 SER A N 1
ATOM 2367 C CA . SER A 1 295 ? -10.745 6.940 2.306 1.00 98.12 295 SER A CA 1
ATOM 2368 C C . SER A 1 295 ? -10.194 6.890 0.885 1.00 98.12 295 SER A C 1
ATOM 2370 O O . SER A 1 295 ? -9.850 5.826 0.362 1.00 98.12 295 SER A O 1
ATOM 2372 N N . GLN A 1 296 ? -10.167 8.051 0.236 1.00 97.75 296 GLN A N 1
ATOM 2373 C CA . GLN A 1 296 ? -9.583 8.196 -1.091 1.00 97.75 296 GLN A CA 1
ATOM 2374 C C . GLN A 1 296 ? -8.059 8.152 -0.958 1.00 97.75 296 GLN A C 1
ATOM 2376 O O . GLN A 1 296 ? -7.511 8.699 -0.004 1.00 97.75 296 GLN A O 1
ATOM 2381 N N . SER A 1 297 ? -7.376 7.510 -1.898 1.00 97.81 297 SER A N 1
ATOM 2382 C CA . SER A 1 297 ? -5.914 7.494 -1.964 1.00 97.81 297 SER A CA 1
ATOM 2383 C C . SER A 1 297 ? -5.347 8.841 -2.457 1.00 97.81 297 SER A C 1
ATOM 2385 O O . SER A 1 297 ? -6.096 9.752 -2.829 1.00 97.81 297 SER A O 1
ATOM 2387 N N . PHE A 1 298 ? -4.020 9.001 -2.441 1.00 97.00 298 PHE A N 1
ATOM 2388 C CA . PHE A 1 298 ? -3.347 10.244 -2.823 1.00 97.00 298 PHE A CA 1
ATOM 2389 C C . PHE A 1 298 ? -2.443 10.064 -4.052 1.00 97.00 298 PHE A C 1
ATOM 2391 O O . PHE A 1 298 ? -1.353 9.515 -3.927 1.00 97.00 298 PHE A O 1
ATOM 2398 N N . PRO A 1 299 ? -2.829 10.561 -5.237 1.00 95.38 299 PRO A N 1
ATOM 2399 C CA . PRO A 1 299 ? -2.058 10.346 -6.458 1.00 95.38 299 PRO A CA 1
ATOM 2400 C C . PRO A 1 299 ? -0.619 10.883 -6.448 1.00 95.38 299 PRO A C 1
ATOM 2402 O O . PRO A 1 299 ? -0.369 12.016 -6.029 1.00 95.38 299 PRO A O 1
ATOM 2405 N N . ALA A 1 300 ? 0.283 10.056 -6.991 1.00 92.94 300 ALA A N 1
ATOM 2406 C CA . ALA A 1 300 ? 1.504 10.411 -7.721 1.00 92.94 300 ALA A CA 1
ATOM 2407 C C . ALA A 1 300 ? 1.473 11.740 -8.494 1.00 92.94 300 ALA A C 1
ATOM 2409 O O . ALA A 1 300 ? 0.606 11.804 -9.358 1.00 92.94 300 ALA A O 1
ATOM 2410 N N . PRO A 1 301 ? 2.360 12.748 -8.383 1.00 90.62 301 PRO A N 1
ATOM 2411 C CA . PRO A 1 301 ? 2.666 13.521 -9.582 1.00 90.62 301 PRO A CA 1
ATOM 2412 C C . PRO A 1 301 ? 3.486 12.651 -10.541 1.00 90.62 301 PRO A C 1
ATOM 2414 O O . PRO A 1 301 ? 4.102 11.652 -10.151 1.00 90.62 301 PRO A O 1
ATOM 2417 N N . ARG A 1 302 ? 3.492 13.027 -11.816 1.00 91.12 302 ARG A N 1
ATOM 2418 C CA . ARG A 1 302 ? 4.283 12.353 -12.840 1.00 91.12 302 ARG A CA 1
ATOM 2419 C C . ARG A 1 302 ? 5.754 12.708 -12.699 1.00 91.12 302 ARG A C 1
ATOM 2421 O O . ARG A 1 302 ? 6.089 13.883 -12.781 1.00 91.12 302 ARG A O 1
ATOM 2428 N N . LEU A 1 303 ? 6.613 11.701 -12.565 1.00 90.81 303 LEU A N 1
ATOM 2429 C CA . LEU A 1 303 ? 8.060 11.863 -12.673 1.00 90.81 303 LEU A CA 1
ATOM 2430 C C . LEU A 1 303 ? 8.472 11.970 -14.146 1.00 90.81 303 LEU A C 1
ATOM 2432 O O . LEU A 1 303 ? 8.132 11.100 -14.956 1.00 90.81 303 LEU A O 1
ATOM 2436 N N . VAL A 1 304 ? 9.231 13.014 -14.454 1.00 88.19 304 VAL A N 1
ATOM 2437 C CA . VAL A 1 304 ? 9.717 13.370 -15.787 1.00 88.19 304 VAL A CA 1
ATOM 2438 C C . VAL A 1 304 ? 11.236 13.508 -15.734 1.00 88.19 304 VAL A C 1
ATOM 2440 O O . VAL A 1 304 ? 11.742 14.300 -14.942 1.00 88.19 304 VAL A O 1
ATOM 2443 N N . ASP A 1 305 ? 11.962 12.761 -16.570 1.00 79.94 305 ASP A N 1
ATOM 2444 C CA . ASP A 1 305 ? 13.422 12.896 -16.698 1.00 79.94 305 ASP A CA 1
ATOM 2445 C C . ASP A 1 305 ? 13.780 13.986 -17.726 1.00 79.94 305 ASP A C 1
ATOM 2447 O O . ASP A 1 305 ? 14.741 14.740 -17.569 1.00 79.94 305 ASP A O 1
ATOM 2451 N N . ILE A 1 306 ? 12.963 14.133 -18.778 1.00 72.69 306 ILE A N 1
ATOM 2452 C CA . ILE A 1 306 ? 13.184 15.108 -19.856 1.00 72.69 306 ILE A CA 1
ATOM 2453 C C . ILE A 1 306 ? 11.894 15.875 -20.158 1.00 72.69 306 ILE A C 1
ATOM 2455 O O . ILE A 1 306 ? 10.832 15.278 -20.285 1.00 72.69 306 ILE A O 1
ATOM 2459 N N . TYR A 1 307 ? 11.994 17.197 -20.355 1.00 69.12 307 TYR A N 1
ATOM 2460 C CA . TYR A 1 307 ? 10.897 18.116 -20.713 1.00 69.12 307 TYR A CA 1
ATOM 2461 C C . TYR A 1 307 ? 10.258 17.835 -22.084 1.00 69.12 307 TYR A C 1
ATOM 2463 O O . TYR A 1 307 ? 10.283 18.668 -22.995 1.00 69.12 307 TYR A O 1
ATOM 2471 N N . ILE A 1 308 ? 9.668 16.663 -22.255 1.00 73.62 308 ILE A N 1
ATOM 2472 C CA . ILE A 1 308 ? 8.839 16.338 -23.401 1.00 73.62 308 ILE A CA 1
ATOM 2473 C C . ILE A 1 308 ? 7.387 16.543 -22.958 1.00 73.62 308 ILE A C 1
ATOM 2475 O O . ILE A 1 308 ? 6.973 16.008 -21.928 1.00 73.62 308 ILE A O 1
ATOM 2479 N N . PRO A 1 309 ? 6.591 17.347 -23.681 1.00 76.19 309 PRO A N 1
ATOM 2480 C CA . PRO A 1 309 ? 5.156 17.397 -23.454 1.00 76.19 309 PRO A CA 1
ATOM 2481 C C . PRO A 1 309 ? 4.560 16.045 -23.860 1.00 76.19 309 PRO A C 1
ATOM 2483 O O . PRO A 1 309 ? 4.449 15.737 -25.046 1.00 76.19 309 PRO A O 1
ATOM 2486 N N . VAL A 1 310 ? 4.218 15.227 -22.867 1.00 75.44 310 VAL A N 1
ATOM 2487 C CA . VAL A 1 310 ? 3.622 13.899 -23.055 1.00 75.44 310 VAL A CA 1
ATOM 2488 C C . VAL A 1 310 ? 2.093 14.017 -22.995 1.00 75.44 310 VAL A C 1
ATOM 2490 O O . VAL A 1 310 ? 1.584 14.891 -22.285 1.00 75.44 310 VAL A O 1
ATOM 2493 N N . PRO A 1 311 ? 1.335 13.194 -23.746 1.00 75.94 311 PRO A N 1
ATOM 2494 C CA . PRO A 1 311 ? -0.117 13.179 -23.652 1.00 75.94 311 PRO A CA 1
ATOM 2495 C C . PRO A 1 311 ? -0.612 12.910 -22.230 1.00 75.94 311 PRO A C 1
ATOM 2497 O O . PRO A 1 311 ? 0.018 12.205 -21.443 1.00 75.94 311 PRO A O 1
ATOM 2500 N N . ARG A 1 312 ? -1.795 13.450 -21.941 1.00 76.88 312 ARG A N 1
ATOM 2501 C CA . ARG A 1 312 ? -2.541 13.210 -20.707 1.00 76.88 312 ARG A CA 1
ATOM 2502 C C . ARG A 1 312 ? -2.815 11.715 -20.509 1.00 76.88 312 ARG A C 1
ATOM 2504 O O . ARG A 1 312 ? -3.147 11.022 -21.470 1.00 76.88 312 ARG A O 1
ATOM 2511 N N . ILE A 1 313 ? -2.769 11.250 -19.260 1.00 74.00 313 ILE A N 1
ATOM 2512 C CA . ILE A 1 313 ? -3.092 9.866 -18.898 1.00 74.00 313 ILE A CA 1
ATOM 2513 C C . ILE A 1 313 ? -4.357 9.831 -18.052 1.00 74.00 313 ILE A C 1
ATOM 2515 O O . ILE A 1 313 ? -4.373 10.272 -16.906 1.00 74.00 313 ILE A O 1
ATOM 2519 N N . GLU A 1 314 ? -5.420 9.260 -18.610 1.00 71.50 314 GLU A N 1
ATOM 2520 C CA . GLU A 1 314 ? -6.726 9.189 -17.947 1.00 71.50 314 GLU A CA 1
ATOM 2521 C C . GLU A 1 314 ? -6.733 8.269 -16.709 1.00 71.50 314 GLU A C 1
ATOM 2523 O O . GLU A 1 314 ? -7.549 8.465 -15.812 1.00 71.50 314 GLU A O 1
ATOM 2528 N N . SER A 1 315 ? -5.807 7.306 -16.606 1.00 79.38 315 SER A N 1
ATOM 2529 C CA . SER A 1 315 ? -5.733 6.347 -15.488 1.00 79.38 315 SER A CA 1
ATOM 2530 C C . SER A 1 315 ? -5.084 6.890 -14.207 1.00 79.38 315 SER A C 1
ATOM 2532 O O . SER A 1 315 ? -4.968 6.161 -13.229 1.00 79.38 315 SER A O 1
ATOM 2534 N N . TRP A 1 316 ? -4.668 8.159 -14.173 1.00 89.06 316 TRP A N 1
ATOM 2535 C CA . TRP A 1 316 ? -3.918 8.727 -13.043 1.00 89.06 316 TRP A CA 1
ATOM 2536 C C . TRP A 1 316 ? -4.774 9.090 -11.819 1.00 89.06 316 TRP A C 1
ATOM 2538 O O . TRP A 1 316 ? -4.255 9.280 -10.717 1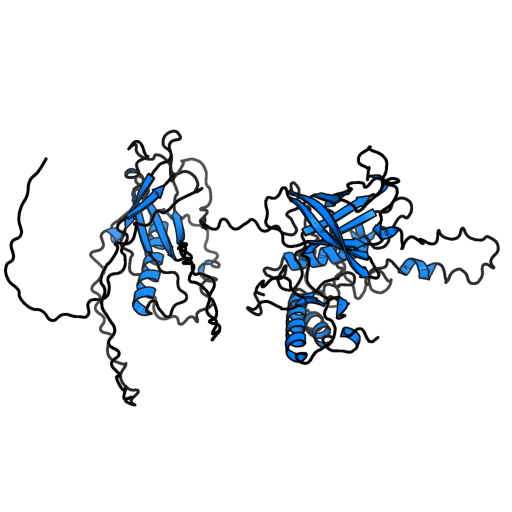.00 89.06 316 TRP A O 1
ATOM 2548 N N . ALA A 1 317 ? -6.089 9.193 -12.004 1.00 92.50 317 ALA A N 1
ATOM 2549 C CA . ALA A 1 317 ? -7.019 9.506 -10.930 1.00 92.50 317 ALA A CA 1
ATOM 2550 C C . ALA A 1 317 ? -7.004 8.416 -9.834 1.00 92.50 317 ALA A C 1
ATOM 2552 O O . ALA A 1 317 ? -6.780 7.239 -10.131 1.00 92.50 317 ALA A O 1
ATOM 2553 N N . PRO A 1 318 ? -7.271 8.771 -8.565 1.00 94.75 318 PRO A N 1
ATOM 2554 C CA . PRO A 1 318 ? -7.504 7.775 -7.525 1.00 94.75 318 PRO A CA 1
ATOM 2555 C C . PRO A 1 318 ? -8.814 7.028 -7.807 1.00 94.75 318 PRO A C 1
ATOM 2557 O O . PRO A 1 318 ? -9.732 7.581 -8.429 1.00 94.75 318 PRO A O 1
ATOM 2560 N N . LEU A 1 319 ? -8.940 5.787 -7.330 1.00 94.94 319 LEU A N 1
ATOM 2561 C CA . LEU A 1 319 ? -10.183 5.044 -7.526 1.00 94.94 319 LEU A CA 1
ATOM 2562 C C . LEU A 1 319 ? -11.358 5.745 -6.838 1.00 94.94 319 LEU A C 1
ATOM 2564 O O . LEU A 1 319 ? -11.249 6.329 -5.757 1.00 94.94 319 LEU A O 1
ATOM 2568 N N . SER A 1 320 ? -12.523 5.675 -7.482 1.00 95.56 320 SER A N 1
ATOM 2569 C CA . SER A 1 320 ? -13.758 6.168 -6.877 1.00 95.56 320 SER A CA 1
ATOM 2570 C C . SER A 1 320 ? -14.122 5.323 -5.662 1.00 95.56 320 SER A C 1
ATOM 2572 O O . SER A 1 320 ? -14.089 4.094 -5.718 1.00 95.56 320 SER A O 1
ATOM 2574 N N . LEU A 1 321 ? -14.542 5.986 -4.584 1.00 96.50 321 LEU A N 1
ATOM 2575 C CA . LEU A 1 321 ? -14.995 5.296 -3.383 1.00 96.50 321 LEU A CA 1
ATOM 2576 C C . LEU A 1 321 ? -16.218 4.413 -3.690 1.00 96.50 321 LEU A C 1
ATOM 2578 O O . LEU A 1 321 ? -17.182 4.894 -4.306 1.00 96.50 321 LEU A O 1
ATOM 2582 N N . PRO A 1 322 ? -16.222 3.143 -3.248 1.00 94.75 322 PRO A N 1
ATOM 2583 C CA . PRO A 1 322 ? -17.401 2.299 -3.362 1.00 94.75 322 PRO A CA 1
ATOM 2584 C C . PRO A 1 322 ? -18.559 2.916 -2.563 1.00 94.75 322 PRO A C 1
ATOM 2586 O O . PRO A 1 322 ? -18.375 3.408 -1.455 1.00 94.75 322 PRO A O 1
ATOM 2589 N N . LYS A 1 323 ? -19.773 2.932 -3.132 1.00 91.88 323 LYS A N 1
ATOM 2590 C CA . LYS A 1 323 ? -20.942 3.581 -2.497 1.00 91.88 323 LYS A CA 1
ATOM 2591 C C . LYS A 1 323 ? -21.757 2.656 -1.592 1.00 91.88 323 LYS A C 1
ATOM 2593 O O . LYS A 1 323 ? -22.538 3.155 -0.798 1.00 91.88 323 LYS A O 1
ATOM 2598 N N . ASN A 1 324 ? -21.593 1.341 -1.726 1.00 93.12 324 ASN A N 1
ATOM 2599 C CA . ASN A 1 324 ? -22.327 0.308 -0.984 1.00 93.12 324 ASN A CA 1
ATOM 2600 C C . ASN A 1 324 ? -21.453 -0.950 -0.853 1.00 93.12 324 ASN A C 1
ATOM 2602 O O . ASN A 1 324 ? -21.841 -2.029 -1.300 1.00 93.12 324 ASN A O 1
ATOM 2606 N N . GLY A 1 325 ? -20.223 -0.781 -0.374 1.00 94.31 325 GLY A N 1
ATOM 2607 C CA . GLY A 1 325 ? -19.318 -1.906 -0.173 1.00 94.31 325 GLY A CA 1
ATOM 2608 C C . GLY A 1 325 ? -19.687 -2.715 1.065 1.00 94.31 325 GLY A C 1
ATOM 2609 O O . GLY A 1 325 ? -20.570 -2.362 1.848 1.00 94.31 325 GLY A O 1
ATOM 2610 N N . ALA A 1 326 ? -18.976 -3.816 1.231 1.00 97.56 326 ALA A N 1
ATOM 2611 C CA . ALA A 1 326 ? -19.033 -4.636 2.419 1.00 97.56 326 ALA A CA 1
ATOM 2612 C C . ALA A 1 326 ? -18.307 -3.971 3.602 1.00 97.56 326 ALA A C 1
ATOM 2614 O O . ALA A 1 326 ? -17.482 -3.064 3.456 1.00 97.56 326 ALA A O 1
ATOM 2615 N N . HIS A 1 327 ? -18.616 -4.467 4.788 1.00 98.00 327 HIS A N 1
ATOM 2616 C CA . HIS A 1 327 ? -17.875 -4.285 6.024 1.00 98.00 327 HIS A CA 1
ATOM 2617 C C . HIS A 1 327 ? -16.933 -5.468 6.287 1.00 98.00 327 HIS A C 1
ATOM 2619 O O . HIS A 1 327 ? -17.343 -6.627 6.126 1.00 98.00 327 HIS A O 1
ATOM 2625 N N . LEU A 1 328 ? -15.712 -5.154 6.721 1.00 98.56 328 LEU A N 1
ATOM 2626 C CA . LEU A 1 328 ? -14.702 -6.103 7.185 1.00 98.56 328 LEU A CA 1
ATOM 2627 C C . LEU A 1 328 ? -14.407 -5.864 8.670 1.00 98.56 328 LEU A C 1
ATOM 2629 O O . LEU A 1 328 ? -14.182 -4.729 9.076 1.00 98.56 328 LEU A O 1
ATOM 2633 N N . GLU A 1 329 ? -14.364 -6.923 9.469 1.00 98.50 329 GLU A N 1
ATOM 2634 C CA . GLU A 1 329 ? -14.065 -6.863 10.901 1.00 98.50 329 GLU A CA 1
ATOM 2635 C C . GLU A 1 329 ? -12.846 -7.732 11.213 1.00 98.50 329 GLU A C 1
ATOM 2637 O O . GLU A 1 329 ? -12.825 -8.926 10.897 1.00 98.50 329 GLU A O 1
ATOM 2642 N N . LEU A 1 330 ? -11.823 -7.126 11.813 1.00 98.50 330 LEU A N 1
ATOM 2643 C CA . LEU A 1 330 ? -10.505 -7.714 12.028 1.00 98.50 330 LEU A CA 1
ATOM 2644 C C . LEU A 1 330 ? -10.089 -7.672 13.499 1.00 98.50 330 LEU A C 1
ATOM 2646 O O . LEU A 1 330 ? -10.411 -6.738 14.225 1.00 98.50 330 LEU A O 1
ATOM 2650 N N . GLU A 1 331 ? -9.269 -8.634 13.904 1.00 97.56 331 GLU A N 1
ATOM 2651 C CA . GLU A 1 331 ? -8.573 -8.659 15.191 1.00 97.56 331 GLU A CA 1
ATOM 2652 C C . GLU A 1 331 ? -7.064 -8.688 14.980 1.00 97.56 331 GLU A C 1
ATOM 2654 O O . GLU A 1 331 ? -6.562 -9.502 14.201 1.00 97.56 331 GLU A O 1
ATOM 2659 N N . LEU A 1 332 ? -6.326 -7.835 15.691 1.00 96.44 332 LEU A N 1
ATOM 2660 C CA . LEU A 1 332 ? -4.865 -7.845 15.634 1.00 96.44 332 LEU A CA 1
ATOM 2661 C C . LEU A 1 332 ? -4.306 -9.034 16.415 1.00 96.44 332 LEU A C 1
ATOM 2663 O O . LEU A 1 332 ? -4.548 -9.168 17.612 1.00 96.44 332 LEU A O 1
ATOM 2667 N N . THR A 1 333 ? -3.512 -9.879 15.756 1.00 96.44 333 THR A N 1
ATOM 2668 C CA . THR A 1 333 ? -2.979 -11.104 16.376 1.00 96.44 333 THR A CA 1
ATOM 2669 C C . THR A 1 333 ? -1.501 -11.015 16.743 1.00 96.44 333 THR A C 1
ATOM 2671 O O . THR A 1 333 ? -1.036 -11.787 17.578 1.00 96.44 333 THR A O 1
ATOM 2674 N N . GLY A 1 334 ? -0.738 -10.104 16.136 1.00 95.31 334 GLY A N 1
ATOM 2675 C CA . GLY A 1 334 ? 0.681 -9.927 16.455 1.00 95.31 334 GLY A CA 1
ATOM 2676 C C . GLY A 1 334 ? 1.380 -8.907 15.566 1.00 95.31 334 GLY A C 1
ATOM 2677 O O . GLY A 1 334 ? 0.989 -8.723 14.414 1.00 95.31 334 GLY A O 1
ATOM 2678 N N . SER A 1 335 ? 2.410 -8.251 16.105 1.00 96.06 335 SER A N 1
ATOM 2679 C CA . SER A 1 335 ? 3.284 -7.366 15.325 1.00 96.06 335 SER A CA 1
ATOM 2680 C C . SER A 1 335 ? 4.121 -8.190 14.343 1.00 96.06 335 SER A C 1
ATOM 2682 O O . SER A 1 335 ? 4.624 -9.256 14.702 1.00 96.06 335 SER A O 1
ATOM 2684 N N . ILE A 1 336 ? 4.221 -7.719 13.102 1.00 96.50 336 ILE A N 1
ATOM 2685 C CA . ILE A 1 336 ? 5.048 -8.304 12.039 1.00 96.50 336 ILE A CA 1
ATOM 2686 C C . ILE A 1 336 ? 6.357 -7.527 11.940 1.00 96.50 336 ILE A C 1
ATOM 2688 O O . ILE A 1 336 ? 7.432 -8.121 11.966 1.00 96.50 336 ILE A O 1
ATOM 2692 N N . SER A 1 337 ? 6.254 -6.208 11.805 1.00 95.06 337 SER A N 1
ATOM 2693 C CA . SER A 1 337 ? 7.395 -5.321 11.623 1.00 95.06 337 SER A CA 1
ATOM 2694 C C . SER A 1 337 ? 7.062 -3.902 12.065 1.00 95.06 337 SER A C 1
ATOM 2696 O O . SER A 1 337 ? 5.900 -3.508 12.173 1.00 95.06 337 SER A O 1
ATOM 2698 N N . GLU A 1 338 ? 8.114 -3.135 12.305 1.00 93.88 338 GLU A N 1
ATOM 2699 C CA . GLU A 1 338 ? 8.059 -1.714 12.599 1.00 93.88 338 GLU A CA 1
ATOM 2700 C C . GLU A 1 338 ? 9.077 -1.020 11.699 1.00 93.88 338 GLU A C 1
ATOM 2702 O O . GLU A 1 338 ? 10.223 -1.458 11.588 1.00 93.88 338 GLU A O 1
ATOM 2707 N N . GLY A 1 339 ? 8.629 0.017 11.003 1.00 91.38 339 GLY A N 1
ATOM 2708 C CA . GLY A 1 339 ? 9.445 0.811 10.102 1.00 91.38 339 GLY A CA 1
ATOM 2709 C C . GLY A 1 339 ? 9.365 2.291 10.445 1.00 91.38 339 GLY A C 1
ATOM 2710 O O . GLY A 1 339 ? 8.655 2.718 11.356 1.00 91.38 339 GLY A O 1
ATOM 2711 N N . ARG A 1 340 ? 10.074 3.098 9.653 1.00 88.81 340 ARG A N 1
ATOM 2712 C CA . ARG A 1 340 ? 10.145 4.557 9.819 1.00 88.81 340 ARG A CA 1
ATOM 2713 C C . ARG A 1 340 ? 8.759 5.202 9.923 1.00 88.81 340 ARG A C 1
ATOM 2715 O O . ARG A 1 340 ? 8.521 6.005 10.821 1.00 88.81 340 ARG A O 1
ATOM 2722 N N . ILE A 1 341 ? 7.845 4.829 9.025 1.00 92.56 341 ILE A N 1
ATOM 2723 C CA . ILE A 1 341 ? 6.545 5.500 8.898 1.00 92.56 341 ILE A CA 1
ATOM 2724 C C . ILE A 1 341 ? 5.403 4.825 9.663 1.00 92.56 341 ILE A C 1
ATOM 2726 O O . ILE A 1 341 ? 4.346 5.427 9.858 1.00 92.56 341 ILE A O 1
ATOM 2730 N N . GLY A 1 342 ? 5.564 3.571 10.080 1.00 94.25 342 GLY A N 1
ATOM 2731 C CA . GLY A 1 342 ? 4.443 2.793 10.590 1.00 94.25 342 GLY A CA 1
ATOM 2732 C C . GLY A 1 342 ? 4.789 1.380 11.019 1.00 94.25 342 GLY A C 1
ATOM 2733 O O . GLY A 1 342 ? 5.928 0.932 10.937 1.00 94.25 342 GLY A O 1
ATOM 2734 N N . LEU A 1 343 ? 3.754 0.686 11.467 1.00 95.88 343 LEU A N 1
ATOM 2735 C CA . LEU A 1 343 ? 3.796 -0.649 12.032 1.00 95.88 343 LEU A CA 1
ATOM 2736 C C . LEU A 1 343 ? 2.942 -1.588 11.180 1.00 95.88 343 LEU A C 1
ATOM 2738 O O . LEU A 1 343 ? 1.853 -1.216 10.735 1.00 95.88 343 LEU A O 1
ATOM 2742 N N . ALA A 1 344 ? 3.407 -2.817 10.987 1.00 97.25 344 ALA A N 1
ATOM 2743 C CA . ALA A 1 344 ? 2.647 -3.869 10.332 1.00 97.25 344 ALA A CA 1
ATOM 2744 C C . ALA A 1 344 ? 2.187 -4.910 11.356 1.00 97.25 344 ALA A C 1
ATOM 2746 O O . ALA A 1 344 ? 2.984 -5.408 12.151 1.00 97.25 344 ALA A O 1
ATOM 2747 N N . TYR A 1 345 ? 0.912 -5.288 11.310 1.00 97.81 345 TYR A N 1
ATOM 2748 C CA . TYR A 1 345 ? 0.323 -6.294 12.195 1.00 97.81 345 TYR A CA 1
ATOM 2749 C C . TYR A 1 345 ? -0.345 -7.404 11.396 1.00 97.81 345 TYR A C 1
ATOM 2751 O O . TYR A 1 345 ? -1.006 -7.150 10.393 1.00 97.81 345 TYR A O 1
ATOM 2759 N N . SER A 1 346 ? -0.225 -8.640 11.874 1.00 97.88 346 SER A N 1
ATOM 2760 C CA . SER A 1 346 ? -1.079 -9.738 11.422 1.00 97.88 346 SER A CA 1
ATOM 2761 C C . SER A 1 346 ? -2.502 -9.494 11.909 1.00 97.88 346 SER A C 1
ATOM 2763 O O . SER A 1 346 ? -2.697 -9.087 13.059 1.00 97.88 346 SER A O 1
ATOM 2765 N N . ALA A 1 347 ? -3.477 -9.773 11.051 1.00 98.00 347 ALA A N 1
ATOM 2766 C CA . ALA A 1 347 ? -4.884 -9.594 11.353 1.00 98.00 347 ALA A CA 1
ATOM 2767 C C . ALA A 1 347 ? -5.672 -10.867 11.030 1.00 98.00 347 ALA A C 1
ATOM 2769 O O . ALA A 1 347 ? -5.501 -11.474 9.973 1.00 98.00 347 ALA A O 1
ATOM 2770 N N . ARG A 1 348 ? -6.557 -11.259 11.944 1.00 97.88 348 ARG A N 1
ATOM 2771 C CA . ARG A 1 348 ? -7.526 -12.338 11.741 1.00 97.88 348 ARG A CA 1
ATOM 2772 C C . ARG A 1 348 ? -8.880 -11.738 11.392 1.00 97.88 348 ARG A C 1
ATOM 2774 O O . ARG A 1 348 ? -9.318 -10.804 12.055 1.00 97.88 348 ARG A O 1
ATOM 2781 N N . VAL A 1 349 ? -9.557 -12.303 10.397 1.00 98.12 349 VAL A N 1
ATOM 2782 C CA . VAL A 1 349 ? -10.936 -11.932 10.057 1.00 98.12 349 VAL A CA 1
ATOM 2783 C C . VAL A 1 349 ? -11.888 -12.490 11.117 1.00 98.12 349 VAL A C 1
ATOM 2785 O O . VAL A 1 349 ? -11.923 -13.699 11.337 1.00 98.12 349 VAL A O 1
ATOM 2788 N N . ILE A 1 350 ? -12.654 -11.615 11.769 1.00 98.06 350 ILE A N 1
ATOM 2789 C CA . ILE A 1 350 ? -13.765 -11.988 12.661 1.00 98.06 350 ILE A CA 1
ATOM 2790 C C . ILE A 1 350 ? -15.047 -12.118 11.841 1.00 98.06 350 ILE A C 1
ATOM 2792 O O . ILE A 1 350 ? -15.771 -13.107 11.951 1.00 98.06 350 ILE A O 1
ATOM 2796 N N . HIS A 1 351 ? -15.317 -11.113 11.008 1.00 97.81 351 HIS A N 1
ATOM 2797 C CA . HIS A 1 351 ? -16.523 -11.044 10.202 1.00 97.81 351 HIS A CA 1
ATOM 2798 C C . HIS A 1 351 ? -16.248 -10.393 8.846 1.00 97.81 351 HIS A C 1
ATOM 2800 O O . HIS A 1 351 ? -15.472 -9.444 8.725 1.00 97.81 351 HIS A O 1
ATOM 2806 N N . ASN A 1 352 ? -16.905 -10.910 7.811 1.00 97.19 352 ASN A N 1
ATOM 2807 C CA . ASN A 1 352 ? -16.839 -10.397 6.453 1.00 97.19 352 ASN A CA 1
ATOM 2808 C C . ASN A 1 352 ? -18.241 -10.440 5.840 1.00 97.19 352 ASN A C 1
ATOM 2810 O O . ASN A 1 352 ? -18.757 -11.511 5.545 1.00 97.19 352 ASN A O 1
ATOM 2814 N N . THR A 1 353 ? -18.836 -9.274 5.608 1.00 97.25 353 THR A N 1
ATOM 2815 C CA . THR A 1 353 ? -20.194 -9.177 5.034 1.00 97.25 353 THR A CA 1
ATOM 2816 C C . THR A 1 353 ? -20.248 -9.371 3.514 1.00 97.25 353 THR A C 1
ATOM 2818 O O . THR A 1 353 ? -21.336 -9.407 2.944 1.00 97.25 353 THR A O 1
ATOM 2821 N N . ALA A 1 354 ? -19.100 -9.471 2.834 1.00 95.12 354 ALA A N 1
ATOM 2822 C CA . ALA A 1 354 ? -19.048 -9.754 1.400 1.00 95.12 354 ALA A CA 1
ATOM 2823 C C . ALA A 1 354 ? -19.263 -11.241 1.073 1.00 95.12 354 ALA A C 1
ATOM 2825 O O . ALA A 1 354 ? -19.428 -11.565 -0.105 1.00 95.12 354 ALA A O 1
ATOM 2826 N N . ASP A 1 355 ? -19.203 -12.124 2.081 1.00 92.62 355 ASP A N 1
ATOM 2827 C CA . ASP A 1 355 ? -19.164 -13.586 1.922 1.00 92.62 355 ASP A CA 1
ATOM 2828 C C . ASP A 1 355 ? -18.119 -14.027 0.877 1.00 92.62 355 ASP A C 1
ATOM 2830 O O . ASP A 1 355 ? -18.345 -14.911 0.051 1.00 92.62 355 ASP A O 1
ATOM 2834 N N . SER A 1 356 ? -16.982 -13.330 0.870 1.00 92.81 356 SER A N 1
ATOM 2835 C CA . SER A 1 356 ? -15.878 -13.532 -0.065 1.00 92.81 356 SER A CA 1
ATOM 2836 C C . SER A 1 356 ? -14.737 -14.292 0.596 1.00 92.81 356 SER A C 1
ATOM 2838 O O . SER A 1 356 ? -14.409 -14.014 1.754 1.00 92.81 356 SER A O 1
ATOM 2840 N N . ASP A 1 357 ? -14.035 -15.116 -0.174 1.00 93.19 357 ASP A N 1
ATOM 2841 C CA . ASP A 1 357 ? -12.814 -15.757 0.307 1.00 93.19 357 ASP A CA 1
ATOM 2842 C C . ASP A 1 357 ? -11.677 -14.731 0.419 1.00 93.19 357 ASP A C 1
ATOM 2844 O O . ASP A 1 357 ? -11.313 -14.022 -0.534 1.00 93.19 357 ASP A O 1
ATOM 2848 N N . LEU A 1 358 ? -11.124 -14.638 1.627 1.00 96.00 358 LEU A N 1
ATOM 2849 C CA . LEU A 1 358 ? -10.021 -13.752 1.975 1.00 96.00 358 LEU A CA 1
ATOM 2850 C C . LEU A 1 358 ? -8.780 -14.591 2.310 1.00 96.00 358 LEU A C 1
ATOM 2852 O O . LEU A 1 358 ? -8.912 -15.618 2.972 1.00 96.00 358 LEU A O 1
ATOM 2856 N N . PRO A 1 359 ? -7.582 -14.172 1.865 1.00 96.56 359 PRO A N 1
ATOM 2857 C CA . PRO A 1 359 ? -6.334 -14.755 2.319 1.00 96.56 359 PRO A CA 1
ATOM 2858 C C . PRO A 1 359 ? -6.086 -14.318 3.766 1.00 96.56 359 PRO A C 1
ATOM 2860 O O . PRO A 1 359 ? -6.813 -13.483 4.313 1.00 96.56 359 PRO A O 1
ATOM 2863 N N . ASP A 1 360 ? -5.004 -14.813 4.359 1.00 97.69 360 ASP A N 1
ATOM 2864 C CA . ASP A 1 360 ? -4.478 -14.201 5.574 1.00 97.69 360 ASP A CA 1
ATOM 2865 C C . ASP A 1 360 ? -4.221 -12.710 5.335 1.00 97.69 360 ASP A C 1
ATOM 2867 O O . ASP A 1 360 ? -3.724 -12.310 4.277 1.00 97.69 360 ASP A O 1
ATOM 2871 N N . LEU A 1 361 ? -4.564 -11.880 6.319 1.00 98.38 361 LEU A N 1
ATOM 2872 C CA . LEU A 1 361 ? -4.482 -10.430 6.205 1.00 98.38 361 LEU A CA 1
ATOM 2873 C C . LEU A 1 361 ? -3.426 -9.854 7.140 1.00 98.38 361 LEU A C 1
ATOM 2875 O O . LEU A 1 361 ? -3.134 -10.374 8.224 1.00 98.38 361 LEU A O 1
ATOM 2879 N N . CYS A 1 362 ? -2.862 -8.734 6.718 1.00 98.44 362 CYS A N 1
ATOM 2880 C CA . CYS A 1 362 ? -2.125 -7.837 7.580 1.00 98.44 362 CYS A CA 1
ATOM 2881 C C . CYS A 1 362 ? -2.660 -6.415 7.425 1.00 98.44 362 CYS A C 1
ATOM 2883 O O . CYS A 1 362 ? -3.331 -6.067 6.450 1.00 98.44 362 CYS A O 1
ATOM 2885 N N . ILE A 1 363 ? -2.373 -5.589 8.422 1.00 98.38 363 ILE A N 1
ATOM 2886 C CA . ILE A 1 363 ? -2.623 -4.158 8.347 1.00 98.38 363 ILE A CA 1
ATOM 2887 C C . ILE A 1 363 ? -1.309 -3.406 8.473 1.00 98.38 363 ILE A C 1
ATOM 2889 O O . ILE A 1 363 ? -0.451 -3.790 9.268 1.00 98.38 363 ILE A O 1
ATOM 2893 N N . LYS A 1 364 ? -1.177 -2.314 7.726 1.00 98.31 364 LYS A N 1
ATOM 2894 C CA . LYS A 1 364 ? -0.165 -1.285 7.953 1.00 98.31 364 LYS A CA 1
ATOM 2895 C C . LYS A 1 364 ? -0.846 -0.100 8.625 1.00 98.31 364 LYS A C 1
ATOM 2897 O O . LYS A 1 364 ? -1.732 0.522 8.040 1.00 98.31 364 LYS A O 1
ATOM 2902 N N . LEU A 1 365 ? -0.457 0.170 9.863 1.00 97.88 365 LEU A N 1
ATOM 2903 C CA . LEU A 1 365 ? -0.887 1.312 10.659 1.00 97.88 365 LEU A CA 1
ATOM 2904 C C . LEU A 1 365 ? 0.258 2.317 10.690 1.00 97.88 365 LEU A C 1
ATOM 2906 O O . LEU A 1 365 ? 1.326 2.012 11.215 1.00 97.88 365 LEU A O 1
ATOM 2910 N N . VAL A 1 366 ? 0.055 3.518 10.163 1.00 96.69 366 VAL A N 1
ATOM 2911 C CA . VAL A 1 366 ? 1.106 4.544 10.206 1.00 96.69 366 VAL A CA 1
ATOM 2912 C C . VAL A 1 366 ? 1.101 5.346 11.501 1.00 96.69 366 VAL A C 1
ATOM 2914 O O . VAL A 1 366 ? 0.080 5.453 12.187 1.00 96.69 366 VAL A O 1
ATOM 2917 N N . LYS A 1 367 ? 2.264 5.916 11.841 1.00 94.69 367 LYS A N 1
ATOM 2918 C CA . LYS A 1 367 ? 2.374 6.909 12.918 1.00 94.69 367 LYS A CA 1
ATOM 2919 C C . LYS A 1 367 ? 1.578 8.169 12.517 1.00 94.69 367 LYS A C 1
ATOM 2921 O O . LYS A 1 367 ? 1.430 8.423 11.316 1.00 94.69 367 LYS A O 1
ATOM 2926 N N . PRO A 1 368 ? 1.097 8.988 13.473 1.00 93.25 368 PRO A N 1
ATOM 2927 C CA . PRO A 1 368 ? 0.185 10.104 13.187 1.00 93.25 368 PRO A CA 1
ATOM 2928 C C . PRO A 1 368 ? 0.669 11.087 12.111 1.00 93.25 368 PRO A C 1
ATOM 2930 O O . PRO A 1 368 ? -0.153 11.654 11.396 1.00 93.25 368 PRO A O 1
ATOM 2933 N N . LYS A 1 369 ? 1.991 11.257 11.955 1.00 92.69 369 LYS A N 1
ATOM 2934 C CA . LYS A 1 369 ? 2.592 12.160 10.961 1.00 92.69 369 LYS A CA 1
ATOM 2935 C C . LYS A 1 369 ? 2.566 11.668 9.508 1.00 92.69 369 LYS A C 1
ATOM 2937 O O . LYS A 1 369 ? 2.715 12.475 8.599 1.00 92.69 369 LYS A O 1
ATOM 2942 N N . TYR A 1 370 ? 2.302 10.383 9.265 1.00 95.50 370 TYR A N 1
ATOM 2943 C CA . TYR A 1 370 ? 2.500 9.754 7.949 1.00 95.50 370 TYR A CA 1
ATOM 2944 C C . TYR A 1 370 ? 1.206 9.333 7.234 1.00 95.50 370 TYR A C 1
ATOM 2946 O O . TYR A 1 370 ? 1.243 8.535 6.296 1.00 95.50 370 TYR A O 1
ATOM 2954 N N . GLY A 1 371 ? 0.048 9.876 7.631 1.00 96.94 371 GLY A N 1
ATOM 2955 C CA . GLY A 1 371 ? -1.237 9.579 6.981 1.00 96.94 371 GLY A CA 1
ATOM 2956 C C . GLY A 1 371 ? -1.230 9.864 5.474 1.00 96.94 371 GLY A C 1
ATOM 2957 O O . GLY A 1 371 ? -1.655 9.028 4.676 1.00 96.94 371 GLY A O 1
ATOM 2958 N N . ARG A 1 372 ? -0.652 11.004 5.076 1.00 96.25 372 ARG A N 1
ATOM 2959 C CA . ARG A 1 372 ? -0.478 11.397 3.668 1.00 96.25 372 ARG A CA 1
ATOM 2960 C C . ARG A 1 372 ? 0.416 10.433 2.884 1.00 96.25 372 ARG A C 1
ATOM 2962 O O . ARG A 1 372 ? 0.105 10.104 1.741 1.00 96.25 372 ARG A O 1
ATOM 2969 N N . THR A 1 373 ? 1.493 9.956 3.501 1.00 96.44 373 THR A N 1
ATOM 2970 C CA . THR A 1 373 ? 2.401 8.961 2.917 1.00 96.44 373 THR A CA 1
ATOM 2971 C C . THR A 1 373 ? 1.690 7.628 2.682 1.00 96.44 373 THR A C 1
ATOM 2973 O O . THR A 1 373 ? 1.777 7.074 1.590 1.00 96.44 373 THR A O 1
ATOM 2976 N N . LEU A 1 374 ? 0.901 7.145 3.650 1.00 98.00 374 LEU A N 1
ATOM 2977 C CA . LEU A 1 374 ? 0.127 5.912 3.469 1.00 98.00 374 LEU A CA 1
ATOM 2978 C C . LEU A 1 374 ? -0.956 6.058 2.395 1.00 98.00 374 LEU A C 1
ATOM 2980 O O . LEU A 1 374 ? -1.189 5.129 1.625 1.00 98.00 374 LEU A O 1
ATOM 2984 N N . ALA A 1 375 ? -1.603 7.225 2.309 1.00 98.25 375 ALA A N 1
ATOM 2985 C CA . ALA A 1 375 ? -2.561 7.511 1.244 1.00 98.25 375 ALA A CA 1
ATOM 2986 C C . ALA A 1 375 ? -1.901 7.445 -0.145 1.00 98.25 375 ALA A C 1
ATOM 2988 O O . ALA A 1 375 ? -2.526 6.982 -1.103 1.00 98.25 375 ALA A O 1
ATOM 2989 N N . ARG A 1 376 ? -0.640 7.886 -0.254 1.00 97.50 376 ARG A N 1
ATOM 2990 C CA . ARG A 1 376 ? 0.165 7.810 -1.481 1.00 97.50 376 ARG A CA 1
ATOM 2991 C C . ARG A 1 376 ? 0.535 6.371 -1.827 1.00 97.50 376 ARG A C 1
ATOM 2993 O O . ARG A 1 376 ? 0.316 5.950 -2.959 1.00 97.50 376 ARG A O 1
ATOM 3000 N N . GLU A 1 377 ? 0.998 5.596 -0.854 1.00 98.19 377 GLU A N 1
ATOM 3001 C CA . GLU A 1 377 ? 1.257 4.163 -1.029 1.00 98.19 377 GLU A CA 1
ATOM 3002 C C . GLU A 1 377 ? -0.005 3.405 -1.476 1.00 98.19 377 GLU A C 1
ATOM 3004 O O . GLU A 1 377 ? 0.034 2.614 -2.420 1.00 98.19 377 GLU A O 1
ATOM 3009 N N . ALA A 1 378 ? -1.151 3.688 -0.850 1.00 98.38 378 ALA A N 1
ATOM 3010 C CA . ALA A 1 378 ? -2.432 3.090 -1.213 1.00 98.38 378 ALA A CA 1
ATOM 3011 C C . ALA A 1 378 ? -2.786 3.324 -2.687 1.00 98.38 378 ALA A C 1
ATOM 3013 O O . ALA A 1 378 ? -3.317 2.426 -3.340 1.00 98.38 378 ALA A O 1
ATOM 3014 N N . TRP A 1 379 ? -2.468 4.507 -3.222 1.00 98.00 379 TRP A N 1
ATOM 3015 C CA . TRP A 1 379 ? -2.707 4.818 -4.627 1.00 98.00 379 TRP A CA 1
ATOM 3016 C C . TRP A 1 379 ? -1.892 3.908 -5.551 1.00 98.00 379 TRP A C 1
ATOM 3018 O O . TRP A 1 379 ? -2.435 3.431 -6.540 1.00 98.00 379 TRP A O 1
ATOM 3028 N N . PHE A 1 380 ? -0.638 3.579 -5.227 1.00 97.94 380 PHE A N 1
ATOM 3029 C CA . PHE A 1 380 ? 0.151 2.652 -6.049 1.00 97.94 380 PHE A CA 1
ATOM 3030 C C . PHE A 1 380 ? -0.468 1.255 -6.115 1.00 97.94 380 PHE A C 1
ATOM 3032 O O . PHE A 1 380 ? -0.564 0.689 -7.204 1.00 97.94 380 PHE A O 1
ATOM 3039 N N . TYR A 1 381 ? -0.971 0.731 -4.993 1.00 98.25 381 TYR A N 1
ATOM 3040 C CA . TYR A 1 381 ? -1.710 -0.534 -5.012 1.00 98.25 381 TYR A CA 1
ATOM 3041 C C . TYR A 1 381 ? -3.002 -0.443 -5.835 1.00 98.25 381 TYR A C 1
ATOM 3043 O O . TYR A 1 381 ? -3.328 -1.388 -6.546 1.00 98.25 381 TYR A O 1
ATOM 3051 N N . GLU A 1 382 ? -3.717 0.688 -5.796 1.00 97.06 382 GLU A N 1
ATOM 3052 C CA . GLU A 1 382 ? -4.880 0.921 -6.665 1.00 97.06 382 GLU A CA 1
ATOM 3053 C C . GLU A 1 382 ? -4.515 0.865 -8.149 1.00 97.06 382 GLU A C 1
ATOM 3055 O O . GLU A 1 382 ? -5.222 0.229 -8.928 1.00 97.06 382 GLU A O 1
ATOM 3060 N N . GLN A 1 383 ? -3.399 1.483 -8.536 1.00 96.00 383 GLN A N 1
ATOM 3061 C CA . GLN A 1 383 ? -2.917 1.465 -9.917 1.00 96.00 383 GLN A CA 1
ATOM 3062 C C . GLN A 1 383 ? -2.500 0.059 -10.364 1.00 96.00 383 GLN A C 1
ATOM 3064 O O . GLN A 1 383 ? -2.833 -0.349 -11.471 1.00 96.00 383 GLN A O 1
ATOM 3069 N N . LEU A 1 384 ? -1.824 -0.700 -9.500 1.00 96.06 384 LEU A N 1
ATOM 3070 C CA . LEU A 1 384 ? -1.425 -2.080 -9.789 1.00 96.06 384 LEU A CA 1
ATOM 3071 C C . LEU A 1 384 ? -2.627 -3.032 -9.844 1.00 96.06 384 LEU A C 1
ATOM 3073 O O . LEU A 1 384 ? -2.634 -3.952 -10.651 1.00 96.06 384 LEU A O 1
ATOM 3077 N N . ALA A 1 385 ? -3.669 -2.798 -9.043 1.00 95.25 385 ALA A N 1
ATOM 3078 C CA . ALA A 1 385 ? -4.895 -3.597 -9.071 1.00 95.25 385 ALA A CA 1
ATOM 3079 C C . ALA A 1 385 ? -5.743 -3.383 -10.338 1.00 95.25 385 ALA A C 1
ATOM 3081 O O . ALA A 1 385 ? -6.570 -4.232 -10.675 1.00 95.25 385 ALA A O 1
ATOM 3082 N N . LEU A 1 386 ? -5.558 -2.264 -11.049 1.00 93.25 386 LEU A N 1
ATOM 3083 C CA . LEU A 1 386 ? -6.205 -2.029 -12.343 1.00 93.25 386 LEU A CA 1
ATOM 3084 C C . LEU A 1 386 ? -5.596 -2.874 -13.468 1.00 93.25 386 LEU A C 1
ATOM 3086 O O . LEU A 1 386 ? -6.294 -3.164 -14.440 1.00 93.25 386 LEU A O 1
ATOM 3090 N N . GLU A 1 387 ? -4.334 -3.283 -13.330 1.00 91.25 387 GLU A N 1
ATOM 3091 C CA . GLU A 1 387 ? -3.637 -4.112 -14.308 1.00 91.25 387 GLU A CA 1
ATOM 3092 C C . GLU A 1 387 ? -3.890 -5.605 -14.019 1.00 91.25 387 GLU A C 1
ATOM 3094 O O . GLU A 1 387 ? -3.499 -6.122 -12.964 1.00 91.25 387 GLU A O 1
ATOM 3099 N N . PRO A 1 388 ? -4.551 -6.345 -14.931 1.00 89.50 388 PRO A N 1
ATOM 3100 C CA . PRO A 1 388 ? -4.893 -7.741 -14.692 1.00 89.50 388 PRO A CA 1
ATOM 3101 C C . PRO A 1 388 ? -3.663 -8.607 -14.401 1.00 89.50 388 PRO A C 1
ATOM 3103 O O . PRO A 1 388 ? -2.718 -8.655 -15.186 1.00 89.50 388 PRO A O 1
ATOM 3106 N N . GLY A 1 389 ? -3.711 -9.341 -13.287 1.00 89.31 389 GLY A N 1
ATOM 3107 C CA . GLY A 1 389 ? -2.676 -10.301 -12.897 1.00 89.31 389 GLY A CA 1
ATOM 3108 C C . GLY A 1 389 ? -1.433 -9.695 -12.244 1.00 89.31 389 GLY A C 1
ATOM 3109 O O . GLY A 1 389 ? -0.429 -10.389 -12.143 1.00 89.31 389 GLY A O 1
ATOM 3110 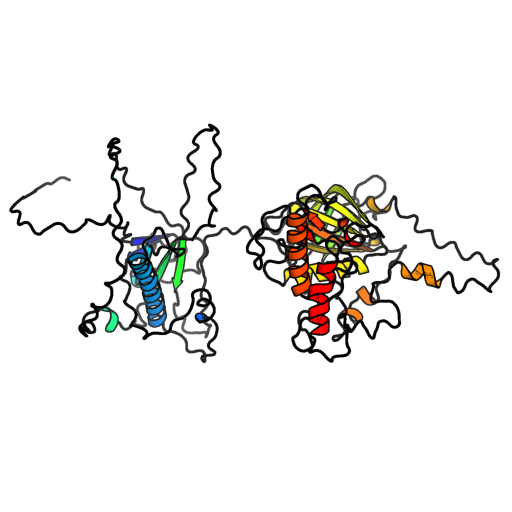N N . TYR A 1 390 ? -1.486 -8.435 -11.802 1.00 94.75 390 TYR A N 1
ATOM 3111 C CA . TYR A 1 390 ? -0.415 -7.805 -11.022 1.00 94.75 390 TYR A CA 1
ATOM 3112 C C . TYR A 1 390 ? -0.668 -7.977 -9.522 1.00 94.75 390 TYR A C 1
ATOM 3114 O O . TYR A 1 390 ? 0.153 -8.537 -8.788 1.00 94.75 390 TYR A O 1
ATOM 3122 N N . GLU A 1 391 ? -1.848 -7.550 -9.075 1.00 95.44 391 GLU A N 1
ATOM 3123 C CA . GLU A 1 391 ? -2.295 -7.739 -7.701 1.00 95.44 391 GLU A CA 1
ATOM 3124 C C . GLU A 1 391 ? -2.360 -9.233 -7.342 1.00 95.44 391 GLU A C 1
ATOM 3126 O O . GLU A 1 391 ? -2.969 -10.042 -8.042 1.00 95.44 391 GLU A O 1
ATOM 3131 N N . GLY A 1 392 ? -1.723 -9.605 -6.233 1.00 96.00 392 GLY A N 1
ATOM 3132 C CA . GLY A 1 392 ? -1.626 -10.985 -5.770 1.00 96.00 392 GLY A CA 1
ATOM 3133 C C . GLY A 1 392 ? -0.562 -11.820 -6.482 1.00 96.00 392 GLY A C 1
ATOM 3134 O O . GLY A 1 392 ? -0.266 -12.900 -5.988 1.00 96.00 392 GLY A O 1
ATOM 3135 N N . ALA A 1 393 ? 0.038 -11.351 -7.582 1.00 96.94 393 ALA A N 1
ATOM 3136 C CA . ALA A 1 393 ? 1.130 -12.048 -8.270 1.00 96.94 393 ALA A CA 1
ATOM 3137 C C . ALA A 1 393 ? 2.494 -11.409 -7.976 1.00 96.94 393 ALA A C 1
ATOM 3139 O O . ALA A 1 393 ? 3.408 -12.105 -7.542 1.00 96.94 393 ALA A O 1
ATOM 3140 N N . ILE A 1 394 ? 2.613 -10.088 -8.155 1.00 97.56 394 ILE A N 1
ATOM 3141 C CA . ILE A 1 394 ? 3.870 -9.333 -7.968 1.00 97.56 394 ILE A CA 1
ATOM 3142 C C . ILE A 1 394 ? 3.828 -8.376 -6.768 1.00 97.56 394 ILE A C 1
ATOM 3144 O O . ILE A 1 394 ? 4.867 -7.985 -6.240 1.00 97.56 394 ILE A O 1
ATOM 3148 N N . THR A 1 395 ? 2.629 -8.037 -6.294 1.00 97.94 395 THR A N 1
ATOM 3149 C CA . THR A 1 395 ? 2.373 -7.292 -5.051 1.00 97.94 395 THR A CA 1
ATOM 3150 C C . THR A 1 395 ? 1.310 -8.016 -4.226 1.00 97.94 395 THR A C 1
ATOM 3152 O O . THR A 1 395 ? 0.559 -8.819 -4.788 1.00 97.94 395 THR A O 1
ATOM 3155 N N . PRO A 1 396 ? 1.199 -7.787 -2.905 1.00 98.19 396 PRO A N 1
ATOM 3156 C CA . PRO A 1 396 ? 0.060 -8.301 -2.144 1.00 98.19 396 PRO A CA 1
ATOM 3157 C C . PRO A 1 396 ? -1.262 -7.768 -2.701 1.00 98.19 396 PRO A C 1
ATOM 3159 O O . PRO A 1 396 ? -1.307 -6.681 -3.288 1.00 98.19 396 PRO A O 1
ATOM 3162 N N . ARG A 1 397 ? -2.352 -8.504 -2.461 1.00 97.88 397 ARG A N 1
ATOM 3163 C CA . ARG A 1 397 ? -3.692 -7.932 -2.645 1.00 97.88 397 ARG A CA 1
ATOM 3164 C C . ARG A 1 397 ? -3.939 -6.795 -1.660 1.00 97.88 397 ARG A C 1
ATOM 3166 O O . ARG A 1 397 ? -3.606 -6.921 -0.485 1.00 97.88 397 ARG A O 1
ATOM 3173 N N . CYS A 1 398 ? -4.548 -5.712 -2.117 1.00 98.06 398 CYS A N 1
ATOM 3174 C CA . CYS A 1 398 ? -4.936 -4.566 -1.315 1.00 98.06 398 CYS A CA 1
ATOM 3175 C C . CYS A 1 398 ? -6.456 -4.526 -1.169 1.00 98.06 398 CYS A C 1
ATOM 3177 O O . CYS A 1 398 ? -7.209 -4.474 -2.137 1.00 98.06 398 CYS A O 1
ATOM 3179 N N . PHE A 1 399 ? -6.923 -4.525 0.074 1.00 98.06 399 PHE A N 1
ATOM 3180 C CA . PHE A 1 399 ? -8.349 -4.517 0.404 1.00 98.06 399 PHE A CA 1
ATOM 3181 C C . PHE A 1 399 ? -8.854 -3.125 0.769 1.00 98.06 399 PHE A C 1
ATOM 3183 O O . PHE A 1 399 ? -10.065 -2.893 0.806 1.00 98.06 399 PHE A O 1
ATOM 3190 N N . GLY A 1 400 ? -7.933 -2.187 0.993 1.00 98.00 400 GLY A N 1
ATOM 3191 C CA . GLY A 1 400 ? -8.256 -0.777 1.029 1.00 98.00 400 GLY A CA 1
ATOM 3192 C C . GLY A 1 400 ? -7.481 0.073 2.002 1.00 98.00 400 GLY A C 1
ATOM 3193 O O . GLY A 1 400 ? -6.811 -0.420 2.905 1.00 98.00 400 GLY A O 1
ATOM 3194 N N . PHE A 1 401 ? -7.657 1.376 1.813 1.00 98.62 401 PHE A N 1
ATOM 3195 C CA . PHE A 1 401 ? -7.150 2.423 2.677 1.00 98.62 401 PHE A CA 1
ATOM 3196 C C . PHE A 1 401 ? -8.296 3.056 3.465 1.00 98.62 401 PHE A C 1
ATOM 3198 O O . PHE A 1 401 ? -9.286 3.514 2.890 1.00 98.62 401 PHE A O 1
ATOM 3205 N N . PHE A 1 402 ? -8.171 3.051 4.785 1.00 98.62 402 PHE A N 1
ATOM 3206 C CA . PHE A 1 402 ? -9.222 3.436 5.712 1.00 98.62 402 PHE A CA 1
ATOM 3207 C C . PHE A 1 402 ? -8.705 4.473 6.696 1.00 98.62 402 PHE A C 1
ATOM 3209 O O . PHE A 1 402 ? -7.559 4.399 7.145 1.00 98.62 402 PHE A O 1
ATOM 3216 N N . THR A 1 403 ? -9.564 5.425 7.047 1.00 98.44 403 THR A N 1
ATOM 3217 C CA . THR A 1 403 ? -9.222 6.467 8.010 1.00 98.44 403 THR A CA 1
ATOM 3218 C C . THR A 1 403 ? -10.357 6.741 8.988 1.00 98.44 403 THR A C 1
ATOM 3220 O O . THR A 1 403 ? -11.531 6.480 8.703 1.00 98.44 403 THR A O 1
ATOM 3223 N N . VAL A 1 404 ? -9.998 7.256 10.165 1.00 98.19 404 VAL A N 1
ATOM 3224 C CA . VAL A 1 404 ? -10.935 7.836 11.136 1.00 98.19 404 VAL A CA 1
ATOM 3225 C C . VAL A 1 404 ? -10.197 8.832 12.040 1.00 98.19 404 VAL A C 1
ATOM 3227 O O . VAL A 1 404 ? -9.077 8.539 12.472 1.00 98.19 404 VAL A O 1
ATOM 3230 N N . PRO A 1 405 ? -10.762 10.018 12.327 1.00 97.56 405 PRO A N 1
ATOM 3231 C CA . PRO A 1 405 ? -10.223 10.898 13.361 1.00 97.56 405 PRO A CA 1
ATOM 3232 C C . PRO A 1 405 ? -10.295 10.223 14.735 1.00 97.56 405 PRO A C 1
ATOM 3234 O O . PRO A 1 405 ? -11.329 9.660 15.097 1.00 97.56 405 PRO A O 1
ATOM 3237 N N . LEU A 1 406 ? -9.228 10.291 15.537 1.00 95.94 406 LEU A N 1
ATOM 3238 C CA . LEU A 1 406 ? -9.207 9.641 16.854 1.00 95.94 406 LEU A CA 1
ATOM 3239 C C . LEU A 1 406 ? -10.330 10.155 17.769 1.00 95.94 406 LEU A C 1
ATOM 3241 O O . LEU A 1 406 ? -10.933 9.373 18.499 1.00 95.94 406 LEU A O 1
ATOM 3245 N N . LYS A 1 407 ? -10.662 11.449 17.691 1.00 95.56 407 LYS A N 1
ATOM 3246 C CA . LYS A 1 407 ? -11.749 12.061 18.477 1.00 95.56 407 LYS A CA 1
ATOM 3247 C C . LYS A 1 407 ? -13.137 11.470 18.193 1.00 95.56 407 LYS A C 1
ATOM 3249 O O . LYS A 1 407 ? -14.024 11.590 19.036 1.00 95.56 407 LYS A O 1
ATOM 3254 N N . ASP A 1 408 ? -13.321 10.858 17.023 1.00 96.94 408 ASP A N 1
ATOM 3255 C CA . ASP A 1 408 ? -14.587 10.243 16.610 1.00 96.94 408 ASP A CA 1
ATOM 3256 C C . ASP A 1 408 ? -14.692 8.786 17.096 1.00 96.94 408 ASP A C 1
ATOM 3258 O O . ASP A 1 408 ? -15.739 8.150 16.965 1.00 96.94 408 ASP A O 1
ATOM 3262 N N . CYS A 1 409 ? -13.617 8.249 17.680 1.00 96.56 409 CYS A N 1
ATOM 3263 C CA . CYS A 1 409 ? -13.558 6.889 18.189 1.00 96.56 409 CYS A CA 1
ATOM 3264 C C . CYS A 1 409 ? -14.095 6.811 19.623 1.00 96.56 409 CYS A C 1
ATOM 3266 O O . CYS A 1 409 ? -13.637 7.529 20.519 1.00 96.56 409 CYS A O 1
ATOM 3268 N N . LEU A 1 410 ? -15.026 5.885 19.858 1.00 94.56 410 LEU A N 1
ATOM 3269 C CA . LEU A 1 410 ? -15.603 5.614 21.173 1.00 94.56 410 LEU A CA 1
ATOM 3270 C C . LEU A 1 410 ? -15.328 4.167 21.599 1.00 94.56 410 LEU A C 1
ATOM 3272 O O . LEU A 1 410 ? -15.290 3.265 20.770 1.00 94.56 410 LEU A O 1
ATOM 3276 N N . ASP A 1 411 ? -15.162 3.938 22.899 1.00 93.31 411 ASP A N 1
ATOM 3277 C CA . ASP A 1 411 ? -15.105 2.599 23.477 1.00 93.31 411 ASP A CA 1
ATOM 3278 C C . ASP A 1 411 ? -16.498 1.948 23.558 1.00 93.31 411 ASP A C 1
ATOM 3280 O O . ASP A 1 411 ? -17.534 2.565 23.295 1.00 93.31 411 ASP A O 1
ATOM 3284 N N . VAL A 1 412 ? -16.540 0.691 24.008 1.00 89.81 412 VAL A N 1
ATOM 3285 C CA . VAL A 1 412 ? -17.788 -0.075 24.189 1.00 89.81 412 VAL A CA 1
ATOM 3286 C C . VAL A 1 412 ? -18.778 0.555 25.188 1.00 89.81 412 VAL A C 1
ATOM 3288 O O . VAL A 1 412 ? -19.939 0.150 25.252 1.00 89.81 412 VAL A O 1
ATOM 3291 N N . LYS A 1 413 ? -18.346 1.534 25.995 1.00 91.75 413 LYS A N 1
ATOM 3292 C CA . LYS A 1 413 ? -19.174 2.298 26.946 1.00 91.75 413 LYS A CA 1
ATOM 3293 C C . LYS A 1 413 ? -19.547 3.685 26.405 1.00 91.75 413 LYS A C 1
ATOM 3295 O O . LYS A 1 413 ? -20.194 4.449 27.125 1.00 91.75 413 LYS A O 1
ATOM 3300 N N . GLY A 1 414 ? -19.164 4.018 25.173 1.00 92.56 414 GLY A N 1
ATOM 3301 C CA . GLY A 1 414 ? -19.394 5.320 24.553 1.00 92.56 414 GLY A CA 1
ATOM 3302 C C . GLY A 1 414 ? -18.463 6.427 25.056 1.00 92.56 414 GLY A C 1
ATOM 3303 O O . GLY A 1 414 ? -18.777 7.603 24.877 1.00 92.56 414 GLY A O 1
ATOM 3304 N N . LYS A 1 415 ? -17.353 6.091 25.723 1.00 94.00 415 LYS A N 1
ATOM 3305 C CA . LYS A 1 415 ? -16.327 7.063 26.118 1.00 94.00 415 LYS A CA 1
ATOM 3306 C C . LYS A 1 415 ? -15.350 7.307 24.968 1.00 94.00 415 LYS A C 1
ATOM 3308 O O . LYS A 1 415 ? -15.048 6.360 24.251 1.00 94.00 415 LYS A O 1
ATOM 3313 N N . PRO A 1 416 ? -14.778 8.514 24.837 1.00 94.38 416 PRO A N 1
ATOM 3314 C CA . PRO A 1 416 ? -13.688 8.752 23.900 1.00 94.38 416 PRO A CA 1
ATOM 3315 C C . PRO A 1 416 ? -12.517 7.792 24.125 1.00 94.38 416 PRO A C 1
ATOM 3317 O O . PRO A 1 416 ? -12.125 7.511 25.266 1.00 94.38 416 PRO A O 1
ATOM 3320 N N . VAL A 1 417 ? -11.961 7.297 23.026 1.00 94.88 417 VAL A N 1
ATOM 3321 C CA . VAL A 1 417 ? -10.691 6.570 23.025 1.00 94.88 417 VAL A CA 1
ATOM 3322 C C . VAL A 1 417 ? -9.575 7.531 23.419 1.00 94.88 417 VAL A C 1
ATOM 3324 O O . VAL A 1 417 ? -9.504 8.641 22.897 1.00 94.88 417 VAL A O 1
ATOM 3327 N N . SER A 1 418 ? -8.713 7.120 24.352 1.00 89.25 418 SER A N 1
ATOM 3328 C CA . SER A 1 418 ? -7.641 7.988 24.852 1.00 89.25 418 SER A CA 1
ATOM 3329 C C . SER A 1 418 ? -6.298 7.737 24.178 1.00 89.25 418 SER A C 1
ATOM 3331 O O . SER A 1 418 ? -5.492 8.659 24.104 1.00 89.25 418 SER A O 1
ATOM 3333 N N . HIS A 1 419 ? -6.044 6.522 23.684 1.00 89.69 419 HIS A N 1
ATOM 3334 C CA . HIS A 1 419 ? -4.778 6.189 23.038 1.00 89.69 419 HIS A CA 1
ATOM 3335 C C . HIS A 1 419 ? -4.884 4.985 22.092 1.00 89.69 419 HIS A C 1
ATOM 3337 O O . HIS A 1 419 ? -5.779 4.138 22.190 1.00 89.69 419 HIS A O 1
ATOM 3343 N N . ILE A 1 420 ? -3.928 4.925 21.165 1.00 92.69 420 ILE A N 1
ATOM 3344 C CA . ILE A 1 420 ? -3.706 3.821 20.232 1.00 92.69 420 ILE A CA 1
ATOM 3345 C C . ILE A 1 420 ? -2.474 3.074 20.718 1.00 92.69 420 ILE A C 1
ATOM 3347 O O . ILE A 1 420 ? -1.383 3.638 20.737 1.00 92.69 420 ILE A O 1
ATOM 3351 N N . LYS A 1 421 ? -2.645 1.813 21.116 1.00 89.25 421 LYS A N 1
ATOM 3352 C CA . LYS A 1 421 ? -1.586 1.039 21.776 1.00 89.25 421 LYS A CA 1
ATOM 3353 C C . LYS A 1 421 ? -0.281 0.968 20.973 1.00 89.25 421 LYS A C 1
ATOM 3355 O O . LYS A 1 421 ? 0.779 1.178 21.555 1.00 89.25 421 LYS A O 1
ATOM 3360 N N . PRO A 1 422 ? -0.320 0.735 19.646 1.00 87.75 422 PRO A N 1
ATOM 3361 C CA . PRO A 1 422 ? 0.880 0.798 18.812 1.00 87.75 422 PRO A CA 1
ATOM 3362 C C . PRO A 1 422 ? 1.662 2.116 18.872 1.00 87.75 422 PRO A C 1
ATOM 3364 O O . PRO A 1 422 ? 2.844 2.116 18.558 1.00 87.75 422 PRO A O 1
ATOM 3367 N N . TRP A 1 423 ? 1.034 3.230 19.254 1.00 88.31 423 TRP A N 1
ATOM 3368 C CA . TRP A 1 423 ? 1.703 4.525 19.339 1.00 88.31 423 TRP A CA 1
ATOM 3369 C C . TRP A 1 423 ? 2.302 4.819 20.728 1.00 88.31 423 TRP A C 1
ATOM 3371 O O . TRP A 1 423 ? 3.075 5.762 20.857 1.00 88.31 423 TRP A O 1
ATOM 3381 N N . GLU A 1 424 ? 1.999 4.028 21.765 1.00 83.44 424 GLU A N 1
ATOM 3382 C CA . GLU A 1 424 ? 2.444 4.296 23.148 1.00 83.44 424 GLU A CA 1
ATOM 3383 C C . GLU A 1 424 ? 3.972 4.351 23.311 1.00 83.44 424 GLU A C 1
ATOM 3385 O O . GLU A 1 424 ? 4.466 5.092 24.156 1.00 83.44 424 GLU A O 1
ATOM 3390 N N . ASN A 1 425 ? 4.720 3.593 22.504 1.00 70.50 425 ASN A N 1
ATOM 3391 C CA . ASN A 1 425 ? 6.184 3.540 22.587 1.00 70.50 425 ASN A CA 1
ATOM 3392 C C . ASN A 1 425 ? 6.890 4.619 21.746 1.00 70.50 425 ASN A C 1
ATOM 3394 O O . ASN A 1 425 ? 8.091 4.807 21.904 1.00 70.50 425 ASN A O 1
ATOM 3398 N N . ASP A 1 426 ? 6.155 5.299 20.862 1.00 62.38 426 ASP A N 1
ATOM 3399 C CA . ASP A 1 426 ? 6.688 6.204 19.832 1.00 62.38 426 ASP A CA 1
ATOM 3400 C C . ASP A 1 426 ? 6.213 7.655 19.997 1.00 62.38 426 ASP A C 1
ATOM 3402 O O . ASP A 1 426 ? 6.791 8.567 19.409 1.00 62.38 426 ASP A O 1
ATOM 3406 N N . ILE A 1 427 ? 5.159 7.899 20.786 1.00 55.59 427 ILE A N 1
ATOM 3407 C CA . ILE A 1 427 ? 4.708 9.252 21.132 1.00 55.59 427 ILE A CA 1
ATOM 3408 C C . ILE A 1 427 ? 5.563 9.789 22.292 1.00 55.59 427 ILE A C 1
ATOM 3410 O O . ILE A 1 427 ? 5.068 10.178 23.344 1.00 55.59 427 ILE A O 1
ATOM 3414 N N . THR A 1 428 ? 6.872 9.883 22.087 1.00 48.84 428 THR A N 1
ATOM 3415 C CA . THR A 1 428 ? 7.512 11.173 22.351 1.00 48.84 428 THR A CA 1
ATOM 3416 C C . THR A 1 428 ? 7.325 11.974 21.070 1.00 48.84 428 THR A C 1
ATOM 3418 O O . THR A 1 428 ? 8.247 12.159 20.284 1.00 48.84 428 THR A O 1
ATOM 3421 N N . ILE A 1 429 ? 6.083 12.404 20.808 1.00 50.84 429 ILE A N 1
ATOM 3422 C CA . ILE A 1 429 ? 5.920 13.692 20.138 1.00 50.84 429 ILE A CA 1
ATOM 3423 C C . ILE A 1 429 ? 6.544 14.605 21.172 1.00 50.84 429 ILE A C 1
ATOM 3425 O O . ILE A 1 429 ? 5.897 14.816 22.199 1.00 50.84 429 ILE A O 1
ATOM 3429 N N . ASP A 1 430 ? 7.818 14.970 20.998 1.00 48.28 430 ASP A N 1
ATOM 3430 C CA . ASP A 1 430 ? 8.420 15.987 21.844 1.00 48.28 430 ASP A CA 1
ATOM 3431 C C . ASP A 1 430 ? 7.416 17.135 21.802 1.00 48.28 430 ASP A C 1
ATOM 3433 O O . ASP A 1 430 ? 7.083 17.617 20.712 1.00 48.28 430 ASP A O 1
ATOM 3437 N N . PRO A 1 431 ? 6.726 17.404 22.924 1.00 53.38 431 PRO A N 1
ATOM 3438 C CA . PRO A 1 431 ? 5.692 18.406 22.922 1.00 53.38 431 PRO A CA 1
ATOM 3439 C C . PRO A 1 431 ? 6.457 19.686 22.680 1.00 53.38 431 PRO A C 1
ATOM 3441 O O . PRO A 1 431 ? 7.114 20.098 23.630 1.00 53.38 431 PRO A O 1
ATOM 3444 N N . LEU A 1 432 ? 6.419 20.183 21.425 1.00 52.47 432 LEU A N 1
ATOM 3445 C CA . LEU A 1 432 ? 7.069 21.401 20.924 1.00 52.47 432 LEU A CA 1
ATOM 3446 C C . LEU A 1 432 ? 7.463 22.231 22.129 1.00 52.47 432 LEU A C 1
ATOM 3448 O O . LEU A 1 432 ? 6.555 22.755 22.793 1.00 52.47 432 LEU A O 1
ATOM 3452 N N . GLU A 1 433 ? 8.741 22.142 22.529 1.00 52.50 433 GLU A N 1
ATOM 3453 C CA . GLU A 1 433 ? 9.158 22.748 23.788 1.00 52.50 433 GLU A CA 1
ATOM 3454 C C . GLU A 1 433 ? 8.714 24.205 23.691 1.00 52.50 433 GLU A C 1
ATOM 3456 O O . GLU A 1 433 ? 9.050 24.856 22.707 1.00 52.50 433 GLU A O 1
ATOM 3461 N N . PRO A 1 434 ? 7.837 24.678 24.597 1.00 56.78 434 PRO A N 1
ATOM 3462 C CA . PRO A 1 434 ? 7.227 25.984 24.441 1.00 56.78 434 PRO A CA 1
ATOM 3463 C C . PRO A 1 434 ? 8.356 26.998 24.373 1.00 56.78 434 PRO A C 1
ATOM 3465 O O . PRO A 1 434 ? 9.097 27.088 25.354 1.00 56.78 434 PRO A O 1
ATOM 3468 N N . ASP A 1 435 ? 8.460 27.672 23.223 1.00 50.53 435 ASP A N 1
ATOM 3469 C CA . ASP A 1 435 ? 9.471 28.657 22.846 1.00 50.53 435 ASP A CA 1
ATOM 3470 C C . ASP A 1 435 ? 10.089 29.274 24.099 1.00 50.53 435 ASP A C 1
ATOM 3472 O O . ASP A 1 435 ? 9.456 30.061 24.816 1.00 50.53 435 ASP A O 1
ATOM 3476 N N . SER A 1 436 ? 11.284 28.812 24.473 1.00 60.16 436 SER A N 1
ATOM 3477 C CA . SER A 1 436 ? 11.950 29.374 25.635 1.00 60.16 436 SER A CA 1
ATOM 3478 C C . SER A 1 436 ? 12.387 30.784 25.252 1.00 60.16 436 SER A C 1
ATOM 3480 O O . SER A 1 436 ? 13.398 30.936 24.577 1.00 60.16 436 SER A O 1
ATOM 3482 N N . ASP A 1 437 ? 11.615 31.787 25.684 1.00 61.47 437 ASP A N 1
ATOM 3483 C CA . ASP A 1 437 ? 11.732 33.238 25.418 1.00 61.47 437 ASP A CA 1
ATOM 3484 C C . ASP A 1 437 ? 13.120 33.891 25.716 1.00 61.47 437 ASP A C 1
ATOM 3486 O O . ASP A 1 437 ? 13.227 35.117 25.762 1.00 61.47 437 ASP A O 1
ATOM 3490 N N . ASP A 1 438 ? 14.184 33.122 25.971 1.00 63.38 438 ASP A N 1
ATOM 3491 C CA . ASP A 1 438 ? 15.473 33.596 26.497 1.00 63.38 438 ASP A CA 1
ATOM 3492 C C . ASP A 1 438 ? 16.706 33.198 25.644 1.00 63.38 438 ASP A C 1
ATOM 3494 O O . ASP A 1 438 ? 17.839 33.405 26.097 1.00 63.38 438 ASP A O 1
ATOM 3498 N N . ALA A 1 439 ? 16.536 32.640 24.440 1.00 58.41 439 ALA A N 1
ATOM 3499 C CA . ALA A 1 439 ? 17.650 32.301 23.547 1.00 58.41 439 ALA A CA 1
ATOM 3500 C C . ALA A 1 439 ? 17.865 33.383 22.461 1.00 58.41 439 ALA A C 1
ATOM 3502 O O . ALA A 1 439 ? 16.939 34.045 22.006 1.00 58.41 439 ALA A O 1
ATOM 3503 N N . ASP A 1 440 ? 19.135 33.683 22.172 1.00 63.81 440 ASP A N 1
ATOM 3504 C CA . ASP A 1 440 ? 19.569 34.790 21.310 1.00 63.81 440 ASP A CA 1
ATOM 3505 C C . ASP A 1 440 ? 19.019 34.637 19.869 1.00 63.81 440 ASP A C 1
ATOM 3507 O O . ASP A 1 440 ? 19.402 33.712 19.159 1.00 63.81 440 ASP A O 1
ATOM 3511 N N . GLU A 1 441 ? 18.213 35.611 19.418 1.00 62.25 441 GLU A N 1
ATOM 3512 C CA . GLU A 1 441 ? 17.480 35.697 18.130 1.00 62.25 441 GLU A CA 1
ATOM 3513 C C . GLU A 1 441 ? 18.322 35.606 16.822 1.00 62.25 441 GLU A C 1
ATOM 3515 O O . GLU A 1 441 ? 17.853 36.032 15.766 1.00 62.25 441 GLU A O 1
ATOM 3520 N N . SER A 1 442 ? 19.583 35.154 16.826 1.00 63.00 442 SER A N 1
ATOM 3521 C CA . SER A 1 442 ? 20.443 35.222 15.627 1.00 63.00 442 SER A CA 1
ATOM 3522 C C . SER A 1 442 ? 20.718 33.910 14.893 1.00 63.00 442 SER A C 1
ATOM 3524 O O . SER A 1 442 ? 21.179 34.002 13.759 1.00 63.00 442 SER A O 1
ATOM 3526 N N . ASP A 1 443 ? 20.424 32.743 15.480 1.00 58.59 443 ASP A N 1
ATOM 3527 C CA . ASP A 1 443 ? 20.710 31.428 14.863 1.00 58.59 443 ASP A CA 1
ATOM 3528 C C . ASP A 1 443 ? 19.476 30.483 14.793 1.00 58.59 443 ASP A C 1
ATOM 3530 O O . ASP A 1 443 ? 19.592 29.367 14.298 1.00 58.59 443 ASP A O 1
ATOM 3534 N N . GLU A 1 444 ? 18.284 30.917 15.231 1.00 56.38 444 GLU A N 1
ATOM 3535 C CA . GLU A 1 444 ? 17.078 30.062 15.354 1.00 56.38 444 GLU A CA 1
ATOM 3536 C C . GLU A 1 444 ? 16.265 29.887 14.053 1.00 56.38 444 GLU A C 1
ATOM 3538 O O . GLU A 1 444 ? 15.501 28.933 13.931 1.00 56.38 444 GLU A O 1
ATOM 3543 N N . GLU A 1 445 ? 16.452 30.742 13.037 1.00 58.75 445 GLU A N 1
ATOM 3544 C CA . GLU A 1 445 ? 15.692 30.631 11.775 1.00 58.75 445 GLU A CA 1
ATOM 3545 C C . GLU A 1 445 ? 16.074 29.387 10.938 1.00 58.75 445 GLU A C 1
ATOM 3547 O O . GLU A 1 445 ? 15.289 28.964 10.092 1.00 58.75 445 GLU A O 1
ATOM 3552 N N . GLU A 1 446 ? 17.251 28.777 11.149 1.00 59.06 446 GLU A N 1
ATOM 3553 C CA . GLU A 1 446 ? 17.674 27.588 10.382 1.00 59.06 446 GLU A CA 1
ATOM 3554 C C . GLU A 1 446 ? 17.202 26.253 10.998 1.00 59.06 446 GLU A C 1
ATOM 3556 O O . GLU A 1 446 ? 17.064 25.273 10.262 1.00 59.06 446 GLU A O 1
ATOM 3561 N N . GLU A 1 447 ? 16.919 26.188 12.308 1.00 57.56 447 GLU A N 1
ATOM 3562 C CA . GLU A 1 447 ? 16.532 24.932 12.980 1.00 57.56 447 GLU A CA 1
ATOM 3563 C C . GLU A 1 447 ? 15.027 24.618 12.841 1.00 57.56 447 GLU A C 1
ATOM 3565 O O . GLU A 1 447 ? 14.666 23.458 12.623 1.00 57.56 447 GLU A O 1
ATOM 3570 N N . GLU A 1 448 ? 14.146 25.629 12.831 1.00 56.62 448 GLU A N 1
ATOM 3571 C CA . GLU A 1 448 ? 12.699 25.423 12.621 1.00 56.62 448 GLU A CA 1
ATOM 3572 C C . GLU A 1 448 ? 12.361 24.886 11.211 1.00 56.62 448 GLU A C 1
ATOM 3574 O O . GLU A 1 448 ? 11.379 24.162 11.028 1.00 56.62 448 GLU A O 1
ATOM 3579 N N . GLU A 1 449 ? 13.188 25.169 10.194 1.00 58.62 449 GLU A N 1
ATOM 3580 C CA . GLU A 1 449 ? 12.976 24.670 8.824 1.00 58.62 449 GLU A CA 1
ATOM 3581 C C . GLU A 1 449 ? 13.369 23.189 8.629 1.00 58.62 449 GLU A C 1
ATOM 3583 O O . GLU A 1 449 ? 13.048 22.590 7.593 1.00 58.62 449 GLU A O 1
ATOM 3588 N N . GLU A 1 450 ? 14.107 22.580 9.564 1.00 59.59 450 GLU A N 1
ATOM 3589 C CA . GLU A 1 450 ? 14.547 21.180 9.460 1.00 59.59 450 GLU A CA 1
ATOM 3590 C C . GLU A 1 450 ? 13.480 20.199 9.972 1.00 59.59 450 GLU A C 1
ATOM 3592 O O . GLU A 1 450 ? 13.218 19.189 9.308 1.00 59.59 450 GLU A O 1
ATOM 3597 N N . GLU A 1 451 ? 12.816 20.504 11.095 1.00 57.97 451 GLU A N 1
ATOM 3598 C CA . GLU A 1 451 ? 11.812 19.615 11.709 1.00 57.97 451 GLU A CA 1
ATOM 3599 C C . GLU A 1 451 ? 10.576 19.407 10.822 1.00 57.97 451 GLU A C 1
ATOM 3601 O O . GLU A 1 451 ? 9.950 18.340 10.825 1.00 57.97 451 GLU A O 1
ATOM 3606 N N . ASP A 1 452 ? 10.264 20.386 9.974 1.00 62.91 452 ASP A N 1
ATOM 3607 C CA . ASP A 1 452 ? 9.083 20.352 9.117 1.00 62.91 452 ASP A CA 1
ATOM 3608 C C . ASP A 1 452 ? 9.231 19.444 7.881 1.00 62.91 452 ASP A C 1
ATOM 3610 O O . ASP A 1 452 ? 8.263 19.211 7.153 1.00 62.91 452 ASP A O 1
ATOM 3614 N N . ARG A 1 453 ? 10.423 18.884 7.628 1.00 73.75 453 ARG A N 1
ATOM 3615 C CA . ARG A 1 453 ? 10.691 18.050 6.435 1.00 73.75 453 ARG A CA 1
ATOM 3616 C C . ARG A 1 453 ? 10.351 16.579 6.628 1.00 73.75 453 ARG A C 1
ATOM 3618 O O . ARG A 1 453 ? 10.279 15.817 5.665 1.00 73.75 453 ARG A O 1
ATOM 3625 N N . ASP A 1 454 ? 10.117 16.164 7.863 1.00 75.00 454 ASP A N 1
ATOM 3626 C CA . ASP A 1 454 ? 10.036 14.755 8.237 1.00 75.00 454 ASP A CA 1
ATOM 3627 C C . ASP A 1 454 ? 8.784 14.047 7.680 1.00 75.00 454 ASP A C 1
ATOM 3629 O O . ASP A 1 454 ? 8.751 12.822 7.543 1.00 75.00 454 ASP A O 1
ATOM 3633 N N . TRP A 1 455 ? 7.752 14.823 7.332 1.00 78.44 455 TRP A N 1
ATOM 3634 C CA . TRP A 1 455 ? 6.504 14.372 6.706 1.00 78.44 455 TRP A CA 1
ATOM 3635 C C . TRP A 1 455 ? 6.428 14.678 5.201 1.00 78.44 455 TRP A C 1
ATOM 3637 O O . TRP A 1 455 ? 5.411 14.371 4.567 1.00 78.44 455 TRP A O 1
ATOM 3647 N N . TRP A 1 456 ? 7.474 15.271 4.614 1.00 85.19 456 TRP A N 1
ATOM 3648 C CA . TRP A 1 456 ? 7.495 15.597 3.191 1.00 85.19 456 TRP A CA 1
ATOM 3649 C C . TRP A 1 456 ? 7.509 14.331 2.343 1.00 85.19 456 TRP A C 1
ATOM 3651 O O . TRP A 1 456 ? 8.236 13.367 2.599 1.00 85.19 456 TRP A O 1
ATOM 3661 N N . LEU A 1 457 ? 6.694 14.346 1.293 1.00 87.81 457 LEU A N 1
ATOM 3662 C CA . LEU A 1 457 ? 6.818 13.368 0.228 1.00 87.81 457 LEU A CA 1
ATOM 3663 C C . LEU A 1 457 ? 8.015 13.718 -0.666 1.00 87.81 457 LEU A C 1
ATOM 3665 O O . LEU A 1 457 ? 8.435 14.876 -0.709 1.00 87.81 457 LEU A O 1
ATOM 3669 N N . PRO A 1 458 ? 8.552 12.753 -1.434 1.00 82.75 458 PRO A N 1
ATOM 3670 C CA . PRO A 1 458 ? 9.690 13.004 -2.321 1.00 82.75 458 PRO A CA 1
ATOM 3671 C C . PRO A 1 458 ? 9.469 14.124 -3.353 1.00 82.75 458 PRO A C 1
ATOM 3673 O O . PRO A 1 458 ? 10.432 14.606 -3.941 1.00 82.75 458 PRO A O 1
ATOM 3676 N N . ASP A 1 459 ? 8.210 14.483 -3.600 1.00 84.56 459 ASP A N 1
ATOM 3677 C CA . ASP A 1 459 ? 7.726 15.495 -4.536 1.00 84.56 459 ASP A CA 1
ATOM 3678 C C . ASP A 1 459 ? 7.279 16.814 -3.872 1.00 84.56 459 ASP A C 1
ATOM 3680 O O . ASP A 1 459 ? 6.716 17.668 -4.551 1.00 84.56 459 ASP A O 1
ATOM 3684 N N . ASP A 1 460 ? 7.486 16.985 -2.564 1.00 87.75 460 ASP A N 1
ATOM 3685 C CA . ASP A 1 460 ? 7.158 18.227 -1.848 1.00 87.75 460 ASP A CA 1
ATOM 3686 C C . ASP A 1 460 ? 8.259 19.303 -1.816 1.00 87.75 460 ASP A C 1
ATOM 3688 O O . ASP A 1 460 ? 7.888 20.480 -1.777 1.00 87.75 460 ASP A O 1
ATOM 3692 N N . PRO A 1 461 ? 9.573 18.980 -1.832 1.00 86.25 461 PRO A N 1
ATOM 3693 C CA . PRO A 1 461 ? 10.600 20.012 -1.795 1.00 86.25 461 PRO A CA 1
ATOM 3694 C C . PRO A 1 461 ? 10.453 21.036 -2.935 1.00 86.25 461 PRO A C 1
ATOM 3696 O O . PRO A 1 461 ? 10.266 20.647 -4.096 1.00 86.25 461 PRO A O 1
ATOM 3699 N N . PRO A 1 462 ? 10.586 22.345 -2.643 1.00 84.69 462 PRO A N 1
ATOM 3700 C CA . PRO A 1 462 ? 10.514 23.377 -3.667 1.00 84.69 462 PRO A CA 1
ATOM 3701 C C . PRO A 1 462 ? 11.630 23.200 -4.705 1.00 84.69 462 PRO A C 1
ATOM 3703 O O . PRO A 1 462 ? 12.740 22.771 -4.393 1.00 84.69 462 PRO A O 1
ATOM 3706 N N . GLY A 1 463 ? 11.341 23.550 -5.961 1.00 85.81 463 GLY A N 1
ATOM 3707 C CA . GLY A 1 463 ? 12.293 23.417 -7.072 1.00 85.81 463 GLY A CA 1
ATOM 3708 C C . GLY A 1 463 ? 12.298 22.044 -7.751 1.00 85.81 463 GLY A C 1
ATOM 3709 O O . GLY A 1 463 ? 13.021 21.860 -8.728 1.00 85.81 463 GLY A O 1
ATOM 3710 N N . LEU A 1 464 ? 11.467 21.100 -7.295 1.00 87.56 464 LEU A N 1
ATOM 3711 C CA . LEU A 1 464 ? 11.248 19.825 -7.983 1.00 87.56 464 LEU A CA 1
ATOM 3712 C C . LEU A 1 464 ? 10.067 19.849 -8.967 1.00 87.56 464 LEU A C 1
ATOM 3714 O O . LEU A 1 464 ? 9.818 18.846 -9.636 1.00 87.56 464 LEU A O 1
ATOM 3718 N N . ASP A 1 465 ? 9.390 20.993 -9.123 1.00 85.31 465 ASP A N 1
ATOM 3719 C CA . ASP A 1 465 ? 8.276 21.196 -10.070 1.00 85.31 465 ASP A CA 1
ATOM 3720 C C . ASP A 1 465 ? 8.654 20.859 -11.518 1.00 85.31 465 ASP A C 1
ATOM 3722 O O . ASP A 1 465 ? 7.807 20.572 -12.366 1.00 85.31 465 ASP A O 1
ATOM 3726 N N . ASP A 1 466 ? 9.946 20.915 -11.825 1.00 85.94 466 ASP A N 1
ATOM 3727 C CA . ASP A 1 466 ? 10.503 20.566 -13.121 1.00 85.94 466 ASP A CA 1
ATOM 3728 C C . ASP A 1 466 ? 10.513 19.056 -13.380 1.00 85.94 466 ASP A C 1
ATOM 3730 O O . ASP A 1 466 ? 10.261 18.638 -14.512 1.00 85.94 466 ASP A O 1
ATOM 3734 N N . PHE A 1 467 ? 10.692 18.255 -12.329 1.00 88.06 467 PHE A N 1
ATOM 3735 C CA . PHE A 1 467 ? 10.727 16.792 -12.380 1.00 88.06 467 PHE A CA 1
ATOM 3736 C C . PHE A 1 467 ? 9.373 16.157 -12.068 1.00 88.06 467 PHE A C 1
ATOM 3738 O O . PHE A 1 467 ? 9.108 15.046 -12.519 1.00 88.06 467 PHE A O 1
ATOM 3745 N N . PHE A 1 468 ? 8.506 16.845 -11.320 1.00 90.25 468 PHE A N 1
ATOM 3746 C CA . PHE A 1 468 ? 7.187 16.351 -10.939 1.00 90.25 468 PHE A CA 1
ATOM 3747 C C . PHE A 1 468 ? 6.075 17.201 -11.549 1.00 90.25 468 PHE A C 1
ATOM 3749 O O . PHE A 1 468 ? 5.874 18.356 -11.182 1.00 90.25 468 PHE A O 1
ATOM 3756 N N . LYS A 1 469 ? 5.316 16.618 -12.482 1.00 89.56 469 LYS A N 1
ATOM 3757 C CA . LYS A 1 469 ? 4.198 17.289 -13.158 1.00 89.56 469 LYS A CA 1
ATOM 3758 C C . LYS A 1 469 ? 2.858 16.760 -12.656 1.00 89.56 469 LYS A C 1
ATOM 3760 O O . LYS A 1 469 ? 2.575 15.567 -12.734 1.00 89.56 469 LYS A O 1
ATOM 3765 N N . ASP A 1 470 ? 2.017 17.659 -12.161 1.00 90.50 470 ASP A N 1
ATOM 3766 C CA . ASP A 1 470 ? 0.627 17.371 -11.798 1.00 90.50 470 ASP A CA 1
ATOM 3767 C C . ASP A 1 470 ? -0.302 17.753 -12.959 1.00 90.50 470 ASP A C 1
ATOM 3769 O O . ASP A 1 470 ? -1.003 18.761 -12.905 1.00 90.50 470 ASP A O 1
ATOM 3773 N N . ASP A 1 471 ? -0.243 16.983 -14.051 1.00 82.69 471 ASP A N 1
ATOM 3774 C CA . ASP A 1 471 ? -0.834 17.361 -15.348 1.00 82.69 471 ASP A CA 1
ATOM 3775 C C . ASP A 1 471 ? -2.340 17.685 -15.277 1.00 82.69 471 ASP A C 1
ATOM 3777 O O . ASP A 1 471 ? -2.836 18.522 -16.031 1.00 82.69 471 ASP A O 1
ATOM 3781 N N . ASP A 1 472 ? -3.056 17.046 -14.351 1.00 85.12 472 ASP A N 1
ATOM 3782 C CA . ASP A 1 472 ? -4.514 17.122 -14.209 1.00 85.12 472 ASP A CA 1
ATOM 3783 C C . ASP A 1 472 ? -4.975 17.759 -12.893 1.00 85.12 472 ASP A C 1
ATOM 3785 O O . ASP A 1 472 ? -6.176 17.828 -12.619 1.00 85.12 472 ASP A O 1
ATOM 3789 N N . GLY A 1 473 ? -4.040 18.203 -12.054 1.00 91.06 473 GLY A N 1
ATOM 3790 C CA . GLY A 1 473 ? -4.377 18.692 -10.725 1.00 91.06 473 GLY A CA 1
ATOM 3791 C C . GLY A 1 473 ? -4.854 17.590 -9.770 1.00 91.06 473 GLY A C 1
ATOM 3792 O O . GLY A 1 473 ? -5.545 17.889 -8.799 1.00 91.06 473 GLY A O 1
ATOM 3793 N N . TRP A 1 474 ? -4.562 16.310 -10.036 1.00 92.75 474 TRP A N 1
ATOM 3794 C CA . TRP A 1 474 ? -5.001 15.206 -9.172 1.00 92.75 474 TRP A CA 1
ATOM 3795 C C . TRP A 1 474 ? -4.276 15.214 -7.830 1.00 92.75 474 TRP A C 1
ATOM 3797 O O . TRP A 1 474 ? -4.886 14.893 -6.809 1.00 92.75 474 TRP A O 1
ATOM 3807 N N . LYS A 1 475 ? -2.991 15.597 -7.817 1.00 93.06 475 LYS A N 1
ATOM 3808 C CA . LYS A 1 475 ? -2.258 15.808 -6.567 1.00 93.06 475 LYS A CA 1
ATOM 3809 C C . LYS A 1 475 ? -2.781 17.070 -5.889 1.00 93.06 475 LYS A C 1
ATOM 3811 O O . LYS A 1 475 ? -3.288 16.995 -4.776 1.00 93.06 475 LYS A O 1
ATOM 3816 N N . SER A 1 476 ? -2.680 18.214 -6.558 1.00 94.12 476 SER A N 1
ATOM 3817 C CA . SER A 1 476 ? -2.997 19.530 -5.991 1.00 94.12 476 SER A CA 1
ATOM 3818 C C . SER A 1 476 ? -4.464 19.684 -5.583 1.00 94.12 476 SER A C 1
ATOM 3820 O O . SER A 1 476 ? -4.742 20.350 -4.593 1.00 94.12 476 SER A O 1
ATOM 3822 N N . GLY A 1 477 ? -5.393 19.036 -6.286 1.00 94.94 477 GLY A N 1
ATOM 3823 C CA . GLY A 1 477 ? -6.821 19.011 -5.964 1.00 94.94 477 GLY A CA 1
ATOM 3824 C C . GLY A 1 477 ? -7.231 17.952 -4.935 1.00 94.94 477 GLY A C 1
ATOM 3825 O O . GLY A 1 477 ? -8.402 17.897 -4.557 1.00 94.94 477 GLY A O 1
ATOM 3826 N N . SER A 1 478 ? -6.310 17.097 -4.482 1.00 95.88 478 SER A N 1
ATOM 3827 C CA . SER A 1 478 ? -6.589 16.124 -3.426 1.00 95.88 478 SER A CA 1
ATOM 3828 C C . SER A 1 478 ? -6.535 16.781 -2.049 1.00 95.88 478 SER A C 1
ATOM 3830 O O . SER A 1 478 ? -5.599 17.512 -1.731 1.00 95.88 478 SER A O 1
ATOM 3832 N N . HIS A 1 479 ? -7.483 16.432 -1.178 1.00 96.31 479 HIS A N 1
ATOM 3833 C CA . HIS A 1 479 ? -7.488 16.875 0.222 1.00 96.31 479 HIS A CA 1
ATOM 3834 C C . HIS A 1 479 ? -6.220 16.458 0.990 1.00 96.31 479 HIS A C 1
ATOM 3836 O O . HIS A 1 479 ? -5.836 17.109 1.958 1.00 96.31 479 HIS A O 1
ATOM 3842 N N . TRP A 1 480 ? -5.529 15.408 0.535 1.00 97.06 480 TRP A N 1
ATOM 3843 C CA . TRP A 1 480 ? -4.255 14.971 1.102 1.00 97.06 480 TRP A CA 1
ATOM 3844 C C . TRP A 1 480 ? -3.099 15.937 0.847 1.00 97.06 480 TRP A C 1
ATOM 3846 O O . TRP A 1 480 ? -2.124 15.907 1.588 1.00 97.06 480 TRP A O 1
ATOM 3856 N N . ASN A 1 481 ? -3.177 16.792 -0.174 1.00 94.56 481 ASN A N 1
ATOM 3857 C CA . ASN A 1 481 ? -2.132 17.777 -0.457 1.00 94.56 481 ASN A CA 1
ATOM 3858 C C . ASN A 1 481 ? -2.092 18.887 0.609 1.00 94.56 481 ASN A C 1
ATOM 3860 O O . ASN A 1 481 ? -1.021 19.354 1.002 1.00 94.56 481 ASN A O 1
ATOM 3864 N N . GLU A 1 482 ? -3.264 19.266 1.115 1.00 93.56 482 GLU A N 1
ATOM 3865 C CA . GLU A 1 482 ? -3.431 20.273 2.170 1.00 93.56 482 GLU A CA 1
ATOM 3866 C C . GLU A 1 482 ? -3.416 19.667 3.577 1.00 93.56 482 GLU A C 1
ATOM 3868 O O . GLU A 1 482 ? -3.216 20.383 4.555 1.00 93.56 482 GLU A O 1
ATOM 3873 N N . TRP A 1 483 ? -3.605 18.350 3.696 1.00 95.31 483 TRP A N 1
ATOM 3874 C CA . TRP A 1 483 ? -3.592 17.671 4.985 1.00 95.31 483 TRP A CA 1
ATOM 3875 C C . TRP A 1 483 ? -2.244 17.841 5.695 1.00 95.31 483 TRP A C 1
ATOM 3877 O O . TRP A 1 483 ? -1.175 17.708 5.091 1.00 95.31 483 TRP A O 1
ATOM 3887 N N . ARG A 1 484 ? -2.309 18.111 6.998 1.00 92.56 484 ARG A N 1
ATOM 3888 C CA . ARG A 1 484 ? -1.168 18.176 7.911 1.00 92.56 484 ARG A CA 1
ATOM 3889 C C . ARG A 1 484 ? -1.483 17.347 9.152 1.00 92.56 484 ARG A C 1
ATOM 3891 O O . ARG A 1 484 ? -2.655 17.278 9.541 1.00 92.56 484 ARG A O 1
ATOM 3898 N N . PRO A 1 485 ? -0.478 16.713 9.769 1.00 91.62 485 PRO A N 1
ATOM 3899 C CA . PRO A 1 485 ? -0.703 15.996 11.008 1.00 91.62 485 PRO A CA 1
ATOM 3900 C C . PRO A 1 485 ? -1.114 16.950 12.129 1.00 91.62 485 PRO A C 1
ATOM 3902 O O . PRO A 1 485 ? -0.677 18.095 12.185 1.00 91.62 485 PRO A O 1
ATOM 3905 N N . SER A 1 486 ? -1.966 16.466 13.029 1.00 92.25 486 SER A N 1
ATOM 3906 C CA . SER A 1 486 ? -2.413 17.214 14.202 1.00 92.25 486 SER A CA 1
ATOM 3907 C C . SER A 1 486 ? -2.218 16.361 15.444 1.00 92.25 486 SER A C 1
ATOM 3909 O O . SER A 1 486 ? -2.810 15.290 15.561 1.00 92.25 486 SER A O 1
ATOM 3911 N N . ALA A 1 487 ? -1.404 16.838 16.386 1.00 89.50 487 ALA A N 1
ATOM 3912 C CA . ALA A 1 487 ? -1.205 16.157 17.665 1.00 89.50 487 ALA A CA 1
ATOM 3913 C C . ALA A 1 487 ? -2.478 16.171 18.533 1.00 89.50 487 ALA A C 1
ATOM 3915 O O . ALA A 1 487 ? -2.720 15.237 19.292 1.00 89.50 487 ALA A O 1
ATOM 3916 N N . SER A 1 488 ? -3.312 17.212 18.406 1.00 90.88 488 SER A N 1
ATOM 3917 C CA . SER A 1 488 ? -4.564 17.351 19.163 1.00 90.88 488 SER A CA 1
ATOM 3918 C C . SER A 1 488 ? -5.745 16.604 18.538 1.00 90.88 488 SER A C 1
ATOM 3920 O O . SER A 1 488 ? -6.731 16.337 19.223 1.00 90.88 488 SER A O 1
ATOM 3922 N N . ASP A 1 489 ? -5.650 16.261 17.254 1.00 93.62 489 ASP A N 1
ATOM 3923 C CA . ASP A 1 489 ? -6.669 15.518 16.512 1.00 93.62 489 ASP A CA 1
ATOM 3924 C C . ASP A 1 489 ? -6.010 14.531 15.534 1.00 93.62 489 ASP A C 1
ATOM 3926 O O . ASP A 1 489 ? -6.052 14.733 14.315 1.00 93.62 489 ASP A O 1
ATOM 3930 N N . PRO A 1 490 ? -5.327 13.491 16.048 1.00 95.19 490 PRO A N 1
ATOM 3931 C CA . PRO A 1 490 ? -4.582 12.576 15.202 1.00 95.19 490 PRO A CA 1
ATOM 3932 C C . PRO A 1 490 ? -5.534 11.746 14.338 1.00 95.19 490 PRO A C 1
ATOM 3934 O O . PRO A 1 490 ? -6.579 11.266 14.787 1.00 95.19 490 PRO A O 1
ATOM 3937 N N . LEU A 1 491 ? -5.143 11.545 13.082 1.00 96.69 491 LEU A N 1
ATOM 3938 C CA . LEU A 1 491 ? -5.885 10.732 12.127 1.00 96.69 491 LEU A CA 1
ATOM 3939 C C . LEU A 1 491 ? -5.342 9.300 12.136 1.00 96.69 491 LEU A C 1
ATOM 3941 O O . LEU A 1 491 ? -4.179 9.069 11.803 1.00 96.69 491 LEU A O 1
ATOM 3945 N N . ILE A 1 492 ? -6.188 8.326 12.466 1.00 97.56 492 ILE A N 1
ATOM 3946 C CA . ILE A 1 492 ? -5.838 6.911 12.330 1.00 97.56 492 ILE A CA 1
ATOM 3947 C C . ILE A 1 492 ? -5.915 6.563 10.845 1.00 97.56 492 ILE A C 1
ATOM 3949 O O . ILE A 1 492 ? -6.964 6.739 10.228 1.00 97.56 492 ILE A O 1
ATOM 3953 N N . CYS A 1 493 ? -4.815 6.069 10.281 1.00 98.44 493 CYS A N 1
ATOM 3954 C CA . CYS A 1 493 ? -4.712 5.684 8.876 1.00 98.44 493 CYS A CA 1
ATOM 3955 C C . CYS A 1 493 ? -4.252 4.226 8.775 1.00 98.44 493 CYS A C 1
ATOM 3957 O O . CYS A 1 493 ? -3.202 3.869 9.314 1.00 98.44 493 CYS A O 1
ATOM 3959 N N . VAL A 1 494 ? -5.039 3.392 8.091 1.00 98.56 494 VAL A N 1
ATOM 3960 C CA . VAL A 1 494 ? -4.805 1.948 7.969 1.00 98.56 494 VAL A CA 1
ATOM 3961 C C . VAL A 1 494 ? -4.888 1.512 6.512 1.00 98.56 494 VAL A C 1
ATOM 3963 O O . VAL A 1 494 ? -5.840 1.848 5.810 1.00 98.56 494 VAL A O 1
ATOM 3966 N N . LEU A 1 495 ? -3.921 0.710 6.077 1.00 98.75 495 LEU A N 1
ATOM 3967 C CA . LEU A 1 495 ? -3.938 0.003 4.800 1.00 98.75 495 LEU A CA 1
ATOM 3968 C C . LEU A 1 495 ? -4.076 -1.498 5.072 1.00 98.75 495 LEU A C 1
ATOM 3970 O O . LEU A 1 495 ? -3.294 -2.055 5.840 1.00 98.75 495 LEU A O 1
ATOM 3974 N N . VAL A 1 496 ? -5.075 -2.144 4.471 1.00 98.69 496 VAL A N 1
ATOM 3975 C CA . VAL A 1 496 ? -5.322 -3.586 4.625 1.00 98.69 496 VAL A CA 1
ATOM 3976 C C . VAL A 1 496 ? -4.765 -4.322 3.417 1.00 98.69 496 VAL A C 1
ATOM 3978 O O . VAL A 1 496 ? -5.189 -4.065 2.287 1.00 98.69 496 VAL A O 1
ATOM 3981 N N . LEU A 1 497 ? -3.847 -5.252 3.662 1.00 98.69 497 LEU A N 1
ATOM 3982 C CA . LEU A 1 497 ? -3.145 -6.014 2.637 1.00 98.69 497 LEU A CA 1
ATOM 3983 C C . LEU A 1 497 ? -3.264 -7.520 2.900 1.00 98.69 497 LEU A C 1
ATOM 3985 O O . LEU A 1 497 ? -3.528 -7.971 4.015 1.00 98.69 497 LEU A O 1
ATOM 3989 N N . GLU A 1 498 ? -3.043 -8.308 1.859 1.00 98.31 498 GLU A N 1
ATOM 3990 C CA . GLU A 1 498 ? -2.712 -9.720 1.983 1.00 98.31 498 GLU A CA 1
ATOM 3991 C C . GLU A 1 498 ? -1.421 -9.881 2.792 1.00 98.31 498 GLU A C 1
ATOM 3993 O O . GLU A 1 498 ? -0.408 -9.231 2.524 1.00 98.31 498 GLU A O 1
ATOM 3998 N N . LYS A 1 499 ? -1.447 -10.788 3.766 1.00 98.12 499 LYS A N 1
ATOM 3999 C CA . LYS A 1 499 ? -0.266 -11.162 4.529 1.00 98.12 499 LYS A CA 1
ATOM 4000 C C . LYS A 1 499 ? 0.633 -12.060 3.687 1.00 98.12 499 LYS A C 1
ATOM 4002 O O . LYS A 1 499 ? 0.225 -13.113 3.195 1.00 98.12 499 LYS A O 1
ATOM 4007 N N . LEU A 1 500 ? 1.886 -11.643 3.584 1.00 97.94 500 LEU A N 1
ATOM 4008 C CA . LEU A 1 500 ? 2.941 -12.361 2.885 1.00 97.94 500 LEU A CA 1
ATOM 4009 C C . LEU A 1 500 ? 3.878 -13.065 3.877 1.00 97.94 500 LEU A C 1
ATOM 4011 O O . LEU A 1 500 ? 3.679 -13.021 5.096 1.00 97.94 500 LEU A O 1
ATOM 4015 N N . GLY A 1 501 ? 4.862 -13.783 3.342 1.00 97.06 501 GLY A N 1
ATOM 4016 C CA . GLY A 1 501 ? 5.857 -14.503 4.124 1.00 97.06 501 GLY A CA 1
ATOM 4017 C C . GLY A 1 501 ? 6.965 -13.596 4.668 1.00 97.06 501 GLY A C 1
ATOM 4018 O O . GLY A 1 501 ? 6.776 -12.407 4.917 1.00 97.06 501 GLY A O 1
ATOM 4019 N N . LYS A 1 502 ? 8.143 -14.180 4.899 1.00 96.38 502 LYS A N 1
ATOM 4020 C CA . LYS A 1 502 ? 9.288 -13.452 5.461 1.00 96.38 502 LYS A CA 1
ATOM 4021 C C . LYS A 1 502 ? 9.914 -12.496 4.431 1.00 96.38 502 LYS A C 1
ATOM 4023 O O . LYS A 1 502 ? 9.881 -12.813 3.238 1.00 96.38 502 LYS A O 1
ATOM 4028 N N . PRO A 1 503 ? 10.519 -11.381 4.880 1.00 95.69 503 PRO A N 1
ATOM 4029 C CA . PRO A 1 503 ? 11.369 -10.551 4.032 1.00 95.69 503 PRO A CA 1
ATOM 4030 C C . PRO A 1 503 ? 12.564 -11.326 3.474 1.00 95.69 503 PRO A C 1
ATOM 4032 O O . PRO A 1 503 ? 13.055 -12.272 4.102 1.00 95.69 503 PRO A O 1
ATOM 4035 N N . TYR A 1 504 ? 13.052 -10.901 2.313 1.00 94.94 504 TYR A N 1
ATOM 4036 C CA . TYR A 1 504 ? 14.271 -11.420 1.712 1.00 94.94 504 TYR A CA 1
ATOM 4037 C C . TYR A 1 504 ? 15.448 -11.171 2.661 1.00 94.94 504 TYR A C 1
ATOM 4039 O O . TYR A 1 504 ? 15.724 -10.041 3.061 1.00 94.94 504 TYR A O 1
ATOM 4047 N N . SER A 1 505 ? 16.118 -12.249 3.063 1.00 87.44 505 SER A N 1
ATOM 4048 C CA . SER A 1 505 ? 17.096 -12.249 4.152 1.00 87.44 505 SER A CA 1
ATOM 4049 C C . SER A 1 505 ? 18.457 -12.719 3.637 1.00 87.44 505 SER A C 1
ATOM 4051 O O . SER A 1 505 ? 18.946 -13.745 4.082 1.00 87.44 505 SER A O 1
ATOM 4053 N N . SER A 1 506 ? 19.069 -11.947 2.730 1.00 74.00 506 SER A N 1
ATOM 4054 C CA . SER A 1 506 ? 20.410 -12.189 2.159 1.00 74.00 506 SER A CA 1
ATOM 4055 C C . SER A 1 506 ? 20.524 -13.409 1.222 1.00 74.00 506 SER A C 1
ATOM 4057 O O . SER A 1 506 ? 19.803 -14.388 1.388 1.00 74.00 506 SER A O 1
ATOM 4059 N N . PRO A 1 507 ? 21.450 -13.370 0.245 1.00 64.25 507 PRO A N 1
ATOM 4060 C CA . PRO A 1 507 ? 21.726 -14.503 -0.637 1.00 64.25 507 PRO A CA 1
ATOM 4061 C C . PRO A 1 507 ? 22.296 -15.724 0.106 1.00 64.25 507 PRO A C 1
ATOM 4063 O O . PRO A 1 507 ? 23.330 -15.634 0.772 1.00 64.25 507 PRO A O 1
ATOM 4066 N N . GLU A 1 508 ? 21.616 -16.866 -0.024 1.00 69.88 508 GLU A N 1
ATOM 4067 C CA . GLU A 1 508 ? 22.167 -18.212 0.206 1.00 69.88 508 GLU A CA 1
ATOM 4068 C C . GLU A 1 508 ? 22.690 -18.799 -1.128 1.00 69.88 508 GLU A C 1
ATOM 4070 O O . GLU A 1 508 ? 22.740 -18.107 -2.141 1.00 69.88 508 GLU A O 1
ATOM 4075 N N . GLU A 1 509 ? 23.073 -20.081 -1.163 1.00 60.62 509 GLU A N 1
ATOM 4076 C CA . GLU A 1 509 ? 23.691 -20.774 -2.318 1.00 60.62 509 GLU A CA 1
ATOM 4077 C C . GLU A 1 509 ? 22.861 -20.759 -3.633 1.00 60.62 509 GLU A C 1
ATOM 4079 O O . GLU A 1 509 ? 23.371 -21.165 -4.675 1.00 60.62 509 GLU A O 1
ATOM 4084 N N . HIS A 1 510 ? 21.620 -20.254 -3.613 1.00 65.69 510 HIS A N 1
ATOM 4085 C CA . HIS A 1 510 ? 20.703 -20.127 -4.760 1.00 65.69 510 HIS A CA 1
ATOM 4086 C C . HIS A 1 510 ? 20.448 -18.666 -5.190 1.00 65.69 510 HIS A C 1
ATOM 4088 O O . HIS A 1 510 ? 19.368 -18.331 -5.676 1.00 65.69 510 HIS A O 1
ATOM 4094 N N . GLU A 1 511 ? 21.436 -17.793 -4.990 1.00 80.94 511 GLU A N 1
ATOM 4095 C CA . GLU A 1 511 ? 21.352 -16.343 -5.211 1.00 80.94 511 GLU A CA 1
ATOM 4096 C C . GLU A 1 511 ? 20.838 -15.947 -6.604 1.00 80.94 511 GLU A C 1
ATOM 4098 O O . GLU A 1 511 ? 19.923 -15.132 -6.706 1.00 80.94 511 GLU A O 1
ATOM 4103 N N . ASP A 1 512 ? 21.379 -16.532 -7.673 1.00 90.44 512 ASP A N 1
ATOM 4104 C CA . ASP A 1 512 ? 21.081 -16.066 -9.032 1.00 90.44 512 ASP A CA 1
ATOM 4105 C C . ASP A 1 512 ? 19.611 -16.290 -9.420 1.00 90.44 512 ASP A C 1
ATOM 4107 O O . ASP A 1 512 ? 18.971 -15.381 -9.947 1.00 90.44 512 ASP A O 1
ATOM 4111 N N . GLU A 1 513 ? 19.041 -17.453 -9.090 1.00 93.12 513 GLU A N 1
ATOM 4112 C CA . GLU A 1 513 ? 17.639 -17.769 -9.399 1.00 93.12 513 GLU A CA 1
ATOM 4113 C C . GLU A 1 513 ? 16.661 -16.884 -8.616 1.00 93.12 513 GLU A C 1
ATOM 4115 O O . GLU A 1 513 ? 15.633 -16.458 -9.149 1.00 93.12 513 GLU A O 1
ATOM 4120 N N . GLU A 1 514 ? 16.959 -16.595 -7.345 1.00 94.38 514 GLU A N 1
ATOM 4121 C CA . GLU A 1 514 ? 16.105 -15.727 -6.533 1.00 94.38 514 GLU A CA 1
ATOM 4122 C C . GLU A 1 514 ? 16.201 -14.266 -6.971 1.00 94.38 514 GLU A C 1
ATOM 4124 O O . GLU A 1 514 ? 15.175 -13.591 -7.065 1.00 94.38 514 GLU A O 1
ATOM 4129 N N . LEU A 1 515 ? 17.405 -13.780 -7.284 1.00 95.19 515 LEU A N 1
ATOM 4130 C CA . LEU A 1 515 ? 17.589 -12.431 -7.807 1.00 95.19 515 LEU A CA 1
ATOM 4131 C C . LEU A 1 515 ? 16.946 -12.268 -9.186 1.00 95.19 515 LEU A C 1
ATOM 4133 O O . LEU A 1 515 ? 16.361 -11.219 -9.444 1.00 95.19 515 LEU A O 1
ATOM 4137 N N . ASP A 1 516 ? 17.004 -13.279 -10.052 1.00 96.25 516 ASP A N 1
ATOM 4138 C CA . ASP A 1 516 ? 16.320 -13.251 -11.346 1.00 96.25 516 ASP A CA 1
ATOM 4139 C C . ASP A 1 516 ? 14.799 -13.207 -11.183 1.00 96.25 516 ASP A C 1
ATOM 4141 O O . ASP A 1 516 ? 14.136 -12.407 -11.847 1.00 96.25 516 ASP A O 1
ATOM 4145 N N . ASP A 1 517 ? 14.242 -13.960 -10.229 1.00 96.81 517 ASP A N 1
ATOM 4146 C CA . ASP A 1 517 ? 12.825 -13.846 -9.892 1.00 96.81 517 ASP A CA 1
ATOM 4147 C C . ASP A 1 517 ? 12.450 -12.434 -9.419 1.00 96.81 517 ASP A C 1
ATOM 4149 O O . ASP A 1 517 ? 11.459 -11.868 -9.878 1.00 96.81 517 ASP A O 1
ATOM 4153 N N . ILE A 1 518 ? 13.267 -11.827 -8.555 1.00 97.31 518 ILE A N 1
ATOM 4154 C CA . ILE A 1 518 ? 13.044 -10.458 -8.068 1.00 97.31 518 ILE A CA 1
ATOM 4155 C C . ILE A 1 518 ? 13.171 -9.442 -9.212 1.00 97.31 518 ILE A C 1
ATOM 4157 O O . ILE A 1 518 ? 12.364 -8.517 -9.300 1.00 97.31 518 ILE A O 1
ATOM 4161 N N . ARG A 1 519 ? 14.141 -9.606 -10.120 1.00 97.50 519 ARG A N 1
ATOM 4162 C CA . ARG A 1 519 ? 14.296 -8.751 -11.311 1.00 97.50 519 ARG A CA 1
ATOM 4163 C C . ARG A 1 519 ? 13.070 -8.822 -12.212 1.00 97.50 519 ARG A C 1
ATOM 4165 O O . ARG A 1 519 ? 12.658 -7.788 -12.732 1.00 97.50 519 ARG A O 1
ATOM 4172 N N . ASP A 1 520 ? 12.484 -10.003 -12.382 1.00 97.75 520 ASP A N 1
ATOM 4173 C CA . ASP A 1 520 ? 11.250 -10.187 -13.146 1.00 97.75 520 ASP A CA 1
ATOM 4174 C C . ASP A 1 520 ? 10.064 -9.463 -12.488 1.00 97.75 520 ASP A C 1
ATOM 4176 O O . ASP A 1 520 ? 9.370 -8.696 -13.158 1.00 97.75 520 ASP A O 1
ATOM 4180 N N . VAL A 1 521 ? 9.888 -9.609 -11.169 1.00 98.00 521 VAL A N 1
ATOM 4181 C CA . VAL A 1 521 ? 8.858 -8.899 -10.382 1.00 98.00 521 VAL A CA 1
ATOM 4182 C C . VAL A 1 521 ? 9.024 -7.376 -10.495 1.00 98.00 521 VAL A C 1
ATOM 4184 O O . VAL A 1 521 ? 8.054 -6.654 -10.738 1.00 98.00 521 VAL A O 1
ATOM 4187 N N . VAL A 1 522 ? 10.257 -6.870 -10.363 1.00 97.88 522 VAL A N 1
ATOM 4188 C CA . VAL A 1 522 ? 10.573 -5.439 -10.520 1.00 97.88 522 VAL A CA 1
ATOM 4189 C C . VAL A 1 522 ? 10.274 -4.976 -11.943 1.00 97.88 522 VAL A C 1
ATOM 4191 O O . VAL A 1 522 ? 9.660 -3.926 -12.116 1.00 97.88 522 VAL A O 1
ATOM 4194 N N . ARG A 1 523 ? 10.642 -5.757 -12.967 1.00 97.00 523 ARG A N 1
ATOM 4195 C CA . ARG A 1 523 ? 10.366 -5.429 -14.374 1.00 97.00 523 ARG A CA 1
ATOM 4196 C C . ARG A 1 523 ? 8.866 -5.359 -14.659 1.00 97.00 523 ARG A C 1
ATOM 4198 O O . ARG A 1 523 ? 8.438 -4.520 -15.455 1.00 97.00 523 ARG A O 1
ATOM 4205 N N . ASP A 1 524 ? 8.068 -6.203 -14.012 1.00 97.06 524 ASP A N 1
ATOM 4206 C CA . ASP A 1 524 ? 6.614 -6.153 -14.119 1.00 97.06 524 ASP A CA 1
ATOM 4207 C C . ASP A 1 524 ? 6.069 -4.864 -13.505 1.00 97.06 524 ASP A C 1
ATOM 4209 O O . ASP A 1 524 ? 5.435 -4.094 -14.226 1.00 97.06 524 ASP A O 1
ATOM 4213 N N . VAL A 1 525 ? 6.400 -4.540 -12.250 1.00 97.12 525 VAL A N 1
ATOM 4214 C CA . VAL A 1 525 ? 5.993 -3.261 -11.629 1.00 97.12 525 VAL A CA 1
ATOM 4215 C C . VAL A 1 525 ? 6.437 -2.068 -12.477 1.00 97.12 525 VAL A C 1
ATOM 4217 O O . VAL A 1 525 ? 5.610 -1.221 -12.829 1.00 97.12 525 VAL A O 1
ATOM 4220 N N . SER A 1 526 ? 7.706 -2.043 -12.887 1.00 96.00 526 SER A N 1
ATOM 4221 C CA . SER A 1 526 ? 8.280 -1.018 -13.760 1.00 96.00 526 SER A CA 1
ATOM 4222 C C . SER A 1 526 ? 7.488 -0.824 -15.040 1.00 96.00 526 SER A C 1
ATOM 4224 O O . SER A 1 526 ? 7.382 0.300 -15.517 1.00 96.00 526 SER A O 1
ATOM 4226 N N . SER A 1 527 ? 6.899 -1.884 -15.593 1.00 95.19 527 SER A N 1
ATOM 4227 C CA . SER A 1 527 ? 6.159 -1.802 -16.849 1.00 95.19 527 SER A CA 1
ATOM 4228 C C . SER A 1 527 ? 4.799 -1.113 -16.774 1.00 95.19 527 SER A C 1
ATOM 4230 O O . SER A 1 527 ? 4.213 -0.813 -17.811 1.00 95.19 527 SER A O 1
ATOM 4232 N N . THR A 1 528 ? 4.342 -0.794 -15.564 1.00 94.31 528 THR A N 1
ATOM 4233 C CA . THR A 1 528 ? 3.187 0.087 -15.317 1.00 94.31 528 THR A CA 1
ATOM 4234 C C . THR A 1 528 ? 3.584 1.564 -15.203 1.00 94.31 528 THR A C 1
ATOM 4236 O O . THR A 1 528 ? 2.738 2.442 -15.025 1.00 94.31 528 THR A O 1
ATOM 4239 N N . GLY A 1 529 ? 4.888 1.846 -15.268 1.00 94.62 529 GLY A N 1
ATOM 4240 C CA . GLY A 1 529 ? 5.480 3.161 -15.051 1.00 94.62 529 GLY A CA 1
ATOM 4241 C C . GLY A 1 529 ? 5.741 3.447 -13.577 1.00 94.62 529 GLY A C 1
ATOM 4242 O O . GLY A 1 529 ? 6.240 4.519 -13.250 1.00 94.62 529 GLY A O 1
ATOM 4243 N N . ILE A 1 530 ? 5.417 2.519 -12.675 1.00 95.94 530 ILE A N 1
ATOM 4244 C CA . ILE A 1 530 ? 5.642 2.688 -11.242 1.00 95.94 530 ILE A CA 1
ATOM 4245 C C . ILE A 1 530 ? 7.115 2.446 -10.908 1.00 95.94 530 ILE A C 1
ATOM 4247 O O . ILE A 1 530 ? 7.723 1.438 -11.269 1.00 95.94 530 ILE A O 1
ATOM 4251 N N . LEU A 1 531 ? 7.672 3.403 -10.176 1.00 95.94 531 LEU A N 1
ATOM 4252 C CA . LEU A 1 531 ? 8.995 3.373 -9.587 1.00 95.94 531 LEU A CA 1
ATOM 4253 C C . LEU A 1 531 ? 8.853 3.188 -8.083 1.00 95.94 531 LEU A C 1
ATOM 4255 O O . LEU A 1 531 ? 8.326 4.066 -7.411 1.00 95.94 531 LEU A O 1
ATOM 4259 N N . HIS A 1 532 ? 9.344 2.082 -7.539 1.00 96.44 532 HIS A N 1
ATOM 4260 C CA . HIS A 1 532 ? 9.300 1.807 -6.107 1.00 96.44 532 HIS A CA 1
ATOM 4261 C C . HIS A 1 532 ? 10.192 2.764 -5.308 1.00 96.44 532 HIS A C 1
ATOM 4263 O O . HIS A 1 532 ? 9.828 3.169 -4.210 1.00 96.44 532 HIS A O 1
ATOM 4269 N N . ARG A 1 533 ? 11.362 3.127 -5.858 1.00 94.44 533 ARG A N 1
ATOM 4270 C CA . ARG A 1 533 ? 12.375 4.037 -5.271 1.00 94.44 533 ARG A CA 1
ATOM 4271 C C . ARG A 1 533 ? 12.983 3.624 -3.921 1.00 94.44 533 ARG A C 1
ATOM 4273 O O . ARG A 1 533 ? 13.949 4.253 -3.508 1.00 94.44 533 ARG A O 1
ATOM 4280 N N . ASP A 1 534 ? 12.488 2.555 -3.307 1.00 94.44 534 ASP A N 1
ATOM 4281 C CA . ASP A 1 534 ? 13.013 1.945 -2.083 1.00 94.44 534 ASP A CA 1
ATOM 4282 C C . ASP A 1 534 ? 13.167 0.423 -2.236 1.00 94.44 534 ASP A C 1
ATOM 4284 O O . ASP A 1 534 ? 12.557 -0.370 -1.522 1.00 94.44 534 ASP A O 1
ATOM 4288 N N . LEU A 1 535 ? 13.955 -0.016 -3.219 1.00 94.31 535 LEU A N 1
ATOM 4289 C CA . LEU A 1 535 ? 14.181 -1.444 -3.482 1.00 94.31 535 LEU A CA 1
ATOM 4290 C C . LEU A 1 535 ? 15.236 -2.042 -2.547 1.00 94.31 535 LEU A C 1
ATOM 4292 O O . LEU A 1 535 ? 16.219 -2.624 -2.995 1.00 94.31 535 LEU A O 1
ATOM 4296 N N . ARG A 1 536 ? 15.052 -1.887 -1.238 1.00 94.38 536 ARG A N 1
ATOM 4297 C CA . ARG A 1 536 ? 15.824 -2.633 -0.239 1.00 94.38 536 ARG A CA 1
ATOM 4298 C C . ARG A 1 536 ? 15.226 -4.025 -0.055 1.00 94.38 536 ARG A C 1
ATOM 4300 O O . ARG A 1 536 ? 14.021 -4.219 -0.204 1.00 94.38 536 ARG A O 1
ATOM 4307 N N . CYS A 1 537 ? 16.048 -4.995 0.331 1.00 94.19 537 CYS A N 1
ATOM 4308 C CA . CYS A 1 537 ? 15.627 -6.378 0.570 1.00 94.19 537 CYS A CA 1
ATOM 4309 C C . CYS A 1 537 ? 14.479 -6.513 1.585 1.00 94.19 537 CYS A C 1
ATOM 4311 O O . CYS A 1 537 ? 13.664 -7.424 1.466 1.00 94.19 537 CYS A O 1
ATOM 4313 N N . SER A 1 538 ? 14.362 -5.582 2.538 1.00 94.25 538 SER A N 1
ATOM 4314 C CA . SER A 1 538 ? 13.251 -5.526 3.496 1.00 94.25 538 SER A CA 1
ATOM 4315 C C . SER A 1 538 ? 11.880 -5.340 2.839 1.00 94.25 538 SER A C 1
ATOM 4317 O O . SER A 1 538 ? 10.875 -5.733 3.428 1.00 94.25 538 SER A O 1
ATOM 4319 N N . ASN A 1 539 ? 11.849 -4.780 1.628 1.00 97.12 539 ASN A N 1
ATOM 4320 C CA . ASN A 1 539 ? 10.639 -4.494 0.855 1.00 97.12 539 ASN A CA 1
ATOM 4321 C C . ASN A 1 539 ? 10.343 -5.587 -0.187 1.00 97.12 539 ASN A C 1
ATOM 4323 O O . ASN A 1 539 ? 9.374 -5.502 -0.942 1.00 97.12 539 ASN A O 1
ATOM 4327 N N . VAL A 1 540 ? 11.158 -6.645 -0.203 1.00 97.56 540 VAL A N 1
ATOM 4328 C CA . VAL A 1 540 ? 10.939 -7.865 -0.976 1.00 97.56 540 VAL A CA 1
ATOM 4329 C C . VAL A 1 540 ? 10.509 -8.958 -0.008 1.00 97.56 540 VAL A C 1
ATOM 4331 O O . VAL A 1 540 ? 11.256 -9.336 0.889 1.00 97.56 540 VAL A O 1
ATOM 4334 N N . VAL A 1 541 ? 9.302 -9.485 -0.171 1.00 97.69 541 VAL A N 1
ATOM 4335 C CA . VAL A 1 541 ? 8.715 -10.455 0.764 1.00 97.69 541 VAL A CA 1
ATOM 4336 C C . VAL A 1 541 ? 8.255 -11.708 0.043 1.00 97.69 541 VAL A C 1
ATOM 4338 O O . VAL A 1 541 ? 7.825 -11.668 -1.109 1.00 97.69 541 VAL A O 1
ATOM 4341 N N . ARG A 1 542 ? 8.364 -12.853 0.719 1.00 97.75 542 ARG A N 1
ATOM 4342 C CA . ARG A 1 542 ? 8.009 -14.148 0.139 1.00 97.75 542 ARG A CA 1
ATOM 4343 C C . ARG A 1 542 ? 6.517 -14.205 -0.205 1.00 97.75 542 ARG A C 1
ATOM 4345 O O . ARG A 1 542 ? 5.679 -13.900 0.643 1.00 97.75 542 ARG A O 1
ATOM 4352 N N . ALA A 1 543 ? 6.181 -14.649 -1.413 1.00 97.31 543 ALA A N 1
ATOM 4353 C CA . ALA A 1 543 ? 4.805 -14.919 -1.815 1.00 97.31 543 ALA A CA 1
ATOM 4354 C C . ALA A 1 543 ? 4.175 -16.008 -0.924 1.00 97.31 543 ALA A C 1
ATOM 4356 O O . ALA A 1 543 ? 4.834 -16.985 -0.566 1.00 97.31 543 ALA A O 1
ATOM 4357 N N . SER A 1 544 ? 2.904 -15.836 -0.558 1.00 93.00 544 SER A N 1
ATOM 4358 C CA . SER A 1 544 ? 2.139 -16.789 0.263 1.00 93.00 544 SER A CA 1
ATOM 4359 C C . SER A 1 544 ? 1.247 -17.725 -0.559 1.00 93.00 544 SER A C 1
ATOM 4361 O O . SER A 1 544 ? 0.647 -18.639 0.001 1.00 93.00 544 SER A O 1
ATOM 4363 N N . ASN A 1 545 ? 1.144 -17.503 -1.872 1.00 91.56 545 ASN A N 1
ATOM 4364 C CA . ASN A 1 545 ? 0.341 -18.307 -2.785 1.00 91.56 545 ASN A CA 1
ATOM 4365 C C . ASN A 1 545 ? 1.005 -18.402 -4.171 1.00 91.56 545 ASN A C 1
ATOM 4367 O O . ASN A 1 545 ? 1.863 -17.582 -4.506 1.00 91.56 545 ASN A O 1
ATOM 4371 N N . ASP A 1 546 ? 0.541 -19.356 -4.980 1.00 93.75 546 ASP A N 1
ATOM 4372 C CA . ASP A 1 546 ? 1.076 -19.652 -6.315 1.00 93.75 546 ASP A CA 1
ATOM 4373 C C . ASP A 1 546 ? 0.322 -18.920 -7.443 1.00 93.75 546 ASP A C 1
ATOM 4375 O O . ASP A 1 546 ? 0.048 -19.486 -8.505 1.00 93.75 546 ASP A O 1
ATOM 4379 N N . ALA A 1 547 ? -0.074 -17.662 -7.221 1.00 94.00 547 ALA A N 1
ATOM 4380 C CA . ALA A 1 547 ? -0.685 -16.850 -8.270 1.00 94.00 547 ALA A CA 1
ATOM 4381 C C . ALA A 1 547 ? 0.262 -16.720 -9.471 1.00 94.00 547 ALA A C 1
ATOM 4383 O O . ALA A 1 547 ? 1.395 -16.250 -9.355 1.00 94.00 547 ALA A O 1
ATOM 4384 N N . ILE A 1 548 ? -0.228 -17.133 -10.639 1.00 95.56 548 ILE A N 1
ATOM 4385 C CA . ILE A 1 548 ? 0.540 -17.128 -11.881 1.00 95.56 548 ILE A CA 1
ATOM 4386 C C . ILE A 1 548 ? 0.599 -15.707 -12.434 1.00 95.56 548 ILE A C 1
ATOM 4388 O O . ILE A 1 548 ? -0.435 -15.106 -12.732 1.00 95.56 548 ILE A O 1
ATOM 4392 N N . CYS A 1 549 ? 1.813 -15.189 -12.620 1.00 95.94 549 CYS A N 1
ATOM 4393 C CA . CYS A 1 549 ? 2.010 -13.941 -13.338 1.00 95.94 549 CYS A CA 1
ATOM 4394 C C . CYS A 1 549 ? 1.669 -14.146 -14.826 1.00 95.94 549 CYS A C 1
ATOM 4396 O O . CYS A 1 549 ? 2.244 -15.031 -15.470 1.00 95.94 549 CYS A O 1
ATOM 4398 N N . PRO A 1 550 ? 0.792 -13.317 -15.422 1.00 93.56 550 PRO A N 1
ATOM 4399 C CA . PRO A 1 550 ? 0.395 -13.460 -16.822 1.00 93.56 550 PRO A CA 1
ATOM 4400 C C . PRO A 1 550 ? 1.535 -13.176 -17.809 1.00 93.56 550 PRO A C 1
ATOM 4402 O O . PRO A 1 550 ? 1.448 -13.554 -18.976 1.00 93.56 550 PRO A O 1
ATOM 4405 N N . ARG A 1 551 ? 2.609 -12.511 -17.379 1.00 95.06 551 ARG A N 1
ATOM 4406 C CA . ARG A 1 551 ? 3.749 -12.180 -18.244 1.00 95.06 551 ARG A CA 1
ATOM 4407 C C . ARG A 1 551 ? 4.786 -13.291 -18.279 1.00 95.06 551 ARG A C 1
ATOM 4409 O O . ARG A 1 551 ? 5.245 -13.655 -19.357 1.00 95.06 551 ARG A O 1
ATOM 4416 N N . HIS A 1 552 ? 5.107 -13.849 -17.116 1.00 96.06 552 HIS A N 1
ATOM 4417 C CA . HIS A 1 552 ? 6.129 -14.887 -16.982 1.00 96.06 552 HIS A CA 1
ATOM 4418 C C . HIS A 1 552 ? 5.561 -16.312 -17.009 1.00 96.06 552 HIS A C 1
ATOM 4420 O O . HIS A 1 552 ? 6.335 -17.261 -17.076 1.00 96.06 552 HIS A O 1
ATOM 4426 N N . GLN A 1 553 ? 4.230 -16.472 -16.967 1.00 95.81 553 GLN A N 1
ATOM 4427 C CA . GLN A 1 553 ? 3.538 -17.771 -16.989 1.00 95.81 553 GLN A CA 1
ATOM 4428 C C . GLN A 1 553 ? 4.004 -18.720 -15.870 1.00 95.81 553 GLN A C 1
ATOM 4430 O O . GLN A 1 553 ? 3.995 -19.939 -16.012 1.00 95.81 553 GLN A O 1
ATOM 4435 N N . ARG A 1 554 ? 4.410 -18.145 -14.733 1.00 96.56 554 ARG A N 1
ATOM 4436 C CA . ARG A 1 554 ? 4.840 -18.852 -13.523 1.00 96.56 554 ARG A CA 1
ATOM 4437 C C . ARG A 1 554 ? 4.450 -18.058 -12.281 1.00 96.56 554 ARG A C 1
ATOM 4439 O O . ARG A 1 554 ? 4.224 -16.849 -12.365 1.00 96.56 554 ARG A O 1
ATOM 4446 N N . ALA A 1 555 ? 4.377 -18.730 -11.138 1.00 97.38 555 ALA A N 1
ATOM 4447 C CA . ALA A 1 555 ? 4.267 -18.047 -9.856 1.00 97.38 555 ALA A CA 1
ATOM 4448 C C . ALA A 1 555 ? 5.622 -17.432 -9.486 1.00 97.38 555 ALA A C 1
ATOM 4450 O O . ALA A 1 555 ? 6.660 -18.096 -9.579 1.00 97.38 555 ALA A O 1
ATOM 4451 N N . HIS A 1 556 ? 5.615 -16.165 -9.078 1.00 97.62 556 HIS A N 1
ATOM 4452 C CA . HIS A 1 556 ? 6.793 -15.540 -8.486 1.00 97.62 556 HIS A CA 1
ATOM 4453 C C . HIS A 1 556 ? 6.952 -15.999 -7.038 1.00 97.62 556 HIS A C 1
ATOM 4455 O O . HIS A 1 556 ? 5.974 -16.166 -6.307 1.00 97.62 556 HIS A O 1
ATOM 4461 N N . ARG A 1 557 ? 8.199 -16.199 -6.608 1.00 97.12 557 ARG A N 1
ATOM 4462 C CA . ARG A 1 557 ? 8.537 -16.547 -5.222 1.00 97.12 557 ARG A CA 1
ATOM 4463 C C . ARG A 1 557 ? 8.506 -15.311 -4.330 1.00 97.12 557 ARG A C 1
ATOM 4465 O O . ARG A 1 557 ? 8.306 -15.448 -3.122 1.00 97.12 557 ARG A O 1
ATOM 4472 N N . TRP A 1 558 ? 8.687 -14.131 -4.914 1.00 97.88 558 TRP A N 1
ATOM 4473 C CA . TRP A 1 558 ? 8.803 -12.856 -4.215 1.00 97.88 558 TRP A CA 1
ATOM 4474 C C . TRP A 1 558 ? 7.768 -11.835 -4.691 1.00 97.88 558 TRP A C 1
ATOM 4476 O O . TRP A 1 558 ? 7.280 -11.891 -5.816 1.00 97.88 558 TRP A O 1
ATOM 4486 N N . ARG A 1 559 ? 7.426 -10.893 -3.811 1.00 98.25 559 ARG A N 1
ATOM 4487 C CA . ARG A 1 559 ? 6.539 -9.755 -4.085 1.00 98.25 559 ARG A CA 1
ATOM 4488 C C . ARG A 1 559 ? 7.120 -8.481 -3.493 1.00 98.25 559 ARG A C 1
ATOM 4490 O O . ARG A 1 559 ? 7.872 -8.539 -2.519 1.00 98.25 559 ARG A O 1
ATOM 4497 N N . LEU A 1 560 ? 6.730 -7.346 -4.061 1.00 98.31 560 LEU A N 1
ATOM 4498 C CA . LEU A 1 560 ? 7.124 -6.019 -3.591 1.00 98.31 560 LEU A CA 1
ATOM 4499 C C . LEU A 1 560 ? 6.054 -5.406 -2.682 1.00 98.31 560 LEU A C 1
ATOM 4501 O O . LEU A 1 560 ? 4.854 -5.588 -2.909 1.00 98.31 560 LEU A O 1
ATOM 4505 N N . ILE A 1 561 ? 6.507 -4.678 -1.663 1.00 98.25 561 ILE A N 1
ATOM 4506 C CA . ILE A 1 561 ? 5.689 -3.939 -0.690 1.00 98.25 561 ILE A CA 1
ATOM 4507 C C . ILE A 1 561 ? 6.330 -2.583 -0.382 1.00 98.25 561 ILE A C 1
ATOM 4509 O O . ILE A 1 561 ? 7.499 -2.397 -0.661 1.00 98.25 561 ILE A O 1
ATOM 4513 N N . ASP A 1 562 ? 5.613 -1.687 0.297 1.00 97.19 562 ASP A N 1
ATOM 4514 C CA . ASP A 1 562 ? 6.146 -0.402 0.787 1.00 97.19 562 ASP A CA 1
ATOM 4515 C C . ASP A 1 562 ? 6.458 0.626 -0.318 1.00 97.19 562 ASP A C 1
ATOM 4517 O O . ASP A 1 562 ? 7.587 1.056 -0.531 1.00 97.19 562 ASP A O 1
ATOM 4521 N N . PHE A 1 563 ? 5.414 1.059 -1.030 1.00 97.25 563 PHE A N 1
ATOM 4522 C CA . PHE A 1 563 ? 5.498 2.101 -2.066 1.00 97.25 563 PHE A CA 1
ATOM 4523 C C . PHE A 1 563 ? 5.389 3.529 -1.494 1.00 97.25 563 PHE A C 1
ATOM 4525 O O . PHE A 1 563 ? 4.860 4.428 -2.153 1.00 97.25 563 PHE A O 1
ATOM 4532 N N . ASP A 1 564 ? 5.838 3.751 -0.258 1.00 93.44 564 ASP A N 1
ATOM 4533 C CA . ASP A 1 564 ? 5.656 5.005 0.483 1.00 93.44 564 ASP A CA 1
ATOM 4534 C C . ASP A 1 564 ? 6.350 6.211 -0.180 1.00 93.44 564 ASP A C 1
ATOM 4536 O O . ASP A 1 564 ? 5.788 7.308 -0.241 1.00 93.44 564 ASP A O 1
ATOM 4540 N N . ILE A 1 565 ? 7.533 5.982 -0.751 1.00 93.81 565 ILE A N 1
ATOM 4541 C CA . ILE A 1 565 ? 8.303 6.955 -1.536 1.00 93.81 565 ILE A CA 1
ATOM 4542 C C . ILE A 1 565 ? 8.252 6.686 -3.043 1.00 93.81 565 ILE A C 1
ATOM 4544 O O . ILE A 1 565 ? 9.070 7.218 -3.803 1.00 93.81 565 ILE A O 1
ATOM 4548 N N . GLY A 1 566 ? 7.297 5.865 -3.483 1.00 95.44 566 GLY A N 1
ATOM 4549 C CA . GLY A 1 566 ? 7.130 5.524 -4.885 1.00 95.44 566 GLY A CA 1
ATOM 4550 C C . GLY A 1 566 ? 6.898 6.756 -5.765 1.00 95.44 566 GLY A C 1
ATOM 4551 O O . GLY A 1 566 ? 6.402 7.799 -5.331 1.00 95.44 566 GLY A O 1
ATOM 4552 N N . ALA A 1 567 ? 7.226 6.627 -7.045 1.00 94.94 567 ALA A N 1
ATOM 4553 C CA . ALA A 1 567 ? 6.898 7.595 -8.084 1.00 94.94 567 ALA A CA 1
ATOM 4554 C C . ALA A 1 567 ? 6.216 6.888 -9.257 1.00 94.94 567 ALA A C 1
ATOM 4556 O O . ALA A 1 567 ? 6.284 5.668 -9.386 1.00 94.94 567 ALA A O 1
ATOM 4557 N N . LYS A 1 568 ? 5.559 7.644 -10.135 1.00 94.12 568 LYS A N 1
ATOM 4558 C CA . LYS A 1 568 ? 5.008 7.097 -11.377 1.00 94.12 568 LYS A CA 1
ATOM 4559 C C . LYS A 1 568 ? 5.498 7.925 -12.552 1.00 94.12 568 LYS A C 1
ATOM 4561 O O . LYS A 1 568 ? 5.375 9.146 -12.548 1.00 94.12 568 LYS A O 1
ATOM 4566 N N . SER A 1 569 ? 6.074 7.259 -13.537 1.00 92.94 569 SER A N 1
ATOM 4567 C CA . SER A 1 569 ? 6.501 7.829 -14.807 1.00 92.94 569 SER A CA 1
ATOM 4568 C C . SER A 1 569 ? 5.602 7.327 -15.936 1.00 92.94 569 SER A C 1
ATOM 4570 O O . SER A 1 569 ? 4.682 6.533 -15.725 1.00 92.94 569 SER A O 1
ATOM 4572 N N . VAL A 1 570 ? 5.840 7.829 -17.141 1.00 89.31 570 VAL A N 1
ATOM 4573 C CA . VAL A 1 570 ? 5.022 7.535 -18.312 1.00 89.31 570 VAL A CA 1
ATOM 4574 C C . VAL A 1 570 ? 5.789 6.669 -19.280 1.00 89.31 570 VAL A C 1
ATOM 4576 O O . VAL A 1 570 ? 6.865 7.026 -19.744 1.00 89.31 570 VAL A O 1
ATOM 4579 N N . ILE A 1 571 ? 5.188 5.538 -19.632 1.00 90.19 571 ILE A N 1
ATOM 4580 C CA . ILE A 1 571 ? 5.739 4.620 -20.621 1.00 90.19 571 ILE A CA 1
ATOM 4581 C C . ILE A 1 571 ? 5.026 4.885 -21.933 1.00 90.19 571 ILE A C 1
ATOM 4583 O O . ILE A 1 571 ? 3.952 4.350 -22.198 1.00 90.19 571 ILE A O 1
ATOM 4587 N N . THR A 1 572 ? 5.621 5.748 -22.749 1.00 89.31 572 THR A N 1
ATOM 4588 C CA . THR A 1 572 ? 5.113 6.050 -24.089 1.00 89.31 572 THR A CA 1
ATOM 4589 C C . THR A 1 572 ? 6.253 6.046 -25.102 1.00 89.31 572 THR A C 1
ATOM 4591 O O . THR A 1 572 ? 7.382 6.404 -24.751 1.00 89.31 572 THR A O 1
ATOM 4594 N N . PRO A 1 573 ? 5.990 5.673 -26.367 1.00 88.19 573 PRO A N 1
ATOM 4595 C CA . PRO A 1 573 ? 6.969 5.811 -27.443 1.00 88.19 573 PRO A CA 1
ATOM 4596 C C . PRO A 1 573 ? 7.477 7.249 -27.628 1.00 88.19 573 PRO A C 1
ATOM 4598 O O . PRO A 1 573 ? 8.592 7.445 -28.105 1.00 88.19 573 PRO A O 1
ATOM 4601 N N . GLU A 1 574 ? 6.676 8.250 -27.251 1.00 87.88 574 GLU A N 1
ATOM 4602 C CA . GLU A 1 574 ? 7.018 9.673 -27.313 1.00 87.88 574 GLU A CA 1
ATOM 4603 C C . GLU A 1 574 ? 8.043 10.098 -26.248 1.00 87.88 574 GLU A C 1
ATOM 4605 O O . GLU A 1 574 ? 8.754 11.083 -26.450 1.00 87.88 574 GLU A O 1
ATOM 4610 N N . ALA A 1 575 ? 8.161 9.345 -25.150 1.00 87.06 575 ALA A N 1
ATOM 4611 C CA . ALA A 1 575 ? 9.114 9.580 -24.066 1.00 87.06 575 ALA A CA 1
ATOM 4612 C C . ALA A 1 575 ? 10.000 8.338 -23.823 1.00 87.06 575 ALA A C 1
ATOM 4614 O O . ALA A 1 575 ? 9.951 7.722 -22.757 1.00 87.06 575 ALA A O 1
ATOM 4615 N N . PRO A 1 576 ? 10.842 7.938 -24.798 1.00 89.56 576 PRO A N 1
ATOM 4616 C CA . PRO A 1 576 ? 11.613 6.697 -24.707 1.00 89.56 576 PRO A CA 1
ATOM 4617 C C . PRO A 1 576 ? 12.673 6.728 -23.595 1.00 89.56 576 PRO A C 1
ATOM 4619 O O . PRO A 1 576 ? 13.046 5.673 -23.089 1.00 89.56 576 PRO A O 1
ATOM 4622 N N . ALA A 1 577 ? 13.150 7.918 -23.209 1.00 88.38 577 ALA A N 1
ATOM 4623 C CA . ALA A 1 577 ? 14.071 8.090 -22.088 1.00 88.38 577 ALA A CA 1
ATOM 4624 C C . ALA A 1 577 ? 13.383 7.790 -20.748 1.00 88.38 577 ALA A C 1
ATOM 4626 O O . ALA A 1 577 ? 13.867 6.929 -20.023 1.00 88.38 577 ALA A O 1
ATOM 4627 N N . ASP A 1 578 ? 12.219 8.399 -20.486 1.00 87.81 578 ASP A N 1
ATOM 4628 C CA . ASP A 1 578 ? 11.395 8.127 -19.297 1.00 87.81 578 ASP A CA 1
ATOM 4629 C C . ASP A 1 578 ? 11.012 6.640 -19.224 1.00 87.81 578 ASP A C 1
ATOM 4631 O O . ASP A 1 578 ? 11.168 5.998 -18.186 1.00 87.81 578 ASP A O 1
ATOM 4635 N N . ALA A 1 579 ? 10.588 6.057 -20.353 1.00 90.25 579 ALA A N 1
ATOM 4636 C CA . ALA A 1 579 ? 10.250 4.639 -20.436 1.00 90.25 579 ALA A CA 1
ATOM 4637 C C . ALA A 1 579 ? 11.463 3.743 -20.128 1.00 90.25 579 ALA A C 1
ATOM 4639 O O . ALA A 1 579 ? 11.363 2.811 -19.332 1.00 90.25 579 ALA A O 1
ATOM 4640 N N . SER A 1 580 ? 12.621 4.031 -20.730 1.00 91.69 580 SER A N 1
ATOM 4641 C CA . SER A 1 580 ? 13.865 3.297 -20.476 1.00 91.69 580 SER A CA 1
ATOM 4642 C C . SER A 1 580 ? 14.320 3.442 -19.025 1.00 91.69 580 SER A C 1
ATOM 4644 O O . SER A 1 580 ? 14.728 2.459 -18.410 1.00 91.69 580 SER A O 1
ATOM 4646 N N . TYR A 1 581 ? 14.233 4.648 -18.465 1.00 90.69 581 TYR A N 1
ATOM 4647 C CA . TYR A 1 581 ? 14.560 4.912 -17.072 1.00 90.69 581 TYR A CA 1
ATOM 4648 C C . TYR A 1 581 ? 13.651 4.105 -16.142 1.00 90.69 581 TYR A C 1
ATOM 4650 O O . TYR A 1 581 ? 14.154 3.375 -15.289 1.00 90.69 581 TYR A O 1
ATOM 4658 N N . ALA A 1 582 ? 12.332 4.153 -16.350 1.00 90.25 582 ALA A N 1
ATOM 4659 C CA . ALA A 1 582 ? 11.368 3.425 -15.531 1.00 90.25 582 ALA A CA 1
ATOM 4660 C C . ALA A 1 582 ? 11.577 1.901 -15.574 1.00 90.25 582 ALA A C 1
ATOM 4662 O O . ALA A 1 582 ? 11.500 1.232 -14.539 1.00 90.25 582 ALA A O 1
ATOM 4663 N N . MET A 1 583 ? 11.892 1.368 -16.759 1.00 91.31 583 MET A N 1
ATOM 4664 C CA . MET A 1 583 ? 12.087 -0.065 -16.997 1.00 91.31 583 MET A CA 1
ATOM 4665 C C . MET A 1 583 ? 13.413 -0.608 -16.470 1.00 91.31 583 MET A C 1
ATOM 4667 O O . MET A 1 583 ? 13.437 -1.716 -15.940 1.00 91.31 583 MET A O 1
ATOM 4671 N N . ASN A 1 584 ? 14.510 0.136 -16.628 1.00 93.56 584 ASN A N 1
ATOM 4672 C CA . ASN A 1 584 ? 15.851 -0.421 -16.430 1.00 93.56 584 ASN A CA 1
ATOM 4673 C C . ASN A 1 584 ? 16.478 -0.016 -15.093 1.00 93.56 584 ASN A C 1
ATOM 4675 O O . ASN A 1 584 ? 17.088 -0.857 -14.435 1.00 93.56 584 ASN A O 1
ATOM 4679 N N . SER A 1 585 ? 16.291 1.235 -14.653 1.00 92.62 585 SER A N 1
ATOM 4680 C CA . SER A 1 585 ? 17.037 1.788 -13.506 1.00 92.62 585 SER A CA 1
ATOM 4681 C C . SER A 1 585 ? 16.836 0.993 -12.215 1.00 92.62 585 SER A C 1
ATOM 4683 O O . SER A 1 585 ? 17.772 0.779 -11.454 1.00 92.62 585 SER A O 1
ATOM 4685 N N . GLN A 1 586 ? 15.617 0.515 -11.981 1.00 94.69 586 GLN A N 1
ATOM 4686 C CA . GLN A 1 586 ? 15.255 -0.237 -10.785 1.00 94.69 586 GLN A CA 1
ATOM 4687 C C . GLN A 1 586 ? 15.736 -1.688 -10.814 1.00 94.69 586 GLN A C 1
ATOM 4689 O O . GLN A 1 586 ? 16.106 -2.240 -9.781 1.00 94.69 586 GLN A O 1
ATOM 4694 N N . VAL A 1 587 ? 15.750 -2.306 -11.996 1.00 95.75 587 VAL A N 1
ATOM 4695 C CA . VAL A 1 587 ? 16.193 -3.695 -12.169 1.00 95.75 587 VAL A CA 1
ATOM 4696 C C . VAL A 1 587 ? 17.696 -3.803 -11.910 1.00 95.75 587 VAL A C 1
ATOM 4698 O O . VAL A 1 587 ? 18.143 -4.758 -11.280 1.00 95.75 587 VAL A O 1
ATOM 4701 N N . GLU A 1 588 ? 18.467 -2.796 -12.331 1.00 95.25 588 GLU A N 1
ATOM 4702 C CA . GLU A 1 588 ? 19.917 -2.718 -12.108 1.00 95.25 588 GLU A CA 1
ATOM 4703 C C . GLU A 1 588 ? 20.300 -2.619 -10.625 1.00 95.25 588 GLU A C 1
ATOM 4705 O O . GLU A 1 588 ? 21.415 -2.979 -10.253 1.00 95.25 588 GLU A O 1
ATOM 4710 N N . VAL A 1 589 ? 19.381 -2.170 -9.763 1.00 94.31 589 VAL A N 1
ATOM 4711 C CA . VAL A 1 589 ? 19.609 -2.086 -8.315 1.00 94.31 589 VAL A CA 1
ATOM 4712 C C . VAL A 1 589 ? 19.553 -3.468 -7.653 1.00 94.31 589 VAL A C 1
ATOM 4714 O O . VAL A 1 589 ? 20.210 -3.673 -6.631 1.00 94.31 589 VAL A O 1
ATOM 4717 N N . VAL A 1 590 ? 18.834 -4.439 -8.225 1.00 94.88 590 VAL A N 1
ATOM 4718 C CA . VAL A 1 590 ? 18.642 -5.772 -7.628 1.00 94.88 590 VAL A CA 1
ATOM 4719 C C . VAL A 1 590 ? 19.962 -6.553 -7.569 1.00 94.88 590 VAL A C 1
ATOM 4721 O O . VAL A 1 590 ? 20.560 -6.889 -8.596 1.00 94.88 590 VAL A O 1
ATOM 4724 N N . GLY A 1 591 ? 20.392 -6.876 -6.346 1.00 91.88 591 GLY A N 1
ATOM 4725 C CA . GLY A 1 591 ? 21.674 -7.534 -6.054 1.00 91.88 591 GLY A CA 1
ATOM 4726 C C . GLY A 1 591 ? 22.841 -6.573 -5.782 1.00 91.88 591 GLY A C 1
ATOM 4727 O O . GLY A 1 591 ? 23.955 -7.014 -5.521 1.00 91.88 591 GLY A O 1
ATOM 4728 N N . THR A 1 592 ? 22.618 -5.256 -5.819 1.00 93.12 592 THR A N 1
ATOM 4729 C CA . THR A 1 592 ? 23.646 -4.266 -5.448 1.00 93.12 592 THR A CA 1
ATOM 4730 C C . THR A 1 592 ? 23.759 -4.084 -3.929 1.00 93.12 592 THR A C 1
ATOM 4732 O O . THR A 1 592 ? 22.888 -4.498 -3.165 1.00 93.12 592 THR A O 1
ATOM 4735 N N . ALA A 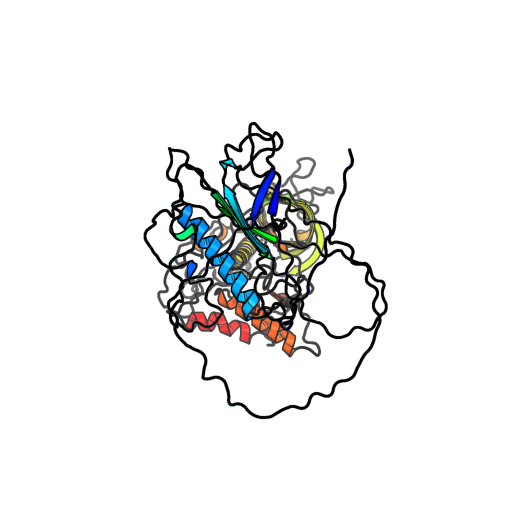1 593 ? 24.807 -3.388 -3.470 1.00 90.12 593 ALA A N 1
ATOM 4736 C CA . ALA A 1 593 ? 24.977 -3.032 -2.056 1.00 90.12 593 ALA A CA 1
ATOM 4737 C C . ALA A 1 593 ? 23.785 -2.228 -1.495 1.00 90.12 593 ALA A C 1
ATOM 4739 O O . ALA A 1 593 ? 23.345 -2.490 -0.378 1.00 90.12 593 ALA A O 1
ATOM 4740 N N . TYR A 1 594 ? 23.214 -1.316 -2.293 1.00 89.50 594 TYR A N 1
ATOM 4741 C CA . TYR A 1 594 ? 22.017 -0.563 -1.908 1.00 89.50 594 TYR A CA 1
ATOM 4742 C C . TYR A 1 594 ? 20.827 -1.495 -1.647 1.00 89.50 594 TYR A C 1
ATOM 4744 O O . TYR A 1 594 ? 20.168 -1.381 -0.616 1.00 89.50 594 TYR A O 1
ATOM 4752 N N . PHE A 1 595 ? 20.590 -2.460 -2.543 1.00 91.38 595 PHE A N 1
ATOM 4753 C CA . PHE A 1 595 ? 19.523 -3.453 -2.385 1.00 91.38 595 PHE A CA 1
ATOM 4754 C C . PHE A 1 595 ? 19.692 -4.279 -1.105 1.00 91.38 595 PHE A C 1
ATOM 4756 O O . PHE A 1 595 ? 18.718 -4.555 -0.409 1.00 91.38 595 PHE A O 1
ATOM 4763 N N . LEU A 1 596 ? 20.931 -4.612 -0.742 1.00 87.38 596 LEU A N 1
ATOM 4764 C CA . LEU A 1 596 ? 21.250 -5.325 0.499 1.00 87.38 596 LEU A CA 1
ATOM 4765 C C . LEU A 1 596 ? 21.188 -4.439 1.759 1.00 87.38 596 LEU A C 1
ATOM 4767 O O . LEU A 1 596 ? 21.444 -4.928 2.859 1.00 87.38 596 LEU A O 1
ATOM 4771 N N . GLY A 1 597 ? 20.855 -3.152 1.621 1.00 82.62 597 GLY A N 1
ATOM 4772 C CA . GLY A 1 597 ? 20.794 -2.200 2.730 1.00 82.62 597 GLY A CA 1
ATOM 4773 C C . GLY A 1 597 ? 22.169 -1.775 3.254 1.00 82.62 597 GLY A C 1
ATOM 4774 O O . GLY A 1 597 ? 22.275 -1.311 4.387 1.00 82.62 597 GLY A O 1
ATOM 4775 N N . TRP A 1 598 ? 23.231 -1.956 2.465 1.00 74.50 598 TRP A N 1
ATOM 4776 C CA . TRP A 1 598 ? 24.576 -1.481 2.786 1.00 74.50 598 TRP A CA 1
ATOM 4777 C C . TRP A 1 598 ? 24.737 -0.067 2.225 1.00 74.50 598 TRP A C 1
ATOM 4779 O O . TRP A 1 598 ? 25.195 0.114 1.095 1.00 74.50 598 TRP A O 1
ATOM 4789 N N . THR A 1 599 ? 24.321 0.932 2.999 1.00 54.44 599 THR A N 1
ATOM 4790 C CA . THR A 1 599 ? 24.482 2.357 2.667 1.00 54.44 599 THR A CA 1
ATOM 4791 C C . THR A 1 599 ? 24.943 3.146 3.868 1.00 54.44 599 THR A C 1
ATOM 4793 O O . THR A 1 599 ? 24.321 2.950 4.938 1.00 54.44 599 THR A O 1
#

Sequence (599 aa):
MQVNGKVDKSSEHCLPNGPVHAGLPTFSSLTLHRLGSSDDNPAEITLYWSQSFPAPRLVDIYIPVPRIETYLREESVSHIPLDEAQVCRTLAREAWFYEQLSLELGYEETITPRCFGFFTVPLKDCLDVKGQPVSHIRPWENITINPPKPASDDTNESDEEEDRDWWLPDDPSGLDAFFKNDDGWKSGSPWNNWRASPLEPLICVLVLEKLGKSYSSSEEREGDEQDEHEEEELKYVVRASNDVMCPRHERAHRWRLIDFDIAAKQANISTFTSLTIHGLAFSDENSAEITLSRSQSFPAPRLVDIYIPVPRIESWAPLSLPKNGAHLELELTGSISEGRIGLAYSARVIHNTADSDLPDLCIKLVKPKYGRTLAREAWFYEQLALEPGYEGAITPRCFGFFTVPLKDCLDVKGKPVSHIKPWENDITIDPLEPDSDDADESDEEEEEEEEDRDWWLPDDPPGLDDFFKDDDGWKSGSHWNEWRPSASDPLICVLVLEKLGKPYSSPEEHEDEELDDIRDVVRDVSSTGILHRDLRCSNVVRASNDAICPRHQRAHRWRLIDFDIGAKSVITPEAPADASYAMNSQVEVVGTAYFLGWT

pLDDT: mean 72.66, std 25.56, range [20.69, 98.75]

Radius of gyration: 33.6 Å; chains: 1; bounding box: 73×102×87 Å

Foldseek 3Di:
DDDDDDDDDDDDDDDDDDDDDDDDPADQWWWKWQFFDDPPARFIFIWGFDAADDDDDDPDDDDDPDPPVPVVPDDPDDDDDDDLLRVLNVLSNVLVVLVVVCVPPPPPPDPFWRWNGKTKDWQQCGAGPVRHRGPDTDDDDDIDTDDDDDDDDPDDDDDDDDDDDDDDDDDPDDPDDDDDDDPPPDPDDPCVPDDPDLVIRMKIKIKTWDRDDDDDDDDDDDDDDDDDDDDDDTAIWMFIDDDDDDPDDDDDDDGDGPHPDPPQPAAAQQAAFKEWEWPFFDDPPATAIDIWGFDWFAFFFAFDPDPDPDDDDPLRATDDHHPDHKYWYWYFDAWDDADLFWTKTWIDTPDIPSSGDDAGKMKTWTDLFAQLLVSHQQRLLRLQRVDPLRDLFAAWGWNGKTKDWQQVTAGPVRHRTDDGVRCPVPPPPVVPPPPPPPDDPPPPVVVVVPVVCSSDAPCPDPPCCVRGHPPPCSNVPDPSVVDGGDPVTGMTMMIMTRDFAAFQDDDDPCRPVLLVLNLVSLLVSLQSQKALVQLASRQKTARPDFRARPVVRGGRRIHGHDSSNMHGHDQDPSRVVSSCCSRPVRSVCRPDCSNPVND

Secondary structure (DSSP, 8-state):
--------------------PPPP---SEEEEEEEEEETTEEEEEEEEEE---PPP--------TT-HHHHTT------PPPPHHHHHHHHHHHHHHHHHHHHHH-GGG--SPPEEEEEEEEGGG-BBTTS-B---PPP-------PPPPP-------------PPPP-----------------SS--TTTT-PPPTTS-EEEEEEEE-PPP----------------------EEEEEE-----SS---------B-------B--TTSEEEEEEEEEEEETTEEEEEEEEE------PEE-SS---PPP-GGGSPPPPPSS-EEEEEEEEEEEEE-SSEEEEEEEEEEETT--B---EEEEEE-GGGHHHHHHHHHHHHHHHHSTTTBTTTB--EEEEEEEEGGG-B-TTSPBP-EEGGGTTT----------TTS-TTSTTTTHHHHTTTT--TT-STT-TTTEE-TTSTTTTSHHHH----SSSPEEEEEEEE---PBP----TTHHHHHHHHHHHHHHHHTTTEE-S---GGGEEE-SS-PEETTTTEE-SEEE---TT-EE----TT-HHHHHHHHHTTGGGTTSTTTTT--